Protein AF-A0A1A2ZHR4-F1 (afdb_monomer)

Structure (mmCIF, N/CA/C/O backbone):
data_AF-A0A1A2ZHR4-F1
#
_entry.id   AF-A0A1A2ZHR4-F1
#
loop_
_atom_site.group_PDB
_atom_site.id
_atom_site.type_symbol
_atom_site.label_atom_id
_atom_site.label_alt_id
_atom_site.label_comp_id
_atom_site.label_asym_id
_atom_site.label_entity_id
_atom_site.label_seq_id
_atom_site.pdbx_PDB_ins_code
_atom_site.Cartn_x
_atom_site.Cartn_y
_atom_site.Cartn_z
_atom_site.occupancy
_atom_site.B_iso_or_equiv
_atom_site.auth_seq_id
_atom_site.auth_comp_id
_atom_site.auth_asym_id
_atom_site.auth_atom_id
_atom_site.pdbx_PDB_model_num
ATOM 1 N N . ALA A 1 1 ? -45.886 -8.497 32.987 1.00 51.03 1 ALA A N 1
ATOM 2 C CA . ALA A 1 1 ? -45.415 -9.723 32.314 1.00 51.03 1 ALA A CA 1
ATOM 3 C C . ALA A 1 1 ? -44.394 -10.382 33.232 1.00 51.03 1 ALA A C 1
ATOM 5 O O . ALA A 1 1 ? -43.423 -9.729 33.582 1.00 51.03 1 ALA A O 1
ATOM 6 N N . GLY A 1 2 ? -44.680 -11.577 33.756 1.00 52.97 2 GLY A N 1
ATOM 7 C CA . GLY A 1 2 ? -43.832 -12.210 34.775 1.00 52.97 2 GLY A CA 1
ATOM 8 C C . GLY A 1 2 ? -42.495 -12.708 34.219 1.00 52.97 2 GLY A C 1
ATOM 9 O O . GLY A 1 2 ? -42.359 -12.887 33.011 1.00 52.97 2 GLY A O 1
ATOM 10 N N . LEU A 1 3 ? -41.551 -13.001 35.120 1.00 52.34 3 LEU A N 1
ATOM 11 C CA . LEU A 1 3 ? -40.267 -13.675 34.855 1.00 52.34 3 LEU A CA 1
ATOM 12 C C . LEU A 1 3 ? -40.332 -14.825 33.814 1.00 52.34 3 LEU A C 1
ATOM 14 O O . LEU A 1 3 ? -39.430 -14.905 32.980 1.00 52.34 3 LEU A O 1
ATOM 18 N N . PRO A 1 4 ? -41.397 -15.658 33.754 1.00 62.72 4 PRO A N 1
ATOM 19 C CA . PRO A 1 4 ? -41.533 -16.686 32.714 1.00 62.72 4 PRO A CA 1
ATOM 20 C C . PRO A 1 4 ? -41.684 -16.133 31.285 1.00 62.72 4 PRO A C 1
ATOM 22 O O . PRO A 1 4 ? -41.201 -16.737 30.333 1.00 62.72 4 PRO A O 1
ATOM 25 N N . GLY A 1 5 ? -42.321 -14.970 31.121 1.00 58.22 5 GLY A N 1
ATOM 26 C CA . GLY A 1 5 ? -42.483 -14.312 29.820 1.00 58.22 5 GLY A CA 1
ATOM 27 C C . GLY A 1 5 ? -41.188 -13.681 29.306 1.00 58.22 5 GLY A C 1
ATOM 28 O O . GLY A 1 5 ? -40.940 -13.691 28.104 1.00 58.22 5 GLY A O 1
ATOM 29 N N . LEU A 1 6 ? -40.332 -13.198 30.213 1.00 58.31 6 LEU A N 1
ATOM 30 C CA . LEU A 1 6 ? -39.003 -12.687 29.870 1.00 58.31 6 LEU A CA 1
ATOM 31 C C . LEU A 1 6 ? -38.062 -13.823 29.440 1.00 58.31 6 LEU A C 1
ATOM 33 O O . LEU A 1 6 ? -37.361 -13.692 28.442 1.00 58.31 6 LEU A O 1
ATOM 37 N N . SER A 1 7 ? -38.105 -14.963 30.138 1.00 63.78 7 SER A N 1
ATOM 38 C CA . SER A 1 7 ? -37.353 -16.168 29.762 1.00 63.78 7 SER A CA 1
ATOM 39 C C . SER A 1 7 ? -37.792 -16.718 28.398 1.00 63.78 7 SER A C 1
ATOM 41 O O . SER A 1 7 ? -36.943 -17.044 27.572 1.00 63.78 7 SER A O 1
ATOM 43 N N . GLY A 1 8 ? -39.099 -16.739 28.113 1.00 67.56 8 GLY A N 1
ATOM 44 C CA . GLY A 1 8 ? -39.620 -17.134 26.801 1.00 67.56 8 GLY A CA 1
ATOM 45 C C . GLY A 1 8 ? -39.186 -16.197 25.668 1.00 67.56 8 GLY A C 1
ATOM 46 O O . GLY A 1 8 ? -38.801 -16.671 24.602 1.00 67.56 8 GLY A O 1
ATOM 47 N N . ALA A 1 9 ? -39.186 -14.882 25.907 1.00 60.09 9 ALA A N 1
ATOM 48 C CA . ALA A 1 9 ? -38.747 -13.889 24.925 1.00 60.09 9 ALA A CA 1
ATOM 49 C C . ALA A 1 9 ? -37.233 -13.955 24.655 1.00 60.09 9 ALA A C 1
ATOM 51 O O . ALA A 1 9 ? -36.822 -13.920 23.497 1.00 60.09 9 ALA A O 1
ATOM 52 N N . LEU A 1 10 ? -36.410 -14.121 25.697 1.00 60.09 10 LEU A N 1
ATOM 53 C CA . LEU A 1 10 ? -34.961 -14.317 25.564 1.00 60.09 10 LEU A CA 1
ATOM 54 C C . LEU A 1 10 ? -34.632 -15.618 24.830 1.00 60.09 10 LEU A C 1
ATOM 56 O O . LEU A 1 10 ? -33.801 -15.616 23.927 1.00 60.09 10 LEU A O 1
ATOM 60 N N . ASN A 1 11 ? -35.314 -16.714 25.165 1.00 63.09 11 ASN A N 1
ATOM 61 C CA . ASN A 1 11 ? -35.088 -18.000 24.515 1.00 63.09 11 ASN A CA 1
ATOM 62 C C . ASN A 1 11 ? -35.524 -17.974 23.042 1.00 63.09 11 ASN A C 1
ATOM 64 O O . ASN A 1 11 ? -34.836 -18.529 22.192 1.00 63.09 11 ASN A O 1
ATOM 68 N N . ALA A 1 12 ? -36.622 -17.287 22.710 1.00 57.44 12 ALA A N 1
ATOM 69 C CA . ALA A 1 12 ? -37.060 -17.089 21.328 1.00 57.44 12 ALA A CA 1
ATOM 70 C C . ALA A 1 12 ? -36.107 -16.180 20.529 1.00 57.44 12 ALA A C 1
ATOM 72 O O . ALA A 1 12 ? -35.835 -16.458 19.364 1.00 57.44 12 ALA A O 1
ATOM 73 N N . ALA A 1 13 ? -35.553 -15.134 21.150 1.00 51.28 13 ALA A N 1
ATOM 74 C CA . ALA A 1 13 ? -34.571 -14.256 20.515 1.00 51.28 13 ALA A CA 1
ATOM 75 C C . ALA A 1 13 ? -33.219 -14.961 20.283 1.00 51.28 13 ALA A C 1
ATOM 77 O O . ALA A 1 13 ? -32.651 -14.846 19.196 1.00 51.28 13 ALA A O 1
ATOM 78 N N . LEU A 1 14 ? -32.733 -15.747 21.252 1.00 56.03 14 LEU A N 1
ATOM 79 C CA . LEU A 1 14 ? -31.505 -16.538 21.100 1.00 56.03 14 LEU A CA 1
ATOM 80 C C . LE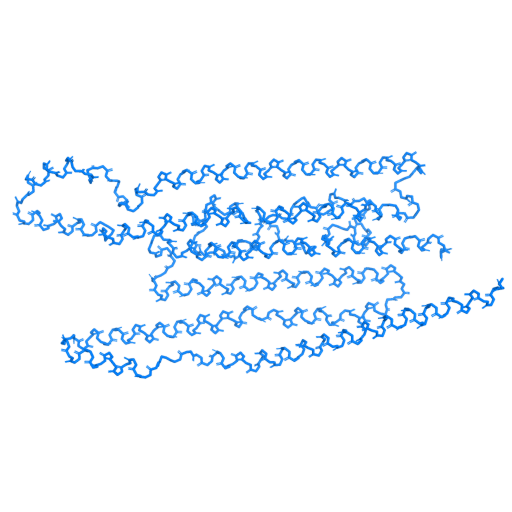U A 1 14 ? -31.678 -17.686 20.096 1.00 56.03 14 LEU A C 1
ATOM 82 O O . LEU A 1 14 ? -30.837 -17.864 19.221 1.00 56.03 14 LEU A O 1
ATOM 86 N N . SER A 1 15 ? -32.760 -18.463 20.190 1.00 52.25 15 SER A N 1
ATOM 87 C CA . SER A 1 15 ? -32.965 -19.623 19.307 1.00 52.25 15 SER A CA 1
ATOM 88 C C . SER A 1 15 ? -33.392 -19.232 17.890 1.00 52.25 15 SER A C 1
ATOM 90 O O . SER A 1 15 ? -32.931 -19.843 16.929 1.00 52.25 15 SER A O 1
ATOM 92 N N . GLY A 1 16 ? -34.230 -18.202 17.744 1.00 46.00 16 GLY A N 1
ATOM 93 C CA . GLY A 1 16 ? -34.733 -17.741 16.449 1.00 46.00 16 GLY A CA 1
ATOM 94 C C . GLY A 1 16 ? -33.801 -16.759 15.741 1.00 46.00 16 GLY A C 1
ATOM 95 O O . GLY A 1 16 ? -33.566 -16.899 14.545 1.00 46.00 16 GLY A O 1
ATOM 96 N N . GLY A 1 17 ? -33.249 -15.781 16.468 1.00 45.06 17 GLY A N 1
ATOM 97 C CA . GLY A 1 17 ? -32.382 -14.743 15.903 1.00 45.06 17 GLY A CA 1
ATOM 98 C C . GLY A 1 17 ? -30.925 -15.184 15.793 1.00 45.06 17 GLY A C 1
ATOM 99 O O . GLY A 1 17 ? -30.352 -15.161 14.706 1.00 45.06 17 GLY A O 1
ATOM 100 N N . LEU A 1 18 ? -30.332 -15.635 16.903 1.00 49.84 18 LEU A N 1
ATOM 101 C CA . LEU A 1 18 ? -28.922 -16.040 16.930 1.00 49.84 18 LEU A CA 1
ATOM 102 C C . LEU A 1 18 ? -28.718 -17.418 16.282 1.00 49.84 18 LEU A C 1
ATOM 104 O O . LEU A 1 18 ? -27.831 -17.573 15.451 1.00 49.84 18 LEU A O 1
ATOM 108 N N . GLY A 1 19 ? -29.574 -18.396 16.597 1.00 49.47 19 GLY A N 1
ATOM 109 C CA . GLY A 1 19 ? -29.523 -19.741 16.008 1.00 49.47 19 GLY A CA 1
ATOM 110 C C . GLY A 1 19 ? -29.791 -19.756 14.499 1.00 49.47 19 GLY A C 1
ATOM 111 O O . GLY A 1 19 ? -29.091 -20.442 13.755 1.00 49.47 19 GLY A O 1
ATOM 112 N N . GLY A 1 20 ? -30.748 -18.948 14.029 1.00 47.16 20 GLY A N 1
ATOM 113 C CA . GLY A 1 20 ? -31.016 -18.765 12.600 1.00 47.16 20 GLY A CA 1
ATOM 114 C C . GLY A 1 20 ? -29.872 -18.059 11.867 1.00 47.16 20 GLY A C 1
ATOM 115 O O . GLY A 1 20 ? -29.487 -18.487 10.781 1.00 47.16 20 GLY A O 1
ATOM 116 N N . SER A 1 21 ? -29.278 -17.033 12.483 1.00 44.34 21 SER A N 1
ATOM 117 C CA . SER A 1 21 ? -28.132 -16.309 11.919 1.00 44.34 21 SER A CA 1
ATOM 118 C C . SER A 1 21 ? -26.859 -17.166 11.885 1.00 44.34 21 SER A C 1
ATOM 120 O O . SER A 1 21 ? -26.191 -17.214 10.856 1.00 44.34 21 SER A O 1
ATOM 122 N N . LEU A 1 22 ? -26.566 -17.945 12.937 1.00 50.75 22 LEU A N 1
ATOM 123 C CA . LEU A 1 22 ? -25.453 -18.908 12.944 1.00 50.75 22 LEU A CA 1
ATOM 124 C C . LEU A 1 22 ? -25.662 -20.043 11.938 1.00 50.75 22 LEU A C 1
ATOM 126 O O . LEU A 1 22 ? -24.710 -20.461 11.287 1.00 50.75 22 LEU A O 1
ATOM 130 N N . SER A 1 23 ? -26.894 -20.538 11.788 1.00 48.22 23 SER A N 1
ATOM 131 C CA . SER A 1 23 ? -27.220 -21.526 10.755 1.00 48.22 23 SER A CA 1
ATOM 132 C C . SER A 1 23 ? -27.025 -20.943 9.355 1.00 48.22 23 SER A C 1
ATOM 134 O O . SER A 1 23 ? -26.468 -21.620 8.494 1.00 48.22 23 SER A O 1
ATOM 136 N N . GLY A 1 24 ? -27.455 -19.697 9.135 1.00 46.66 24 GLY A N 1
ATOM 137 C CA . GLY A 1 24 ? -27.255 -18.960 7.887 1.00 46.66 24 GLY A CA 1
ATOM 138 C C . GLY A 1 24 ? -25.774 -18.750 7.574 1.00 46.66 24 GLY A C 1
ATOM 139 O O . GLY A 1 24 ? -25.335 -19.031 6.458 1.00 46.66 24 GLY A O 1
ATOM 140 N N . LEU A 1 25 ? -24.990 -18.360 8.580 1.00 47.78 25 LEU A N 1
ATOM 141 C CA . LEU A 1 25 ? -23.540 -18.226 8.492 1.00 47.78 25 LEU A CA 1
ATOM 142 C C . LEU A 1 25 ? -22.876 -19.574 8.195 1.00 47.78 25 LEU A C 1
ATOM 144 O O . LEU A 1 25 ? -22.047 -19.651 7.300 1.00 47.78 25 LEU A O 1
ATOM 148 N N . GLY A 1 26 ? -23.294 -20.658 8.853 1.00 48.34 26 GLY A N 1
ATOM 149 C CA . GLY A 1 26 ? -22.793 -22.010 8.592 1.00 48.34 26 GLY A CA 1
ATOM 150 C C . GLY A 1 26 ? -23.075 -22.490 7.166 1.00 48.34 26 GLY A C 1
ATOM 151 O O . GLY A 1 26 ? -22.200 -23.080 6.527 1.00 48.34 26 GLY A O 1
ATOM 152 N N . THR A 1 27 ? -24.259 -22.194 6.622 1.00 47.44 27 THR A N 1
ATOM 153 C CA . THR A 1 27 ? -24.587 -22.484 5.216 1.00 47.44 27 THR A CA 1
ATOM 154 C C . THR A 1 27 ? -23.820 -21.605 4.233 1.00 47.44 27 THR A C 1
ATOM 156 O O . THR A 1 27 ? -23.334 -22.118 3.226 1.00 47.44 27 THR A O 1
ATOM 159 N N . ALA A 1 28 ? -23.655 -20.313 4.526 1.00 44.62 28 ALA A N 1
ATOM 160 C CA . ALA A 1 28 ? -22.888 -19.390 3.693 1.00 44.62 28 ALA A CA 1
ATOM 161 C C . ALA A 1 28 ? -21.400 -19.766 3.671 1.00 44.62 28 ALA A C 1
ATOM 163 O O . ALA A 1 28 ? -20.794 -19.820 2.605 1.00 44.62 28 ALA A O 1
ATOM 164 N N . LEU A 1 29 ? -20.842 -20.124 4.828 1.00 49.88 29 LEU A N 1
ATOM 165 C CA . LEU A 1 29 ? -19.456 -20.549 4.983 1.00 49.88 29 LEU A CA 1
ATOM 166 C C . LEU A 1 29 ? -19.209 -21.902 4.307 1.00 49.88 29 LEU A C 1
ATOM 168 O O . LEU A 1 29 ? -18.232 -22.051 3.585 1.00 49.88 29 LEU A O 1
ATOM 172 N N . SER A 1 30 ? -20.128 -22.864 4.444 1.00 49.16 30 SER A N 1
ATOM 173 C CA . SER A 1 30 ? -20.054 -24.144 3.720 1.00 49.16 30 SER A CA 1
ATOM 174 C C . SER A 1 30 ? -20.153 -23.954 2.203 1.00 49.16 30 SER A C 1
ATOM 176 O O . SER A 1 30 ? -19.457 -24.631 1.447 1.00 49.16 30 SER A O 1
ATOM 178 N N . GLY A 1 31 ? -20.986 -23.013 1.749 1.00 49.53 31 GLY A N 1
ATOM 179 C CA . GLY A 1 31 ? -21.092 -22.621 0.344 1.00 49.53 31 GLY A CA 1
ATOM 180 C C . GLY A 1 31 ? -19.823 -21.945 -0.176 1.00 49.53 31 GLY A C 1
ATOM 181 O O . GLY A 1 31 ? -19.356 -22.283 -1.262 1.00 49.53 31 GLY A O 1
ATOM 182 N N . ALA A 1 32 ? -19.214 -21.056 0.611 1.00 44.62 32 ALA A N 1
ATOM 183 C CA . ALA A 1 32 ? -17.929 -20.436 0.298 1.00 44.62 32 ALA A CA 1
ATOM 184 C C . ALA A 1 32 ? -16.800 -21.478 0.245 1.00 44.62 32 ALA A C 1
ATOM 186 O O . ALA A 1 32 ? -15.989 -21.452 -0.676 1.00 44.62 32 ALA A O 1
ATOM 187 N N . LEU A 1 33 ? -16.803 -22.456 1.155 1.00 51.84 33 LEU A N 1
ATOM 188 C CA . LEU A 1 33 ? -15.836 -23.553 1.184 1.00 51.84 33 LEU A CA 1
ATOM 189 C C . LEU A 1 33 ? -15.977 -24.491 -0.022 1.00 51.84 33 LEU A C 1
ATOM 191 O O . LEU A 1 33 ? -14.979 -24.881 -0.623 1.00 51.84 33 LEU A O 1
ATOM 195 N N . GLN A 1 34 ? -17.210 -24.826 -0.415 1.00 52.31 34 GLN A N 1
ATOM 196 C CA . GLN A 1 34 ? -17.479 -25.608 -1.627 1.00 52.31 34 GLN A CA 1
ATOM 197 C C . GLN A 1 34 ? -17.127 -24.836 -2.899 1.00 52.31 34 GLN A C 1
ATOM 199 O O . GLN A 1 34 ? -16.558 -25.413 -3.824 1.00 52.31 34 GLN A O 1
ATOM 204 N N . THR A 1 35 ? -17.419 -23.536 -2.941 1.00 51.81 35 THR A N 1
ATOM 205 C CA . THR A 1 35 ? -17.059 -22.668 -4.070 1.00 51.81 35 THR A CA 1
ATOM 206 C C . THR A 1 35 ? -15.542 -22.537 -4.181 1.00 51.81 35 THR A C 1
ATOM 208 O O . THR A 1 35 ? -15.005 -22.689 -5.274 1.00 51.81 35 THR A O 1
ATOM 211 N N . GLY A 1 36 ? -14.838 -22.370 -3.058 1.00 45.16 36 GLY A N 1
ATOM 212 C CA . GLY A 1 36 ? -13.378 -22.394 -2.985 1.00 45.16 36 GLY A CA 1
ATOM 213 C C . GLY A 1 36 ? -12.798 -23.737 -3.429 1.00 45.16 36 GLY A C 1
ATOM 214 O O . GLY A 1 36 ? -11.916 -23.768 -4.279 1.00 45.16 36 GLY A O 1
ATOM 215 N N . GLY A 1 37 ? -13.348 -24.860 -2.958 1.00 50.00 37 GLY A N 1
ATOM 216 C CA . GLY A 1 37 ? -12.949 -26.202 -3.397 1.00 50.00 37 GLY A CA 1
ATOM 217 C C . GLY A 1 37 ? -13.182 -26.446 -4.893 1.00 50.00 37 GLY A C 1
ATOM 218 O O . GLY A 1 37 ? -12.333 -27.026 -5.567 1.00 50.00 37 GLY A O 1
ATOM 219 N N . SER A 1 38 ? -14.292 -25.947 -5.443 1.00 51.50 38 SER A N 1
ATOM 220 C CA . SER A 1 38 ? -14.586 -26.020 -6.878 1.00 51.50 38 SER A CA 1
ATOM 221 C C . SER A 1 38 ? -13.707 -25.079 -7.703 1.00 51.50 38 SER A C 1
ATOM 223 O O . SER A 1 38 ? -13.347 -25.428 -8.824 1.00 51.50 38 SER A O 1
ATOM 225 N N . LEU A 1 39 ? -13.340 -23.911 -7.172 1.00 54.12 39 LEU A N 1
ATOM 226 C CA . LEU A 1 39 ? -12.400 -22.985 -7.801 1.00 54.12 39 LEU A CA 1
ATOM 227 C C . LEU A 1 39 ? -10.988 -23.576 -7.816 1.00 54.12 39 LEU A C 1
ATOM 229 O O . LEU A 1 39 ? -10.344 -23.553 -8.858 1.00 54.12 39 LEU A O 1
ATOM 233 N N . ILE A 1 40 ? -10.543 -24.191 -6.716 1.00 53.47 40 ILE A N 1
ATOM 234 C CA . ILE A 1 40 ? -9.283 -24.945 -6.639 1.00 53.47 40 ILE A CA 1
ATOM 235 C C . ILE A 1 40 ? -9.303 -26.101 -7.641 1.00 53.47 40 ILE A C 1
ATOM 237 O O . ILE A 1 40 ? -8.341 -26.277 -8.384 1.00 53.47 40 ILE A O 1
ATOM 241 N N . GLY A 1 41 ? -10.399 -26.860 -7.717 1.00 50.00 41 GLY A N 1
ATOM 242 C CA . GLY A 1 41 ? -10.577 -27.933 -8.699 1.00 50.00 41 GLY A CA 1
ATOM 243 C C . GLY A 1 41 ? -10.519 -27.434 -10.147 1.00 50.00 41 GLY A C 1
ATOM 244 O O . GLY A 1 41 ? -9.832 -28.020 -10.978 1.00 50.00 41 GLY A O 1
ATOM 245 N N . ASN A 1 42 ? -11.172 -26.312 -10.448 1.00 51.97 42 ASN A N 1
ATOM 246 C CA . ASN A 1 42 ? -11.176 -25.723 -11.788 1.00 51.97 42 ASN A CA 1
ATOM 247 C C . ASN A 1 42 ? -9.832 -25.084 -12.162 1.00 51.97 42 ASN A C 1
ATOM 249 O O . ASN A 1 42 ? -9.393 -25.231 -13.299 1.00 51.97 42 ASN A O 1
ATOM 253 N N . LEU A 1 43 ? -9.148 -24.420 -11.227 1.00 51.12 43 LEU A N 1
ATOM 254 C CA . LEU A 1 43 ? -7.806 -23.873 -11.440 1.00 51.12 43 LEU A CA 1
ATOM 255 C C . LEU A 1 43 ? -6.788 -25.003 -11.607 1.00 51.12 43 LEU A C 1
ATOM 257 O O . LEU A 1 43 ? -6.031 -24.993 -12.567 1.00 51.12 43 LEU A O 1
ATOM 261 N N . SER A 1 44 ? -6.814 -26.030 -10.757 1.00 52.44 44 SER A N 1
ATOM 262 C CA . SER A 1 44 ? -5.917 -27.189 -10.883 1.00 52.44 44 SER A CA 1
ATOM 263 C C . SER A 1 44 ? -6.157 -28.017 -12.152 1.00 52.44 44 SER A C 1
ATOM 265 O O . SER A 1 44 ? -5.207 -28.592 -12.679 1.00 52.44 44 SER A O 1
ATOM 267 N N . ALA A 1 45 ? -7.384 -28.046 -12.685 1.00 52.25 45 ALA A N 1
ATOM 268 C CA . ALA A 1 45 ? -7.706 -28.706 -13.953 1.00 52.25 45 ALA A CA 1
ATOM 269 C C . ALA A 1 45 ? -7.452 -27.828 -15.197 1.00 52.25 45 ALA A C 1
ATOM 271 O O . ALA A 1 45 ? -7.081 -28.351 -16.248 1.00 52.25 45 ALA A O 1
ATOM 272 N N . GLY A 1 46 ? -7.644 -26.509 -15.103 1.00 45.69 46 GLY A N 1
ATOM 273 C CA . GLY A 1 46 ? -7.484 -25.562 -16.214 1.00 45.69 46 GLY A CA 1
ATOM 274 C C . GLY A 1 46 ? -6.054 -25.049 -16.405 1.00 45.69 46 GLY A C 1
ATOM 275 O O . GLY A 1 46 ? -5.631 -24.810 -17.535 1.00 45.69 46 GLY A O 1
ATOM 276 N N . LEU A 1 47 ? -5.278 -24.930 -15.325 1.00 49.47 47 LEU A N 1
ATOM 277 C CA . LEU A 1 47 ? -3.897 -24.442 -15.352 1.00 49.47 47 LEU A CA 1
ATOM 278 C C . LEU A 1 47 ? -2.963 -25.333 -16.199 1.00 49.47 47 LEU A C 1
ATOM 280 O O . LEU A 1 47 ? -2.232 -24.780 -17.020 1.00 49.47 47 LEU A O 1
ATOM 284 N N . PRO A 1 48 ? -3.043 -26.681 -16.152 1.00 50.94 48 PRO A N 1
ATOM 285 C CA . PRO A 1 48 ? -2.267 -27.549 -17.043 1.00 50.94 48 PRO A CA 1
ATOM 286 C C . PRO A 1 48 ? -2.555 -27.329 -18.537 1.00 50.94 48 PRO A C 1
ATOM 288 O O . PRO A 1 48 ? -1.659 -27.496 -19.362 1.00 50.94 48 PRO A O 1
ATOM 291 N N . ALA A 1 49 ? -3.781 -26.930 -18.899 1.00 49.91 49 ALA A N 1
ATOM 292 C CA . ALA A 1 49 ? -4.151 -26.641 -20.286 1.00 49.91 49 ALA A CA 1
ATOM 293 C C . ALA A 1 49 ? -3.557 -25.311 -20.788 1.00 49.91 49 ALA A C 1
ATOM 295 O O . ALA A 1 49 ? -3.244 -25.191 -21.970 1.00 49.91 49 ALA A O 1
ATOM 296 N N . LEU A 1 50 ? -3.338 -24.343 -19.891 1.00 46.38 50 LEU A N 1
ATOM 297 C CA . LEU A 1 50 ? -2.632 -23.090 -20.184 1.00 46.38 50 LEU A CA 1
ATOM 298 C C . LEU A 1 50 ? -1.100 -23.274 -20.178 1.00 46.38 50 LEU A C 1
ATOM 300 O O . LEU A 1 50 ? -0.392 -22.651 -20.964 1.00 46.38 50 LEU A O 1
ATOM 304 N N . MET A 1 51 ? -0.593 -24.187 -19.341 1.00 44.34 51 MET A N 1
ATOM 305 C CA . MET A 1 51 ? 0.823 -24.579 -19.251 1.00 44.34 51 MET A CA 1
ATOM 306 C C . MET A 1 51 ? 1.308 -25.460 -20.417 1.00 44.34 51 MET A C 1
ATOM 308 O O . MET A 1 51 ? 2.512 -25.644 -20.586 1.00 44.34 51 MET A O 1
ATOM 312 N N . GLY A 1 52 ? 0.395 -26.000 -21.235 1.00 49.31 52 GLY A N 1
ATOM 313 C CA . GLY A 1 52 ? 0.721 -26.769 -22.446 1.00 49.31 52 GLY A CA 1
ATOM 314 C C . GLY A 1 52 ? 1.367 -25.941 -23.568 1.00 49.31 52 GLY A C 1
ATOM 315 O O . GLY A 1 52 ? 1.890 -26.510 -24.526 1.00 49.31 52 GLY A O 1
ATOM 316 N N . GLY A 1 53 ? 1.376 -24.614 -23.422 1.00 46.88 53 GLY A N 1
ATOM 317 C CA . GLY A 1 53 ? 2.089 -23.669 -24.271 1.00 46.88 53 GLY A CA 1
ATOM 318 C C . GLY A 1 53 ? 1.345 -23.208 -25.519 1.00 46.88 53 GLY A C 1
ATOM 319 O O . GLY A 1 53 ? 0.581 -23.937 -26.149 1.00 46.88 53 GLY A O 1
ATOM 320 N N . ILE A 1 54 ? 1.610 -21.956 -25.899 1.00 48.34 54 ILE A N 1
ATOM 321 C CA . ILE A 1 54 ? 1.163 -21.373 -27.166 1.00 48.34 54 ILE A CA 1
ATOM 322 C C . ILE A 1 54 ? 2.096 -21.895 -28.262 1.00 48.34 54 ILE A C 1
ATOM 324 O O . ILE A 1 54 ? 3.243 -21.468 -28.383 1.00 48.34 54 ILE A O 1
ATOM 328 N N . THR A 1 55 ? 1.614 -22.834 -29.070 1.00 45.72 55 THR A N 1
ATOM 329 C CA . THR A 1 55 ? 2.321 -23.264 -30.280 1.00 45.72 55 THR A CA 1
ATOM 330 C C . THR A 1 55 ? 2.038 -22.268 -31.403 1.00 45.72 55 THR A C 1
ATOM 332 O O . THR A 1 55 ? 0.881 -21.988 -31.715 1.00 45.72 55 THR A O 1
ATOM 335 N N . LEU A 1 56 ? 3.086 -21.699 -32.018 1.00 48.31 56 LEU A N 1
ATOM 336 C CA . LEU A 1 56 ? 2.889 -20.853 -33.197 1.00 48.31 56 LEU A CA 1
ATOM 337 C C . LEU A 1 56 ? 2.241 -21.680 -34.325 1.00 48.31 56 LEU A C 1
ATOM 339 O O . LEU A 1 56 ? 2.644 -22.827 -34.545 1.00 48.31 56 LEU A O 1
ATOM 343 N N . PRO A 1 57 ? 1.279 -21.116 -35.080 1.00 50.41 57 PRO A N 1
ATOM 344 C CA . PRO A 1 57 ? 0.623 -21.833 -36.166 1.00 50.41 57 PRO A CA 1
ATOM 345 C C . PRO A 1 57 ? 1.645 -22.308 -37.209 1.00 50.41 57 PRO A C 1
ATOM 347 O O . PRO A 1 57 ? 2.438 -21.509 -37.712 1.00 50.41 57 PRO A O 1
ATOM 350 N N . ALA A 1 58 ? 1.600 -23.588 -37.595 1.00 51.59 58 ALA A N 1
ATOM 351 C CA . ALA A 1 58 ? 2.489 -24.183 -38.607 1.00 51.59 58 ALA A CA 1
ATOM 352 C C . ALA A 1 58 ? 2.489 -23.418 -39.954 1.00 51.59 58 ALA A C 1
ATOM 354 O O . ALA A 1 58 ? 3.458 -23.429 -40.714 1.00 51.59 58 ALA A O 1
ATOM 355 N N . ASN A 1 59 ? 1.403 -22.696 -40.211 1.00 52.44 59 ASN A N 1
ATOM 356 C CA . ASN A 1 59 ? 1.156 -21.805 -41.335 1.00 52.44 59 ASN A CA 1
ATOM 357 C C . ASN A 1 59 ? 2.122 -20.601 -41.391 1.00 52.44 59 ASN A C 1
ATOM 359 O O . ASN A 1 59 ? 2.396 -20.118 -42.488 1.00 52.44 59 ASN A O 1
ATOM 363 N N . LEU A 1 60 ? 2.689 -20.147 -40.265 1.00 56.38 60 LEU A N 1
ATOM 364 C CA . LEU A 1 60 ? 3.666 -19.048 -40.243 1.00 56.38 60 LEU A CA 1
ATOM 365 C C . LEU A 1 60 ? 5.042 -19.487 -40.778 1.00 56.38 60 LEU A C 1
ATOM 367 O O . LEU A 1 60 ? 5.650 -18.771 -41.570 1.00 56.38 60 LEU A O 1
ATOM 371 N N . ASN A 1 61 ? 5.493 -20.697 -40.423 1.00 54.34 61 ASN A N 1
ATOM 372 C CA . ASN A 1 61 ? 6.736 -21.279 -40.951 1.00 54.34 61 ASN A CA 1
ATOM 373 C C . ASN A 1 61 ? 6.655 -21.515 -42.464 1.00 54.34 61 ASN A C 1
ATOM 375 O O . ASN A 1 61 ? 7.605 -21.232 -43.193 1.00 54.34 61 ASN A O 1
ATOM 379 N N . ALA A 1 62 ? 5.503 -21.988 -42.948 1.00 56.62 62 ALA A N 1
ATOM 380 C CA . ALA A 1 62 ? 5.264 -22.173 -44.376 1.00 56.62 62 ALA A CA 1
ATOM 381 C C . ALA A 1 62 ? 5.230 -20.835 -45.140 1.00 56.62 62 ALA A C 1
ATOM 383 O O . ALA A 1 62 ? 5.801 -20.731 -46.225 1.00 56.62 62 ALA A O 1
ATOM 384 N N . ALA A 1 63 ? 4.615 -19.796 -44.563 1.00 55.50 63 ALA A N 1
ATOM 385 C CA . ALA A 1 63 ? 4.554 -18.463 -45.161 1.00 55.50 63 ALA A CA 1
ATOM 386 C C . ALA A 1 63 ? 5.932 -17.782 -45.231 1.00 55.50 63 ALA A C 1
ATOM 388 O O . ALA A 1 63 ? 6.258 -17.169 -46.245 1.00 55.50 63 ALA A O 1
ATOM 389 N N . LEU A 1 64 ? 6.769 -17.929 -44.200 1.00 57.69 64 LEU A N 1
ATOM 390 C CA . LEU A 1 64 ? 8.113 -17.348 -44.166 1.00 57.69 64 LEU A CA 1
ATOM 391 C C . LEU A 1 64 ? 9.081 -18.060 -45.127 1.00 57.69 64 LEU A C 1
ATOM 393 O O . LEU A 1 64 ? 9.869 -17.404 -45.808 1.00 57.69 64 LEU A O 1
ATOM 397 N N . ALA A 1 65 ? 8.972 -19.388 -45.245 1.00 56.16 65 ALA A N 1
ATOM 398 C CA . ALA A 1 65 ? 9.704 -20.168 -46.243 1.00 56.16 65 ALA A CA 1
ATOM 399 C C . ALA A 1 65 ? 9.299 -19.788 -47.681 1.00 56.16 65 ALA A C 1
ATOM 401 O O . ALA A 1 65 ? 10.160 -19.654 -48.553 1.00 56.16 65 ALA A O 1
ATOM 402 N N . ALA A 1 66 ? 8.006 -19.543 -47.921 1.00 58.53 66 ALA A N 1
ATOM 403 C CA . ALA A 1 66 ? 7.505 -19.060 -49.207 1.00 58.53 66 ALA A CA 1
ATOM 404 C C . ALA A 1 66 ? 7.982 -17.627 -49.518 1.00 58.53 66 ALA A C 1
ATOM 406 O O . ALA A 1 66 ? 8.388 -17.348 -50.644 1.00 58.53 66 ALA A O 1
ATOM 407 N N . LEU A 1 67 ? 8.013 -16.734 -48.523 1.00 54.31 67 LEU A N 1
ATOM 408 C CA . LEU A 1 67 ? 8.514 -15.362 -48.671 1.00 54.31 67 LEU A CA 1
ATOM 409 C C . LEU A 1 67 ? 10.029 -15.329 -48.956 1.00 54.31 67 LEU A C 1
ATOM 411 O O . LEU A 1 67 ? 10.482 -14.560 -49.805 1.00 54.31 67 LEU A O 1
ATOM 415 N N . GLY A 1 68 ? 10.804 -16.208 -48.308 1.00 55.00 68 GLY A N 1
ATOM 416 C CA . GLY A 1 68 ? 12.232 -16.415 -48.578 1.00 55.00 68 GLY A CA 1
ATOM 417 C C . GLY A 1 68 ? 12.514 -16.898 -50.002 1.00 55.00 68 GLY A C 1
ATOM 418 O O . GLY A 1 68 ? 13.454 -16.421 -50.636 1.00 55.00 68 GLY A O 1
ATOM 419 N N . GLY A 1 69 ? 11.655 -17.776 -50.532 1.00 54.81 69 GLY A N 1
ATOM 420 C CA . GLY A 1 69 ? 11.722 -18.248 -51.917 1.00 54.81 69 GLY A CA 1
ATOM 421 C C . GLY A 1 69 ? 11.350 -17.195 -52.968 1.00 54.81 69 GLY A C 1
ATOM 422 O O . GLY A 1 69 ? 11.895 -17.228 -54.067 1.00 54.81 69 GLY A O 1
ATOM 423 N N . VAL A 1 70 ? 10.461 -16.248 -52.644 1.00 54.06 70 VAL A N 1
ATOM 424 C CA . VAL A 1 70 ? 9.984 -15.205 -53.579 1.00 54.06 70 VAL A CA 1
ATOM 425 C C . VAL A 1 70 ? 10.914 -13.986 -53.635 1.00 54.06 70 VAL A C 1
ATOM 427 O O . VAL A 1 70 ? 11.093 -13.415 -54.708 1.00 54.06 70 VAL A O 1
ATOM 430 N N . PHE A 1 71 ? 11.530 -13.593 -52.516 1.00 56.03 71 PHE A N 1
ATOM 431 C CA . PHE A 1 71 ? 12.356 -12.376 -52.429 1.00 56.03 71 PHE A CA 1
ATOM 432 C C . PHE A 1 71 ? 13.872 -12.629 -52.373 1.00 56.03 71 PHE A C 1
ATOM 434 O O . PHE A 1 71 ? 14.645 -11.678 -52.275 1.00 56.03 71 PHE A O 1
ATOM 441 N N . GLY A 1 72 ? 14.321 -13.887 -52.457 1.00 49.59 72 GLY A N 1
ATOM 442 C CA . GLY A 1 72 ? 15.748 -14.225 -52.521 1.00 49.59 72 GLY A CA 1
ATOM 443 C C . GLY A 1 72 ? 16.518 -13.954 -51.225 1.00 49.59 72 GLY A C 1
ATOM 444 O O . GLY A 1 72 ? 17.735 -13.770 -51.260 1.00 49.59 72 GLY A O 1
ATOM 445 N N . PHE A 1 73 ? 15.832 -13.922 -50.079 1.00 56.31 73 PHE A N 1
ATOM 446 C CA . PHE A 1 73 ? 16.500 -13.868 -48.781 1.00 56.31 73 PHE A CA 1
ATOM 447 C C . PHE A 1 73 ? 17.408 -15.092 -48.623 1.00 56.31 73 PHE A C 1
ATOM 449 O O . PHE A 1 73 ? 17.034 -16.206 -48.994 1.00 56.31 73 PHE A O 1
ATOM 456 N N . SER A 1 74 ? 18.613 -14.905 -48.076 1.00 57.28 74 SER A N 1
ATOM 457 C CA . SER A 1 74 ? 19.514 -16.033 -47.856 1.00 57.28 74 SER A CA 1
ATOM 458 C C . SER A 1 74 ? 18.831 -17.071 -46.948 1.00 57.28 74 SER A C 1
ATOM 460 O O . SER A 1 74 ? 18.157 -16.693 -45.984 1.00 57.28 74 SER A O 1
ATOM 462 N N . PRO A 1 75 ? 19.026 -18.381 -47.186 1.00 55.78 75 PRO A N 1
ATOM 463 C CA . PRO A 1 75 ? 18.509 -19.433 -46.306 1.00 55.78 75 PRO A CA 1
ATOM 464 C C . PRO A 1 75 ? 18.886 -19.226 -44.830 1.00 55.78 75 PRO A C 1
ATOM 466 O O . PRO A 1 75 ? 18.143 -19.618 -43.934 1.00 55.78 75 PRO A O 1
ATOM 469 N N . SER A 1 76 ? 20.011 -18.547 -44.578 1.00 53.22 76 SER A N 1
ATOM 470 C CA . SER A 1 76 ? 20.456 -18.148 -43.245 1.00 53.22 76 SER A CA 1
ATOM 471 C C . SER A 1 76 ? 19.544 -17.121 -42.568 1.00 53.22 76 SER A C 1
ATOM 473 O O . SER A 1 76 ? 19.340 -17.226 -41.366 1.00 53.22 76 SER A O 1
ATOM 475 N N . LEU A 1 77 ? 18.950 -16.170 -43.295 1.00 52.91 77 LEU A N 1
ATOM 476 C CA . LEU A 1 77 ? 18.031 -15.189 -42.711 1.00 52.91 77 LEU A CA 1
ATOM 477 C C . LEU A 1 77 ? 16.701 -15.844 -42.318 1.00 52.91 77 LEU A C 1
ATOM 479 O O . LEU A 1 77 ? 16.211 -15.621 -41.215 1.00 52.91 77 LEU A O 1
ATOM 483 N N . GLY A 1 78 ? 16.153 -16.708 -43.179 1.00 54.47 78 GLY A N 1
ATOM 484 C CA . GLY A 1 78 ? 14.946 -17.482 -42.865 1.00 54.47 78 GLY A CA 1
ATOM 485 C C . GLY A 1 78 ? 15.145 -18.426 -41.673 1.00 54.47 78 GLY A C 1
ATOM 486 O O . GLY A 1 78 ? 14.277 -18.516 -40.803 1.00 54.47 78 GLY A O 1
ATOM 487 N N . ALA A 1 79 ? 16.315 -19.068 -41.585 1.00 55.06 79 ALA A N 1
ATOM 488 C CA . ALA A 1 79 ? 16.696 -19.890 -40.439 1.00 55.06 79 ALA A CA 1
ATOM 489 C C . ALA A 1 79 ? 16.849 -19.062 -39.153 1.00 55.06 79 ALA A C 1
ATOM 491 O O . ALA A 1 79 ? 16.326 -19.467 -38.119 1.00 55.06 79 ALA A O 1
ATOM 492 N N . SER A 1 80 ? 17.486 -17.886 -39.213 1.00 56.12 80 SER A N 1
ATOM 493 C CA . SER A 1 80 ? 17.633 -16.984 -38.062 1.00 56.12 80 SER A CA 1
ATOM 494 C C . SER A 1 80 ? 16.295 -16.445 -37.559 1.00 56.12 80 SER A C 1
ATOM 496 O O . SER A 1 80 ? 16.076 -16.403 -36.354 1.00 56.12 80 SER A O 1
ATOM 498 N N . ILE A 1 81 ? 15.375 -16.081 -38.458 1.00 60.91 81 ILE A N 1
ATOM 499 C CA . ILE A 1 81 ? 14.031 -15.621 -38.077 1.00 60.91 81 ILE A CA 1
ATOM 500 C C . ILE A 1 81 ? 13.233 -16.774 -37.456 1.00 60.91 81 ILE A C 1
ATOM 502 O O . ILE A 1 81 ? 12.621 -16.596 -36.409 1.00 60.91 81 ILE A O 1
ATOM 506 N N . THR A 1 82 ? 13.279 -17.973 -38.043 1.00 62.06 82 THR A N 1
ATOM 507 C CA . THR A 1 82 ? 12.568 -19.149 -37.507 1.00 62.06 82 THR A CA 1
ATOM 508 C C . THR A 1 82 ? 13.120 -19.573 -36.143 1.00 62.06 82 THR A C 1
ATOM 510 O O . THR A 1 82 ? 12.352 -19.852 -35.225 1.00 62.06 82 THR A O 1
ATOM 513 N N . ALA A 1 83 ? 14.446 -19.579 -35.981 1.00 58.72 83 ALA A N 1
ATOM 514 C CA . ALA A 1 83 ? 15.102 -19.857 -34.707 1.00 58.72 83 ALA A CA 1
ATOM 515 C C . ALA A 1 83 ? 14.792 -18.775 -33.662 1.00 58.72 83 ALA A C 1
ATOM 517 O O . ALA A 1 83 ? 14.504 -19.109 -32.516 1.00 58.72 83 ALA A O 1
ATOM 518 N N . GLY A 1 84 ? 14.773 -17.500 -34.066 1.00 58.81 84 GLY A N 1
ATOM 519 C CA . GLY A 1 84 ? 14.372 -16.377 -33.219 1.00 58.81 84 GLY A CA 1
ATOM 520 C C . GLY A 1 84 ? 12.920 -16.483 -32.751 1.00 58.81 84 GLY A C 1
ATOM 521 O O . GLY A 1 84 ? 12.662 -16.381 -31.558 1.00 58.81 84 GLY A O 1
ATOM 522 N N . LEU A 1 85 ? 11.972 -16.779 -33.649 1.00 61.88 85 LEU A N 1
ATOM 523 C CA . LEU A 1 85 ? 10.557 -16.970 -33.298 1.00 61.88 85 LEU A CA 1
ATOM 524 C C . LEU A 1 85 ? 10.330 -18.219 -32.437 1.00 61.88 85 LEU A C 1
ATOM 526 O O . LEU A 1 85 ? 9.504 -18.192 -31.529 1.00 61.88 85 LEU A O 1
ATOM 530 N N . SER A 1 86 ? 11.055 -19.310 -32.697 1.00 60.62 86 SER A N 1
ATOM 531 C CA . SER A 1 86 ? 10.997 -20.514 -31.860 1.00 60.62 86 SER A CA 1
ATOM 532 C C . SER A 1 86 ? 11.581 -20.263 -30.468 1.00 60.62 86 SER A C 1
ATOM 534 O O . SER A 1 86 ? 11.039 -20.768 -29.486 1.00 60.62 86 SER A O 1
ATOM 536 N N . GLY A 1 87 ? 12.666 -19.488 -30.376 1.00 63.31 87 GLY A N 1
ATOM 537 C CA . GLY A 1 87 ? 13.255 -19.043 -29.114 1.00 63.31 87 GLY A CA 1
ATOM 538 C C . GLY A 1 87 ? 12.303 -18.139 -28.337 1.00 63.31 87 GLY A C 1
ATOM 539 O O . GLY A 1 87 ? 12.054 -18.394 -27.163 1.00 63.31 87 GLY A O 1
ATOM 540 N N . LEU A 1 88 ? 11.680 -17.173 -29.016 1.00 61.34 88 LEU A N 1
ATOM 541 C CA . LEU A 1 88 ? 10.646 -16.306 -28.453 1.00 61.34 88 LEU A CA 1
ATOM 542 C C . LEU A 1 88 ? 9.441 -17.115 -27.955 1.00 61.34 88 LEU A C 1
ATOM 544 O O . LEU A 1 88 ? 8.970 -16.885 -26.848 1.00 61.34 88 LEU A O 1
ATOM 548 N N . GLY A 1 89 ? 8.968 -18.099 -28.725 1.00 61.16 89 GLY A N 1
ATOM 549 C CA . GLY A 1 89 ? 7.877 -18.987 -28.314 1.00 61.16 89 GLY A CA 1
ATOM 550 C C . GLY A 1 89 ? 8.219 -19.814 -27.070 1.00 61.16 89 GLY A C 1
ATOM 551 O O . GLY A 1 89 ? 7.396 -19.936 -26.166 1.00 61.16 89 GLY A O 1
ATOM 552 N N . ALA A 1 90 ? 9.448 -20.331 -26.979 1.00 60.69 90 ALA A N 1
ATOM 553 C CA . ALA A 1 90 ? 9.921 -21.052 -25.798 1.00 60.69 90 ALA A CA 1
ATOM 554 C C . ALA A 1 90 ? 10.066 -20.135 -24.570 1.00 60.69 90 ALA A C 1
ATOM 556 O O . ALA A 1 90 ? 9.665 -20.519 -23.472 1.00 60.69 90 ALA A O 1
ATOM 5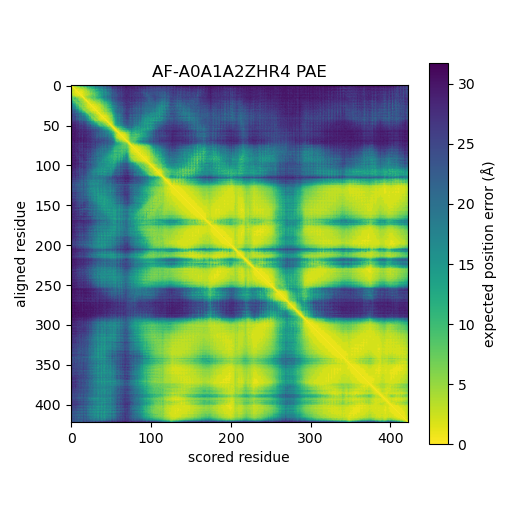57 N N . GLN A 1 91 ? 10.593 -18.922 -24.754 1.00 59.62 91 GLN A N 1
ATOM 558 C CA . GLN A 1 91 ? 10.752 -17.928 -23.689 1.00 59.62 91 GLN A CA 1
ATOM 559 C C . GLN A 1 91 ? 9.406 -17.402 -23.186 1.00 59.62 91 GLN A C 1
ATOM 561 O O . GLN A 1 91 ? 9.197 -17.350 -21.978 1.00 59.62 91 GLN A O 1
ATOM 566 N N . LEU A 1 92 ? 8.465 -17.102 -24.085 1.00 62.31 92 LEU A N 1
ATOM 567 C CA . LEU A 1 92 ? 7.094 -16.732 -23.728 1.00 62.31 92 LEU A CA 1
ATOM 568 C C . LEU A 1 92 ? 6.403 -17.855 -22.956 1.00 62.31 92 LEU A C 1
ATOM 570 O O . LEU A 1 92 ? 5.767 -17.594 -21.940 1.00 62.31 92 LEU A O 1
ATOM 574 N N . ASN A 1 93 ? 6.554 -19.105 -23.399 1.00 61.00 93 ASN A N 1
ATOM 575 C CA . ASN A 1 93 ? 5.946 -20.240 -22.716 1.00 61.00 93 ASN A CA 1
ATOM 576 C C . ASN A 1 93 ? 6.523 -20.441 -21.305 1.00 61.00 93 ASN A C 1
ATOM 578 O O . ASN A 1 93 ? 5.770 -20.658 -20.360 1.00 61.00 93 ASN A O 1
ATOM 582 N N . LEU A 1 94 ? 7.843 -20.314 -21.138 1.00 60.31 94 LEU A N 1
ATOM 583 C CA . LEU A 1 94 ? 8.494 -20.359 -19.824 1.00 60.31 94 LEU A CA 1
ATOM 584 C C . LEU A 1 94 ? 8.048 -19.205 -18.918 1.00 60.31 94 LEU A C 1
ATOM 586 O O . LEU A 1 94 ? 7.755 -19.438 -17.747 1.00 60.31 94 LEU A O 1
ATOM 590 N N . ALA A 1 95 ? 7.945 -17.990 -19.458 1.00 55.62 95 ALA A N 1
ATOM 591 C CA . ALA A 1 95 ? 7.502 -16.815 -18.713 1.00 55.62 95 ALA A CA 1
ATOM 592 C C . ALA A 1 95 ? 6.037 -16.944 -18.252 1.00 55.62 95 ALA A C 1
ATOM 594 O O . ALA A 1 95 ? 5.731 -16.700 -17.089 1.00 55.62 95 ALA A O 1
ATOM 595 N N . LEU A 1 96 ? 5.137 -17.392 -19.136 1.00 59.84 96 LEU A N 1
ATOM 596 C CA . LEU A 1 96 ? 3.708 -17.570 -18.846 1.00 59.84 96 LEU A CA 1
ATOM 597 C C . LEU A 1 96 ? 3.432 -18.738 -17.888 1.00 59.84 96 LEU A C 1
ATOM 599 O O . LEU A 1 96 ? 2.659 -18.588 -16.945 1.00 59.84 96 LEU A O 1
ATOM 603 N N . SER A 1 97 ? 4.054 -19.900 -18.110 1.00 56.78 97 SER A N 1
ATOM 604 C CA . SER A 1 97 ? 3.816 -21.095 -17.285 1.00 56.78 97 SER A CA 1
ATOM 605 C C . SER A 1 97 ? 4.513 -21.029 -15.922 1.00 56.78 97 SER A C 1
ATOM 607 O O . SER A 1 97 ? 3.934 -21.450 -14.921 1.00 56.78 97 SER A O 1
ATOM 609 N N . GLY A 1 98 ? 5.723 -20.463 -15.863 1.00 58.12 98 GLY A N 1
ATOM 610 C CA . GLY A 1 98 ? 6.467 -20.267 -14.619 1.00 58.12 98 GLY A CA 1
ATOM 611 C C . GLY A 1 98 ? 5.861 -19.174 -13.739 1.00 58.12 98 GLY A C 1
ATOM 612 O O . GLY A 1 98 ? 5.643 -19.405 -12.551 1.00 58.12 98 GLY A O 1
ATOM 613 N N . GLY A 1 99 ? 5.529 -18.017 -14.325 1.00 55.97 99 GLY A N 1
ATOM 614 C CA . GLY A 1 99 ? 4.948 -16.883 -13.600 1.00 55.97 99 GLY A CA 1
ATOM 615 C C . GLY A 1 99 ? 3.581 -17.208 -12.998 1.00 55.97 99 GLY A C 1
ATOM 616 O O . GLY A 1 99 ? 3.369 -17.035 -11.801 1.00 55.97 99 GLY A O 1
ATOM 617 N N . LEU A 1 100 ? 2.667 -17.790 -13.781 1.00 58.72 100 LEU A N 1
ATOM 618 C CA . LEU A 1 100 ? 1.320 -18.099 -13.293 1.00 58.72 100 LEU A CA 1
ATOM 619 C C . LEU A 1 100 ? 1.317 -19.192 -12.207 1.00 58.72 100 LEU A C 1
ATOM 621 O O . LEU A 1 100 ? 0.544 -19.118 -11.254 1.00 58.72 100 LEU A O 1
ATOM 625 N N . SER A 1 101 ? 2.205 -20.188 -12.303 1.00 59.53 101 SER A N 1
ATOM 626 C CA . SER A 1 101 ? 2.342 -21.215 -11.262 1.00 59.53 101 SER A CA 1
ATOM 627 C C . SER A 1 101 ? 2.874 -20.650 -9.944 1.00 59.53 101 SER A C 1
ATOM 629 O O . SER A 1 101 ? 2.485 -21.147 -8.888 1.00 59.53 101 SER A O 1
ATOM 631 N N . LEU A 1 102 ? 3.766 -19.657 -9.990 1.00 57.84 102 LEU A N 1
ATOM 632 C CA . LEU A 1 102 ? 4.305 -18.999 -8.798 1.00 57.84 102 LEU A CA 1
ATOM 633 C C . LEU A 1 102 ? 3.281 -18.040 -8.180 1.00 57.84 102 LEU A C 1
ATOM 635 O O . LEU A 1 102 ? 3.074 -18.088 -6.970 1.00 57.84 102 LEU A O 1
ATOM 639 N N . GLY A 1 103 ? 2.576 -17.256 -9.002 1.00 54.47 103 GLY A N 1
ATOM 640 C CA . GLY A 1 103 ? 1.567 -16.300 -8.534 1.00 54.47 103 GLY A CA 1
ATOM 641 C C . GLY A 1 103 ? 0.339 -16.950 -7.883 1.00 54.47 103 GLY A C 1
ATOM 642 O O . GLY A 1 103 ? -0.257 -16.371 -6.982 1.00 54.47 103 GLY A O 1
ATOM 643 N N . LEU A 1 104 ? -0.032 -18.176 -8.278 1.00 63.81 104 LEU A N 1
ATOM 644 C CA . LEU A 1 104 ? -1.177 -18.897 -7.694 1.00 63.81 104 LEU A CA 1
ATOM 645 C C . LEU A 1 104 ? -0.795 -19.874 -6.568 1.00 63.81 104 LEU A C 1
ATOM 647 O O . LEU A 1 104 ? -1.688 -20.441 -5.932 1.00 63.81 104 LEU A O 1
ATOM 651 N N . ALA A 1 105 ? 0.496 -20.081 -6.289 1.00 64.62 105 ALA A N 1
ATOM 652 C CA . ALA A 1 105 ? 0.960 -21.063 -5.301 1.00 64.62 105 ALA A CA 1
ATOM 653 C C . ALA A 1 105 ? 0.494 -20.758 -3.864 1.00 64.62 105 ALA A C 1
ATOM 655 O O . ALA A 1 105 ? 0.394 -21.666 -3.038 1.00 64.62 105 ALA A O 1
ATOM 656 N N . GLY A 1 106 ? 0.189 -19.491 -3.576 1.00 60.94 106 GLY A N 1
ATOM 657 C CA . GLY A 1 106 ? -0.246 -19.013 -2.266 1.00 60.94 106 GLY A CA 1
ATOM 658 C C . GLY A 1 106 ? -1.749 -19.144 -1.974 1.00 60.94 106 GLY A C 1
ATOM 659 O O . GLY A 1 106 ? -2.156 -19.220 -0.811 1.00 60.94 106 GLY A O 1
ATOM 660 N N . LEU A 1 107 ? -2.588 -19.253 -3.014 1.00 65.75 107 LEU A N 1
ATOM 661 C CA . LEU A 1 107 ? -4.051 -19.340 -2.878 1.00 65.75 107 LEU A CA 1
ATOM 662 C C . LEU A 1 107 ? -4.520 -20.523 -2.012 1.00 65.75 107 LEU A C 1
ATOM 664 O O . LEU A 1 107 ? -5.384 -20.316 -1.159 1.00 65.75 107 LEU A O 1
ATOM 668 N N . PRO A 1 108 ? -3.972 -21.750 -2.147 1.00 65.81 108 PRO A N 1
ATOM 669 C CA . PRO A 1 108 ? -4.346 -22.860 -1.272 1.00 65.81 108 PRO A CA 1
ATOM 670 C C . PRO A 1 108 ? -4.099 -22.566 0.214 1.00 65.81 108 PRO A C 1
ATOM 672 O O . PRO A 1 108 ? -4.922 -22.934 1.050 1.00 65.81 108 PRO A O 1
ATOM 675 N N . THR A 1 109 ? -3.009 -21.867 0.543 1.00 63.97 109 THR A N 1
ATOM 676 C CA . THR A 1 109 ? -2.680 -21.460 1.917 1.00 63.97 109 THR A CA 1
ATOM 677 C C . THR A 1 109 ? -3.646 -20.389 2.426 1.00 63.97 109 THR A C 1
ATOM 679 O O . THR A 1 109 ? -4.105 -20.482 3.563 1.00 63.97 109 THR A O 1
ATOM 682 N N . LEU A 1 110 ? -4.034 -19.428 1.576 1.00 65.19 110 LEU A N 1
ATOM 683 C CA . LEU A 1 110 ? -5.066 -18.432 1.901 1.00 65.19 110 LEU A CA 1
ATOM 684 C C . LEU A 1 110 ? -6.393 -19.102 2.261 1.00 65.19 110 LEU A C 1
ATOM 686 O O . LEU A 1 110 ? -6.983 -18.824 3.303 1.00 65.19 110 LEU A O 1
ATOM 690 N N . PHE A 1 111 ? -6.842 -20.033 1.416 1.00 63.66 111 PHE A N 1
ATOM 691 C CA . PHE A 1 111 ? -8.101 -20.741 1.625 1.00 63.66 111 PHE A CA 1
ATOM 692 C C . PHE A 1 111 ? -8.044 -21.694 2.823 1.00 63.66 111 PHE A C 1
ATOM 694 O O . PHE A 1 111 ? -9.044 -21.847 3.521 1.00 63.66 111 PHE A O 1
ATOM 701 N N . ALA A 1 112 ? -6.888 -22.297 3.114 1.00 62.06 112 ALA A N 1
ATOM 702 C CA . ALA A 1 112 ? -6.696 -23.090 4.326 1.00 62.06 112 ALA A CA 1
ATOM 703 C C . ALA A 1 112 ? -6.810 -22.229 5.597 1.00 62.06 112 ALA A C 1
ATOM 705 O O . ALA A 1 112 ? -7.479 -22.642 6.546 1.00 62.06 112 ALA A O 1
ATOM 706 N N . ASN A 1 113 ? -6.248 -21.016 5.591 1.00 59.84 113 ASN A N 1
ATOM 707 C CA . ASN A 1 113 ? -6.389 -20.055 6.691 1.00 59.84 113 ASN A CA 1
ATOM 708 C C . ASN A 1 113 ? -7.819 -19.515 6.827 1.00 59.84 113 ASN A C 1
ATOM 710 O O . ASN A 1 113 ? -8.246 -19.215 7.936 1.00 59.84 113 ASN A O 1
ATOM 714 N N . LEU A 1 114 ? -8.592 -19.469 5.738 1.00 60.59 114 LEU A N 1
ATOM 715 C CA . LEU A 1 114 ? -10.018 -19.133 5.781 1.00 60.59 114 LEU A C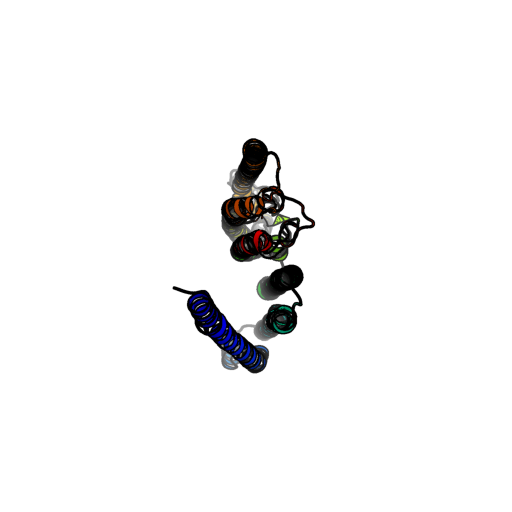A 1
ATOM 716 C C . LEU A 1 114 ? -10.880 -20.268 6.372 1.00 60.59 114 LEU A C 1
ATOM 718 O O . LEU A 1 114 ? -11.945 -20.011 6.922 1.00 60.59 114 LEU A O 1
ATOM 722 N N . ALA A 1 115 ? -10.446 -21.526 6.242 1.00 54.97 115 ALA A N 1
ATOM 723 C CA . ALA A 1 115 ? -11.223 -22.722 6.581 1.00 54.97 115 ALA A CA 1
ATOM 724 C C . ALA A 1 115 ? -10.935 -23.291 7.981 1.00 54.97 115 ALA A C 1
ATOM 726 O O . ALA A 1 115 ? -11.847 -23.715 8.690 1.00 54.97 115 ALA A O 1
ATOM 727 N N . ALA A 1 116 ? -9.659 -23.344 8.363 1.00 52.94 116 ALA A N 1
ATOM 728 C CA . ALA A 1 116 ? -9.171 -24.038 9.554 1.00 52.94 116 ALA A CA 1
ATOM 729 C C . ALA A 1 116 ? -9.552 -23.413 10.922 1.00 52.94 116 ALA A C 1
ATOM 731 O O . ALA A 1 116 ? -9.730 -24.185 11.868 1.00 52.94 116 ALA A O 1
ATOM 732 N N . PRO A 1 117 ?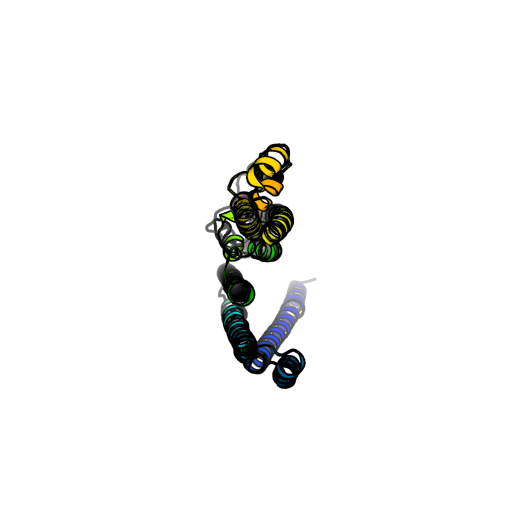 -9.710 -22.083 11.096 1.00 61.34 117 PRO A N 1
ATOM 733 C CA . PRO A 1 117 ? -9.838 -21.508 12.444 1.00 61.34 117 PRO A CA 1
ATOM 734 C C . PRO A 1 117 ? -11.269 -21.444 12.996 1.00 61.34 117 PRO A C 1
ATOM 736 O O . PRO A 1 117 ? -11.445 -21.293 14.204 1.00 61.34 117 PRO A O 1
ATOM 739 N N . TRP A 1 118 ? -12.308 -21.624 12.173 1.00 66.44 118 TRP A N 1
ATOM 740 C CA . TRP A 1 118 ? -13.702 -21.505 12.632 1.00 66.44 118 TRP A CA 1
ATOM 741 C C . TRP A 1 118 ? -14.093 -22.554 13.675 1.00 66.44 118 TRP A C 1
ATOM 743 O O . TRP A 1 118 ? -14.865 -22.270 14.587 1.00 66.44 118 TRP A O 1
ATOM 753 N N . GLN A 1 119 ? -13.536 -23.764 13.585 1.00 65.00 119 GLN A N 1
ATOM 754 C CA . GLN A 1 119 ? -13.793 -24.818 14.568 1.00 65.00 119 GLN A CA 1
ATOM 755 C C . GLN A 1 119 ? -13.172 -24.491 15.936 1.00 65.00 119 GLN A C 1
ATOM 757 O O . GLN A 1 119 ? -13.741 -24.832 16.973 1.00 65.00 119 GLN A O 1
ATOM 762 N N . VAL A 1 120 ? -12.031 -23.799 15.942 1.00 69.88 120 VAL A N 1
ATOM 763 C CA . VAL A 1 120 ? -11.379 -23.313 17.165 1.00 69.88 120 VAL A CA 1
ATOM 764 C C . VAL A 1 120 ? -12.199 -22.166 17.758 1.00 69.88 120 VAL A C 1
ATOM 766 O O . VAL A 1 120 ? -12.558 -22.225 18.930 1.00 69.88 120 VAL A O 1
ATOM 769 N N . LEU A 1 121 ? -12.609 -21.213 16.916 1.00 77.38 121 LEU A N 1
ATOM 770 C CA . LEU A 1 121 ? -13.409 -20.043 17.289 1.00 77.38 121 LEU A CA 1
ATOM 771 C C . LEU A 1 121 ? -14.745 -20.443 17.951 1.00 77.38 121 LEU A C 1
ATOM 773 O O . LEU A 1 121 ? -15.118 -19.935 19.006 1.00 77.38 121 LEU A O 1
ATOM 777 N N . LEU A 1 122 ? -15.449 -21.424 17.373 1.00 76.75 122 LEU A N 1
ATOM 778 C CA . LEU A 1 122 ? -16.741 -21.920 17.873 1.00 76.75 122 LEU A CA 1
ATOM 779 C C . LEU A 1 122 ? -16.633 -22.801 19.129 1.00 76.75 122 LEU A C 1
ATOM 781 O O . LEU A 1 122 ? -17.656 -23.131 19.729 1.00 76.75 122 LEU A O 1
ATOM 785 N N . THR A 1 123 ? -15.422 -23.197 19.527 1.00 82.69 123 THR A N 1
ATOM 786 C CA . THR A 1 123 ? -15.171 -23.992 20.742 1.00 82.69 123 THR A CA 1
ATOM 787 C C . THR A 1 123 ? -14.506 -23.181 21.856 1.00 82.69 123 THR A C 1
ATOM 789 O O . THR A 1 123 ? -14.120 -23.744 22.883 1.00 82.69 123 THR A O 1
ATOM 792 N N . ALA A 1 124 ? -14.408 -21.858 21.691 1.00 86.19 124 ALA A N 1
ATOM 793 C CA . ALA A 1 124 ? -13.873 -20.959 22.701 1.00 86.19 124 ALA A CA 1
ATOM 794 C C . ALA A 1 124 ? -14.634 -21.085 24.042 1.00 86.19 124 ALA A C 1
ATOM 796 O O . ALA A 1 124 ? -15.864 -21.001 24.069 1.00 86.19 124 ALA A O 1
ATOM 797 N N . PRO A 1 125 ? -13.932 -21.250 25.180 1.00 88.50 125 PRO A N 1
ATOM 798 C CA . PRO A 1 125 ? -14.571 -21.517 26.471 1.00 88.50 125 PRO A CA 1
ATOM 799 C C . PRO A 1 125 ? -15.250 -20.292 27.103 1.00 88.50 125 PRO A C 1
ATOM 801 O O . PRO A 1 125 ? -16.020 -20.440 28.050 1.00 88.50 125 PRO A O 1
ATOM 804 N N . ASN A 1 126 ? -14.931 -19.080 26.644 1.00 89.00 126 ASN A N 1
ATOM 805 C CA . ASN A 1 126 ? -15.482 -17.817 27.134 1.00 89.00 126 ASN A CA 1
ATOM 806 C C . ASN A 1 126 ? -15.250 -16.691 26.111 1.00 89.00 126 ASN A C 1
ATOM 808 O O . ASN A 1 126 ? -14.503 -16.864 25.148 1.00 89.00 126 ASN A O 1
ATOM 812 N N . VAL A 1 127 ? -15.881 -15.533 26.335 1.00 88.94 127 VAL A N 1
ATOM 813 C CA . VAL A 1 127 ? -15.803 -14.376 25.426 1.00 88.94 127 VAL A CA 1
ATOM 814 C C . VAL A 1 127 ? -14.364 -13.860 25.240 1.00 88.94 127 VAL A C 1
ATOM 816 O O . VAL A 1 127 ? -13.966 -13.700 24.091 1.00 88.94 127 VAL A O 1
ATOM 819 N N . PRO A 1 128 ? -13.530 -13.666 26.284 1.00 89.56 128 PRO A N 1
ATOM 820 C CA . PRO A 1 128 ? -12.137 -13.253 26.079 1.00 89.56 128 PRO A CA 1
ATOM 821 C C . PRO A 1 128 ? -11.329 -14.220 25.205 1.00 89.56 128 PRO A C 1
ATOM 823 O O . PRO A 1 128 ? -10.584 -13.783 24.332 1.00 89.56 128 PRO A O 1
ATOM 826 N N . ALA A 1 129 ? -11.497 -15.533 25.403 1.00 90.50 129 ALA A N 1
ATOM 827 C CA . ALA A 1 129 ? -10.842 -16.544 24.578 1.00 90.50 129 ALA A CA 1
ATOM 828 C C . ALA A 1 129 ? -11.351 -16.522 23.130 1.00 90.50 129 ALA A C 1
ATOM 830 O O . ALA A 1 129 ? -10.548 -16.667 22.212 1.00 90.50 129 ALA A O 1
ATOM 831 N N . PHE A 1 130 ? -12.653 -16.299 22.929 1.00 91.12 130 PHE A N 1
ATOM 832 C CA . PHE A 1 130 ? -13.249 -16.130 21.604 1.00 91.12 130 PHE A CA 1
ATOM 833 C C . PHE A 1 130 ? -12.619 -14.941 20.872 1.00 91.12 130 PHE A C 1
ATOM 835 O O . PHE A 1 130 ? -12.120 -15.104 19.764 1.00 91.12 130 PHE A O 1
ATOM 842 N N . LEU A 1 131 ? -12.571 -13.765 21.509 1.00 92.44 131 LEU A N 1
ATOM 843 C CA . LEU A 1 131 ? -12.014 -12.558 20.892 1.00 92.44 131 LEU A CA 1
ATOM 844 C C . LEU A 1 131 ? -10.516 -12.723 20.590 1.00 92.44 131 LEU A C 1
ATOM 846 O O . LEU A 1 131 ? -10.062 -12.346 19.518 1.00 92.44 131 LEU A O 1
ATOM 850 N N . ALA A 1 132 ? -9.744 -13.330 21.497 1.00 91.81 132 ALA A N 1
ATOM 851 C CA . ALA A 1 132 ? -8.320 -13.581 21.262 1.00 91.81 132 ALA A CA 1
ATOM 852 C C . ALA A 1 132 ? -8.074 -14.544 20.086 1.00 91.81 132 ALA A C 1
ATOM 854 O O . ALA A 1 132 ? -7.121 -14.375 19.325 1.00 91.81 132 ALA A O 1
ATOM 855 N N . GLN A 1 133 ? -8.929 -15.557 19.925 1.00 89.75 133 GLN A N 1
ATOM 856 C CA . GLN A 1 133 ? -8.868 -16.471 18.784 1.00 89.75 133 GLN A CA 1
ATOM 857 C C . GLN A 1 133 ? -9.287 -15.793 17.479 1.00 89.75 133 GLN A C 1
ATOM 859 O O . GLN A 1 133 ? -8.648 -16.042 16.459 1.00 89.75 133 GLN A O 1
ATOM 864 N N . LEU A 1 134 ? -10.310 -14.933 17.520 1.00 89.81 134 LEU A N 1
ATOM 865 C CA . LEU A 1 134 ? -10.733 -14.114 16.384 1.00 89.81 134 LEU A CA 1
ATOM 866 C C . LEU A 1 134 ? -9.573 -13.231 15.902 1.00 89.81 134 LEU A C 1
ATOM 868 O O . LEU A 1 134 ? -9.142 -13.397 14.766 1.00 89.81 134 LEU A O 1
ATOM 872 N N . GLN A 1 135 ? -8.943 -12.478 16.813 1.00 92.19 135 GLN A N 1
ATOM 873 C CA . GLN A 1 135 ? -7.757 -11.670 16.508 1.00 92.19 135 GLN A CA 1
ATOM 874 C C . GLN A 1 135 ? -6.633 -12.497 15.871 1.00 92.19 135 GLN A C 1
ATOM 876 O O . GLN A 1 135 ? -5.977 -12.065 14.927 1.00 92.19 135 GLN A O 1
ATOM 881 N N . SER A 1 136 ? -6.367 -13.699 16.390 1.00 89.31 136 SER A N 1
ATOM 882 C CA . SER A 1 136 ? -5.327 -14.563 15.823 1.00 89.31 136 SER A CA 1
ATOM 883 C C . SER A 1 136 ? -5.675 -15.062 14.419 1.00 89.31 136 SER A C 1
ATOM 885 O O . SER A 1 136 ? -4.763 -15.254 13.613 1.00 89.31 136 SER A O 1
ATOM 887 N N . MET A 1 137 ? -6.953 -15.327 14.141 1.00 85.06 137 MET A N 1
ATOM 888 C CA . MET A 1 137 ? -7.428 -15.753 12.823 1.00 85.06 137 MET A CA 1
ATOM 889 C C . MET A 1 137 ? -7.276 -14.623 11.807 1.00 85.06 137 MET A C 1
ATOM 891 O O . MET A 1 137 ? -6.725 -14.841 10.733 1.00 85.06 137 MET A O 1
ATOM 895 N N . GLU A 1 138 ? -7.714 -13.430 12.177 1.00 88.38 138 GLU A N 1
ATOM 896 C CA . GLU A 1 138 ? -7.620 -12.189 11.408 1.00 88.38 138 GLU A CA 1
ATOM 897 C C . GLU A 1 138 ? -6.179 -11.823 11.051 1.00 88.38 138 GLU A C 1
ATOM 899 O O . GLU A 1 138 ? -5.835 -11.692 9.877 1.00 88.38 138 GLU A O 1
ATOM 904 N N . LEU A 1 139 ? -5.277 -11.818 12.036 1.00 89.12 139 LEU A N 1
ATOM 905 C CA . LEU A 1 139 ? -3.849 -11.612 11.782 1.00 89.12 139 LEU A CA 1
ATOM 906 C C . LEU A 1 139 ? -3.264 -12.675 10.846 1.00 89.12 139 LEU A C 1
ATOM 908 O O . LEU A 1 139 ? -2.440 -12.357 9.986 1.00 89.12 139 LEU A O 1
ATOM 912 N N . GLY A 1 140 ? -3.679 -13.935 10.998 1.00 85.44 140 GLY A N 1
ATOM 913 C CA . GLY A 1 140 ? -3.260 -15.024 10.118 1.00 85.44 140 GLY A CA 1
ATOM 914 C C . GLY A 1 140 ? -3.765 -14.852 8.684 1.00 85.44 140 GLY A C 1
ATOM 915 O O . GLY A 1 140 ? -3.010 -15.085 7.738 1.00 85.44 140 GLY A O 1
ATOM 916 N N . PHE A 1 141 ? -5.014 -14.413 8.521 1.00 85.31 141 PHE A N 1
ATOM 917 C CA . PHE A 1 141 ? -5.610 -14.097 7.227 1.00 85.31 141 PHE A CA 1
ATOM 918 C C . PHE A 1 141 ? -4.885 -12.929 6.554 1.00 85.31 141 PHE A C 1
ATOM 920 O O . PHE A 1 141 ? -4.381 -13.103 5.446 1.00 85.31 141 PHE A O 1
ATOM 927 N N . ASN A 1 142 ? -4.734 -11.799 7.247 1.00 89.44 142 ASN A N 1
ATOM 928 C CA . ASN A 1 142 ? -4.060 -10.607 6.728 1.00 89.44 142 ASN A CA 1
ATOM 929 C C . ASN A 1 142 ? -2.599 -10.893 6.365 1.00 89.44 142 ASN A C 1
ATOM 931 O O . ASN A 1 142 ? -2.139 -10.528 5.289 1.00 89.44 142 ASN A O 1
ATOM 935 N N . THR A 1 143 ? -1.877 -11.644 7.201 1.00 87.50 143 THR A N 1
ATOM 936 C CA . THR A 1 143 ? -0.499 -12.058 6.884 1.00 87.50 143 THR A CA 1
ATOM 937 C C . THR A 1 143 ? -0.443 -12.908 5.613 1.00 87.50 143 THR A C 1
ATOM 939 O O . THR A 1 143 ? 0.456 -12.740 4.787 1.00 87.50 143 THR A O 1
ATOM 942 N N . ALA A 1 144 ? -1.389 -13.835 5.442 1.00 83.12 144 ALA A N 1
ATOM 943 C CA . ALA A 1 144 ? -1.446 -14.686 4.261 1.00 83.12 144 ALA A CA 1
ATOM 944 C C . ALA A 1 144 ? -1.841 -13.909 3.001 1.00 83.12 144 ALA A C 1
ATOM 946 O O . ALA A 1 144 ? -1.286 -14.192 1.942 1.00 83.12 144 ALA A O 1
ATOM 947 N N . LEU A 1 145 ? -2.752 -12.939 3.114 1.00 86.00 145 LEU A N 1
ATOM 948 C CA . LEU A 1 145 ? -3.131 -12.037 2.027 1.00 86.00 145 LEU A CA 1
ATOM 949 C C . LEU A 1 145 ? -1.897 -11.297 1.495 1.00 86.00 145 LEU A C 1
ATOM 951 O O . LEU A 1 145 ? -1.494 -11.547 0.361 1.00 86.00 145 LEU A O 1
ATOM 955 N N . ILE A 1 146 ? -1.216 -10.545 2.364 1.00 88.44 146 ILE A N 1
ATOM 956 C CA . ILE A 1 146 ? -0.017 -9.765 2.019 1.00 88.44 146 ILE A CA 1
ATOM 957 C C . ILE A 1 146 ? 1.095 -10.658 1.453 1.00 88.44 146 ILE A C 1
ATOM 959 O O . ILE A 1 146 ? 1.768 -10.318 0.482 1.00 88.44 146 ILE A O 1
ATOM 963 N N . THR A 1 147 ? 1.306 -11.841 2.041 1.00 86.00 147 THR A N 1
ATOM 964 C CA . THR A 1 147 ? 2.320 -12.790 1.545 1.00 86.00 147 THR A CA 1
ATOM 965 C C . THR A 1 147 ? 2.011 -13.250 0.120 1.00 86.00 147 THR A C 1
ATOM 967 O O . THR A 1 147 ? 2.925 -13.413 -0.691 1.00 86.00 147 THR A O 1
ATOM 970 N N . ASN A 1 148 ? 0.736 -13.466 -0.195 1.00 81.56 148 ASN A N 1
ATOM 971 C CA . ASN A 1 148 ? 0.321 -13.893 -1.525 1.00 81.56 148 ASN A CA 1
ATOM 972 C C . ASN A 1 148 ? 0.408 -12.766 -2.546 1.00 81.56 148 ASN A C 1
ATOM 974 O O . ASN A 1 148 ? 0.806 -13.038 -3.673 1.00 81.56 148 ASN A O 1
ATOM 978 N N . GLU A 1 149 ? 0.094 -11.531 -2.163 1.00 87.06 149 GLU A N 1
ATOM 979 C CA . GLU A 1 149 ? 0.282 -10.352 -3.015 1.00 87.06 149 GLU A CA 1
ATOM 980 C C . GLU A 1 149 ? 1.757 -10.154 -3.350 1.00 87.06 149 GLU A C 1
ATOM 982 O O . GLU A 1 149 ? 2.119 -10.090 -4.518 1.00 87.06 149 GLU A O 1
ATOM 987 N N . LEU A 1 150 ? 2.651 -10.223 -2.360 1.00 87.75 150 LEU A N 1
ATOM 988 C CA . LEU A 1 150 ? 4.096 -10.179 -2.612 1.00 87.75 150 LEU A CA 1
ATOM 989 C C . LEU A 1 150 ? 4.565 -11.317 -3.536 1.00 87.75 150 LEU A C 1
ATOM 991 O O . LEU A 1 150 ? 5.433 -11.113 -4.386 1.00 87.75 150 LEU A O 1
ATOM 995 N N . GLY A 1 151 ? 3.997 -12.517 -3.388 1.00 81.94 151 GLY A N 1
ATOM 996 C CA . GLY A 1 151 ? 4.272 -13.651 -4.272 1.00 81.94 151 GLY A CA 1
ATOM 997 C C . GLY A 1 151 ? 3.773 -13.432 -5.705 1.00 81.94 151 GLY A C 1
ATOM 998 O O . GLY A 1 151 ? 4.486 -13.753 -6.659 1.00 81.94 151 GLY A O 1
ATOM 999 N N . LEU A 1 152 ? 2.578 -12.858 -5.857 1.00 83.56 152 LEU A N 1
ATOM 1000 C CA . LEU A 1 152 ? 2.000 -12.472 -7.143 1.00 83.56 152 LEU A CA 1
ATOM 1001 C C . LEU A 1 152 ? 2.853 -11.396 -7.821 1.00 83.56 152 LEU A C 1
ATOM 1003 O O . LEU A 1 152 ? 3.212 -11.557 -8.986 1.00 83.56 152 LEU A O 1
ATOM 1007 N N . ASN A 1 153 ? 3.240 -10.362 -7.081 1.00 88.62 153 ASN A N 1
ATOM 1008 C CA . ASN A 1 153 ? 4.056 -9.251 -7.560 1.00 88.62 153 ASN A CA 1
ATOM 1009 C C . ASN A 1 153 ? 5.424 -9.722 -8.044 1.00 88.62 153 ASN A C 1
ATOM 1011 O O . ASN A 1 153 ? 5.836 -9.407 -9.159 1.00 88.62 153 ASN A O 1
ATOM 1015 N N . ALA A 1 154 ? 6.091 -10.574 -7.262 1.00 84.31 154 ALA A N 1
ATOM 1016 C CA . ALA A 1 154 ? 7.359 -11.172 -7.667 1.00 84.31 154 ALA A CA 1
ATOM 1017 C C . ALA A 1 154 ? 7.223 -12.010 -8.951 1.00 84.31 154 ALA A C 1
ATOM 1019 O O . ALA A 1 154 ? 8.110 -11.988 -9.808 1.00 84.31 154 ALA A O 1
ATOM 1020 N N . ALA A 1 155 ? 6.119 -12.746 -9.105 1.00 79.00 155 ALA A N 1
ATOM 1021 C CA . ALA A 1 155 ? 5.853 -13.527 -10.307 1.00 79.00 155 ALA A CA 1
ATOM 1022 C C . ALA A 1 155 ? 5.564 -12.642 -11.532 1.00 79.00 155 ALA A C 1
ATOM 1024 O O . ALA A 1 155 ? 6.047 -12.949 -12.625 1.00 79.00 155 ALA A O 1
ATOM 1025 N N . LEU A 1 156 ? 4.823 -11.547 -11.343 1.00 85.56 156 LEU A N 1
ATOM 1026 C CA . LEU A 1 156 ? 4.535 -10.552 -12.373 1.00 85.56 156 LEU A CA 1
ATOM 1027 C C . LEU A 1 156 ? 5.824 -9.887 -12.866 1.00 85.56 156 LEU A C 1
ATOM 1029 O O . LEU A 1 156 ? 6.144 -9.994 -14.048 1.00 85.56 156 LEU A O 1
ATOM 1033 N N . VAL A 1 157 ? 6.626 -9.319 -11.963 1.00 87.81 157 VAL A N 1
ATOM 1034 C CA . VAL A 1 157 ? 7.901 -8.663 -12.306 1.00 87.81 157 VAL A CA 1
ATOM 1035 C C . VAL A 1 157 ? 8.863 -9.628 -12.997 1.00 87.81 157 VAL A C 1
ATOM 1037 O O . VAL A 1 157 ? 9.529 -9.267 -13.973 1.00 87.81 157 VAL A O 1
ATOM 1040 N N . ALA A 1 158 ? 8.927 -10.885 -12.547 1.00 82.19 158 ALA A N 1
ATOM 1041 C CA . ALA A 1 158 ? 9.731 -11.908 -13.212 1.00 82.19 158 ALA A CA 1
ATOM 1042 C C . ALA A 1 158 ? 9.254 -12.172 -14.650 1.00 82.19 158 ALA A C 1
ATOM 1044 O O . ALA A 1 158 ? 10.079 -12.335 -15.554 1.00 82.19 158 ALA A O 1
ATOM 1045 N N . GLN A 1 159 ? 7.938 -12.195 -14.880 1.00 81.38 159 GLN A N 1
ATOM 1046 C CA . GLN A 1 159 ? 7.358 -12.369 -16.208 1.00 81.38 159 GLN A CA 1
ATOM 1047 C C . GLN A 1 159 ? 7.645 -11.172 -17.119 1.00 81.38 159 GLN A C 1
ATOM 1049 O O . GLN A 1 159 ? 8.008 -11.367 -18.279 1.00 81.38 159 GLN A O 1
ATOM 1054 N N . GLU A 1 160 ? 7.518 -9.955 -16.606 1.00 86.69 160 GLU A N 1
ATOM 1055 C CA . GLU A 1 160 ? 7.793 -8.718 -17.341 1.00 86.69 160 GLU A CA 1
ATOM 1056 C C . GLU A 1 160 ? 9.265 -8.621 -17.733 1.00 86.69 160 GLU A C 1
ATOM 1058 O O . GLU A 1 160 ? 9.578 -8.436 -18.907 1.00 86.69 160 GLU A O 1
ATOM 1063 N N . THR A 1 161 ? 10.168 -8.896 -16.790 1.00 84.25 161 THR A N 1
ATOM 1064 C CA . THR A 1 161 ? 11.618 -8.960 -17.038 1.00 84.25 161 THR A CA 1
ATOM 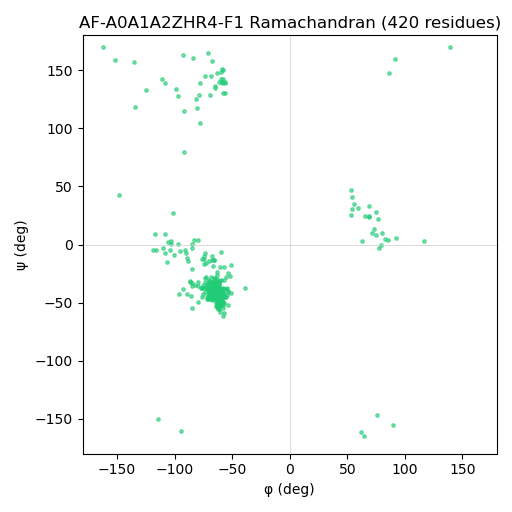1065 C C . THR A 1 161 ? 11.949 -10.013 -18.103 1.00 84.25 161 THR A C 1
ATOM 1067 O O . THR A 1 161 ? 12.770 -9.785 -18.997 1.00 84.25 161 THR A O 1
ATOM 1070 N N . ALA A 1 162 ? 11.314 -11.190 -18.038 1.00 77.81 162 ALA A N 1
ATOM 1071 C CA . ALA A 1 162 ? 11.521 -12.257 -19.014 1.00 77.81 162 ALA A CA 1
ATOM 1072 C C . ALA A 1 162 ? 10.989 -11.877 -20.404 1.00 77.81 162 ALA A C 1
ATOM 1074 O O . ALA A 1 162 ? 11.661 -12.141 -21.403 1.00 77.81 162 ALA A O 1
ATOM 1075 N N . LEU A 1 163 ? 9.817 -11.241 -20.474 1.00 80.31 163 LEU A N 1
ATOM 1076 C CA . LEU A 1 163 ? 9.229 -10.738 -21.714 1.00 80.31 163 LEU A CA 1
ATOM 1077 C C . LEU A 1 163 ? 10.116 -9.662 -22.341 1.00 80.31 163 LEU A C 1
ATOM 1079 O O . LEU A 1 163 ? 10.414 -9.730 -23.534 1.00 80.31 163 LEU A O 1
ATOM 1083 N N . GLU A 1 164 ? 10.583 -8.707 -21.543 1.00 83.88 164 GLU A N 1
ATOM 1084 C CA . GLU A 1 164 ? 11.482 -7.656 -22.005 1.00 83.88 164 GLU A CA 1
ATOM 1085 C C . GLU A 1 164 ? 12.796 -8.241 -22.523 1.00 83.88 164 GLU A C 1
ATOM 1087 O O . GLU A 1 164 ? 13.261 -7.895 -23.610 1.00 83.88 164 GLU A O 1
ATOM 1092 N N . THR A 1 165 ? 13.357 -9.211 -21.801 1.00 78.94 165 THR A N 1
ATOM 1093 C CA . THR A 1 165 ? 14.568 -9.915 -22.230 1.00 78.94 165 THR A CA 1
ATOM 1094 C C . THR A 1 165 ? 14.358 -10.666 -23.542 1.00 78.94 165 THR A C 1
ATOM 1096 O O . THR A 1 165 ? 15.207 -10.598 -24.432 1.00 78.94 165 THR A O 1
ATOM 1099 N N . ALA A 1 166 ? 13.227 -11.354 -23.692 1.00 70.38 166 ALA A N 1
ATOM 1100 C CA . ALA A 1 166 ? 12.915 -12.158 -24.869 1.00 70.38 166 ALA A CA 1
ATOM 1101 C C . ALA A 1 166 ? 12.664 -11.315 -26.127 1.00 70.38 166 ALA A C 1
ATOM 1103 O O . ALA A 1 166 ? 13.085 -11.691 -27.222 1.00 70.38 166 ALA A O 1
ATOM 1104 N N . VAL A 1 167 ? 11.965 -10.187 -25.986 1.00 77.06 167 VAL A N 1
ATOM 1105 C CA . VAL A 1 167 ? 11.538 -9.362 -27.126 1.00 77.06 167 VAL A CA 1
ATOM 1106 C C . VAL A 1 167 ? 12.548 -8.259 -27.438 1.00 77.06 167 VAL A C 1
ATOM 1108 O O . VAL A 1 167 ? 12.798 -7.971 -28.609 1.00 77.06 167 VAL A O 1
ATOM 1111 N N . PHE A 1 168 ? 13.142 -7.650 -26.411 1.00 81.56 168 PHE A N 1
ATOM 1112 C CA . PHE A 1 168 ? 13.933 -6.422 -26.537 1.00 81.56 168 PHE A CA 1
ATOM 1113 C C . PHE A 1 168 ? 15.402 -6.579 -26.123 1.00 81.56 168 PHE A C 1
ATOM 1115 O O . PHE A 1 168 ? 16.194 -5.664 -26.343 1.00 81.56 168 PHE A O 1
ATOM 1122 N N . GLY A 1 169 ? 15.797 -7.750 -25.612 1.00 76.50 169 GLY A N 1
ATOM 1123 C CA . GLY A 1 169 ? 17.195 -8.089 -25.333 1.00 76.50 169 GLY A CA 1
ATOM 1124 C C . GLY A 1 169 ? 17.675 -7.778 -23.913 1.00 76.50 169 GLY A C 1
ATOM 1125 O O . GLY A 1 169 ? 18.857 -7.976 -23.636 1.00 76.50 169 GLY A O 1
ATOM 1126 N N . GLY A 1 170 ? 16.787 -7.338 -23.018 1.00 79.25 170 GLY A N 1
ATOM 1127 C CA . GLY A 1 170 ? 17.045 -7.194 -21.580 1.00 79.25 170 GLY A CA 1
ATOM 1128 C C . GLY A 1 170 ? 16.437 -5.925 -20.989 1.00 79.25 170 GLY A C 1
ATOM 1129 O O . GLY A 1 170 ? 16.011 -5.049 -21.736 1.00 79.25 170 GLY A O 1
ATOM 1130 N N . THR A 1 171 ? 16.455 -5.824 -19.658 1.00 80.12 171 THR A N 1
ATOM 1131 C CA . THR A 1 171 ? 16.081 -4.606 -18.916 1.00 80.12 171 THR A CA 1
ATOM 1132 C C . THR A 1 171 ? 16.914 -3.410 -19.363 1.00 80.12 171 THR A C 1
ATOM 1134 O O . THR A 1 171 ? 18.128 -3.540 -19.570 1.00 80.12 171 THR A O 1
ATOM 1137 N N . GLY A 1 172 ? 16.292 -2.242 -19.476 1.00 76.38 172 GLY A N 1
ATOM 1138 C CA . GLY A 1 172 ? 16.929 -1.022 -19.976 1.00 76.38 172 GLY A CA 1
ATOM 1139 C C . GLY A 1 172 ? 16.968 -0.921 -21.503 1.00 76.38 172 GLY A C 1
ATOM 1140 O O . GLY A 1 172 ? 17.544 0.032 -22.048 1.00 76.38 172 GLY A O 1
ATOM 1141 N N . ALA A 1 173 ? 16.358 -1.867 -22.226 1.00 77.44 173 ALA A N 1
ATOM 1142 C CA . ALA A 1 173 ? 16.228 -1.776 -23.674 1.00 77.44 173 ALA A CA 1
ATOM 1143 C C . ALA A 1 173 ? 15.453 -0.509 -24.077 1.00 77.44 173 ALA A C 1
ATOM 1145 O O . ALA A 1 173 ? 14.590 -0.012 -23.355 1.00 77.44 173 ALA A O 1
ATOM 1146 N N . PHE A 1 174 ? 15.786 0.047 -25.247 1.00 76.44 174 PHE A N 1
ATOM 1147 C CA . PHE A 1 174 ? 15.200 1.301 -25.747 1.00 76.44 174 PHE A CA 1
ATOM 1148 C C . PHE A 1 174 ? 15.317 2.486 -24.772 1.00 76.44 174 PHE A C 1
ATOM 1150 O O . PHE A 1 174 ? 14.479 3.382 -24.780 1.00 76.44 174 PHE A O 1
ATOM 1157 N N . GLY A 1 175 ? 16.379 2.514 -23.960 1.00 74.00 175 GLY A N 1
ATOM 1158 C CA . GLY A 1 175 ? 16.608 3.588 -22.997 1.00 74.00 175 GLY A CA 1
ATOM 1159 C C . GLY A 1 175 ? 15.705 3.504 -21.766 1.00 74.00 175 GLY A C 1
ATOM 1160 O O . GLY A 1 175 ? 15.401 4.544 -21.202 1.00 74.00 175 GLY A O 1
ATOM 1161 N N . GLY A 1 176 ? 15.265 2.300 -21.380 1.00 82.38 176 GLY A N 1
ATOM 1162 C CA . GLY A 1 176 ? 14.409 2.080 -20.206 1.00 82.38 176 GLY A CA 1
ATOM 1163 C C . GLY A 1 176 ? 12.914 2.263 -20.466 1.00 82.38 176 GLY A C 1
ATOM 1164 O O . GLY A 1 176 ? 12.113 2.119 -19.553 1.00 82.38 176 GLY A O 1
ATOM 1165 N N . MET A 1 177 ? 12.504 2.522 -21.713 1.00 86.81 177 MET A N 1
ATOM 1166 C CA . MET A 1 177 ? 11.096 2.743 -22.067 1.00 86.81 177 MET A CA 1
ATOM 1167 C C . MET A 1 177 ? 10.171 1.607 -21.608 1.00 86.81 177 MET A C 1
ATOM 1169 O O . MET A 1 177 ? 9.052 1.873 -21.168 1.00 86.81 177 MET A O 1
ATOM 1173 N N . PHE A 1 178 ? 10.611 0.352 -21.736 1.00 88.12 178 PHE A N 1
ATOM 1174 C CA . PHE A 1 178 ? 9.813 -0.800 -21.319 1.00 88.12 178 PHE A CA 1
ATOM 1175 C C . PHE A 1 178 ? 9.831 -1.004 -19.802 1.00 88.12 178 PHE A C 1
ATOM 1177 O O . PHE A 1 178 ? 8.768 -1.276 -19.249 1.00 88.12 178 PHE A O 1
ATOM 1184 N N . ASP A 1 179 ? 10.964 -0.758 -19.132 1.00 90.12 179 ASP A N 1
ATOM 1185 C CA . ASP A 1 179 ? 11.024 -0.699 -17.665 1.00 90.12 179 ASP A CA 1
ATOM 1186 C C . ASP A 1 179 ? 9.981 0.303 -17.137 1.00 90.12 179 ASP A C 1
ATOM 1188 O O . ASP A 1 179 ? 9.133 -0.047 -16.321 1.00 90.12 179 ASP A O 1
ATOM 1192 N N . SER A 1 180 ? 9.978 1.537 -17.652 1.00 90.38 180 SER A N 1
ATOM 1193 C CA . SER A 1 180 ? 9.052 2.602 -17.239 1.00 90.38 180 SER A CA 1
ATOM 1194 C C . SER A 1 180 ? 7.591 2.289 -17.578 1.00 90.38 180 SER A C 1
ATOM 1196 O O . SER A 1 180 ? 6.690 2.648 -16.819 1.00 90.38 180 SER A O 1
ATOM 1198 N N . PHE A 1 181 ? 7.331 1.581 -18.683 1.00 92.00 181 PHE A N 1
ATOM 1199 C CA . PHE A 1 181 ? 5.990 1.094 -19.024 1.00 92.00 181 PHE A CA 1
ATOM 1200 C C . PHE A 1 181 ? 5.465 0.081 -18.001 1.00 92.00 181 PHE A C 1
ATOM 1202 O O . PHE A 1 181 ? 4.341 0.239 -17.518 1.00 92.00 181 PHE A O 1
ATOM 1209 N N . PHE A 1 182 ? 6.256 -0.946 -17.673 1.00 92.69 182 PHE A N 1
ATOM 1210 C CA . PHE A 1 182 ? 5.860 -1.941 -16.676 1.00 92.69 182 PHE A CA 1
ATOM 1211 C C . PHE A 1 182 ? 5.752 -1.300 -15.296 1.00 92.69 182 PHE A C 1
ATOM 1213 O O . PHE A 1 182 ? 4.713 -1.413 -14.658 1.00 92.69 182 PHE A O 1
ATOM 1220 N N . ASN A 1 183 ? 6.741 -0.496 -14.899 1.00 92.31 183 ASN A N 1
ATOM 1221 C CA . ASN A 1 183 ? 6.727 0.253 -13.644 1.00 92.31 183 ASN A CA 1
ATOM 1222 C C . ASN A 1 183 ? 5.482 1.137 -13.491 1.00 92.31 183 ASN A C 1
ATOM 1224 O O . ASN A 1 183 ? 4.945 1.232 -12.389 1.00 92.31 183 ASN A O 1
ATOM 1228 N N . PHE A 1 184 ? 4.975 1.755 -14.565 1.00 92.88 184 PHE A N 1
ATOM 1229 C CA . PHE A 1 184 ? 3.723 2.514 -14.510 1.00 92.88 184 PHE A CA 1
ATOM 1230 C C . PHE A 1 184 ? 2.539 1.623 -14.115 1.00 92.88 184 PHE A C 1
ATOM 1232 O O . PHE A 1 184 ? 1.851 1.913 -13.134 1.00 92.88 184 PHE A O 1
ATOM 1239 N N . TRP A 1 185 ? 2.302 0.539 -14.857 1.00 93.38 185 TRP A N 1
ATOM 1240 C CA . TRP A 1 185 ? 1.177 -0.363 -14.593 1.00 93.38 185 TRP A CA 1
ATOM 1241 C C . TRP A 1 185 ? 1.310 -1.082 -13.256 1.00 93.38 185 TRP A C 1
ATOM 1243 O O . TRP A 1 185 ? 0.323 -1.228 -12.539 1.00 93.38 185 TRP A O 1
ATOM 1253 N N . ASN A 1 186 ? 2.531 -1.438 -12.887 1.00 92.62 186 ASN A N 1
ATOM 1254 C CA . ASN A 1 186 ? 2.855 -2.040 -11.608 1.00 92.62 186 ASN A CA 1
ATOM 1255 C C . ASN A 1 186 ? 2.619 -1.074 -10.454 1.00 92.62 186 ASN A C 1
ATOM 1257 O O . ASN A 1 186 ? 2.024 -1.456 -9.457 1.00 92.62 186 ASN A O 1
ATOM 1261 N N . THR A 1 187 ? 2.972 0.204 -10.595 1.00 91.25 187 THR A N 1
ATOM 1262 C CA . THR A 1 187 ? 2.649 1.199 -9.564 1.00 91.25 187 THR A CA 1
ATOM 1263 C C . THR A 1 187 ? 1.137 1.393 -9.449 1.00 91.25 187 THR A C 1
ATOM 1265 O O . THR A 1 187 ? 0.627 1.507 -8.338 1.00 91.25 187 THR A O 1
ATOM 1268 N N . VAL A 1 188 ? 0.388 1.370 -10.559 1.00 92.62 188 VAL A N 1
ATOM 1269 C CA . VAL A 1 188 ? -1.088 1.408 -10.529 1.00 92.62 188 VAL A CA 1
ATOM 1270 C C . VAL A 1 188 ? -1.661 0.191 -9.796 1.00 92.62 188 VAL A C 1
ATOM 1272 O O . VAL A 1 188 ? -2.538 0.361 -8.949 1.00 92.62 188 VAL A O 1
ATOM 1275 N N . LEU A 1 189 ? -1.162 -1.014 -10.086 1.00 91.81 189 LEU A N 1
ATOM 1276 C CA . LEU A 1 189 ? -1.564 -2.246 -9.403 1.00 91.81 189 LEU A CA 1
ATOM 1277 C C . LEU A 1 189 ? -1.246 -2.174 -7.907 1.00 91.81 189 LEU A C 1
ATOM 1279 O O . LEU A 1 189 ? -2.155 -2.287 -7.090 1.00 91.81 189 LEU A O 1
ATOM 1283 N N . GLY A 1 190 ? 0.008 -1.887 -7.563 1.00 91.38 190 GLY A N 1
ATOM 1284 C CA . GLY A 1 190 ? 0.467 -1.789 -6.182 1.00 91.38 190 GLY A CA 1
ATOM 1285 C C . GLY A 1 190 ? -0.246 -0.690 -5.401 1.00 91.38 190 GLY A C 1
ATOM 1286 O O . GLY A 1 190 ? -0.495 -0.862 -4.217 1.00 91.38 190 GLY A O 1
ATOM 1287 N N . THR A 1 191 ? -0.654 0.407 -6.054 1.00 91.62 191 THR A N 1
ATOM 1288 C CA . THR A 1 191 ? -1.536 1.425 -5.454 1.00 91.62 191 THR A CA 1
ATOM 1289 C C . THR A 1 191 ? -2.886 0.828 -5.078 1.00 91.62 191 THR A C 1
ATOM 1291 O O . THR A 1 191 ? -3.409 1.119 -4.004 1.00 91.62 191 THR A O 1
ATOM 1294 N N . GLY A 1 192 ? -3.464 0.007 -5.956 1.00 90.44 192 GLY A N 1
ATOM 1295 C CA . GLY A 1 192 ? -4.703 -0.713 -5.684 1.00 90.44 192 GLY A CA 1
ATOM 1296 C C . GLY A 1 192 ? -4.570 -1.646 -4.483 1.00 90.44 192 GLY A C 1
ATOM 1297 O O . GLY A 1 192 ? -5.416 -1.580 -3.595 1.00 90.44 192 GLY A O 1
ATOM 1298 N N . GLU A 1 193 ? -3.495 -2.436 -4.435 1.00 92.12 193 GLU A N 1
ATOM 1299 C CA . GLU A 1 193 ? -3.175 -3.365 -3.338 1.00 92.12 193 GLU A CA 1
ATOM 1300 C C . GLU A 1 193 ? -3.061 -2.619 -2.004 1.00 92.12 193 GLU A C 1
ATOM 1302 O O . GLU A 1 193 ? -3.925 -2.763 -1.143 1.00 92.12 193 GLU A O 1
ATOM 1307 N N . VAL A 1 194 ? -2.116 -1.678 -1.879 1.00 92.44 194 VAL A N 1
ATOM 1308 C CA . VAL A 1 194 ? -1.889 -0.943 -0.617 1.00 92.44 194 VAL A CA 1
ATOM 1309 C C . VAL A 1 194 ? -3.112 -0.145 -0.148 1.00 92.44 194 VAL A C 1
ATOM 1311 O O . VAL A 1 194 ? -3.323 0.023 1.056 1.00 92.44 194 VAL A O 1
ATOM 1314 N N . THR A 1 195 ? -3.933 0.357 -1.080 1.00 93.19 195 THR A N 1
ATOM 1315 C CA . THR A 1 195 ? -5.182 1.069 -0.755 1.00 93.19 195 THR A CA 1
ATOM 1316 C C . THR A 1 195 ? -6.239 0.105 -0.230 1.00 93.19 195 THR A C 1
ATOM 1318 O O . THR A 1 195 ? -6.909 0.410 0.758 1.00 93.19 195 THR A O 1
ATOM 1321 N N . PHE A 1 196 ? -6.403 -1.046 -0.884 1.00 93.19 196 PHE A N 1
ATOM 1322 C CA . PHE A 1 196 ? -7.35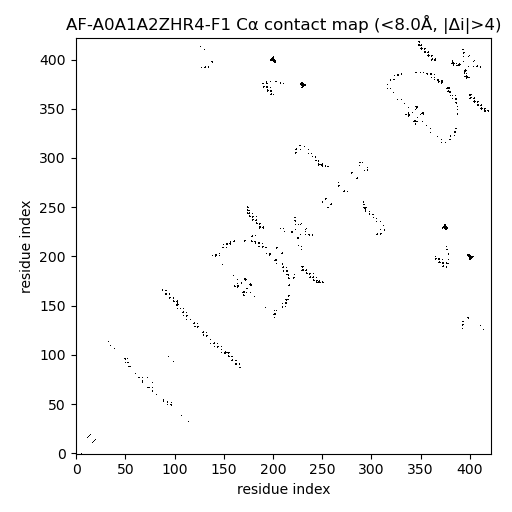6 -2.066 -0.464 1.00 93.19 196 PHE A CA 1
ATOM 1323 C C . PHE A 1 196 ? -6.961 -2.674 0.883 1.00 93.19 196 PHE A C 1
ATOM 1325 O O . PHE A 1 196 ? -7.811 -2.771 1.767 1.00 93.19 196 PHE A O 1
ATOM 1332 N N . ASP A 1 197 ? -5.684 -2.982 1.083 1.00 93.62 197 ASP A N 1
ATOM 1333 C CA . ASP A 1 197 ? -5.151 -3.515 2.338 1.00 93.62 197 ASP A CA 1
ATOM 1334 C C . ASP A 1 197 ? -5.340 -2.550 3.500 1.00 93.62 197 ASP A C 1
ATOM 1336 O O . ASP A 1 197 ? -5.762 -2.949 4.587 1.00 93.62 197 ASP A O 1
ATOM 1340 N N . SER A 1 198 ? -5.101 -1.259 3.260 1.00 93.31 198 SER A N 1
ATOM 1341 C CA . SER A 1 198 ? -5.349 -0.213 4.252 1.00 93.31 198 SER A CA 1
ATOM 1342 C C . SER A 1 198 ? -6.821 -0.089 4.617 1.00 93.31 198 SER A C 1
ATOM 1344 O O . SER A 1 198 ? -7.153 0.074 5.791 1.00 93.31 198 SER A O 1
ATOM 1346 N N . LEU A 1 199 ? -7.711 -0.197 3.628 1.00 94.44 199 LEU A N 1
ATOM 1347 C CA . LEU A 1 199 ? -9.151 -0.181 3.862 1.00 94.44 199 LEU A CA 1
ATOM 1348 C C . LEU A 1 199 ? -9.608 -1.420 4.641 1.00 94.44 199 LEU A C 1
ATOM 1350 O O . LEU A 1 199 ? -10.443 -1.310 5.540 1.00 94.44 199 LEU A O 1
ATOM 1354 N N . LEU A 1 200 ? -9.075 -2.592 4.298 1.00 93.19 200 LEU A N 1
ATOM 1355 C CA . LEU A 1 200 ? -9.379 -3.848 4.971 1.00 93.19 200 LEU A CA 1
ATOM 1356 C C . LEU A 1 200 ? -8.880 -3.825 6.419 1.00 93.19 200 LEU A C 1
ATOM 1358 O O . LEU A 1 200 ? -9.637 -4.168 7.322 1.00 93.19 200 LEU A O 1
ATOM 1362 N N . GLY A 1 201 ? -7.660 -3.331 6.633 1.00 90.56 201 GLY A N 1
ATOM 1363 C CA . GLY A 1 201 ? -6.994 -3.292 7.934 1.00 90.56 201 GLY A CA 1
ATOM 1364 C C . GLY A 1 201 ? -5.723 -4.124 8.029 1.00 90.56 201 GLY A C 1
ATOM 1365 O O . GLY A 1 201 ? -5.109 -4.168 9.104 1.00 90.56 201 GLY A O 1
ATOM 1366 N N . ALA A 1 202 ? -5.314 -4.748 6.923 1.00 91.69 202 ALA A N 1
ATOM 1367 C CA . ALA A 1 202 ? -4.094 -5.527 6.833 1.00 91.69 202 ALA A CA 1
ATOM 1368 C C . ALA A 1 202 ? -2.877 -4.617 7.028 1.00 91.69 202 ALA A C 1
ATOM 1370 O O . ALA A 1 202 ? -2.804 -3.514 6.486 1.00 91.69 202 ALA A O 1
ATOM 1371 N N . GLN A 1 203 ? -1.924 -5.059 7.847 1.00 88.31 203 GLN A N 1
ATOM 1372 C CA . GLN A 1 203 ? -0.714 -4.282 8.102 1.00 88.31 203 GLN A CA 1
ATOM 1373 C C . GLN A 1 203 ? 0.277 -4.478 6.967 1.00 88.31 203 GLN A C 1
ATOM 1375 O O . GLN A 1 203 ? 0.777 -5.586 6.749 1.00 88.31 203 GLN A O 1
ATOM 1380 N N . LEU A 1 204 ? 0.587 -3.384 6.281 1.00 86.94 204 LEU A N 1
ATOM 1381 C CA . LEU A 1 204 ? 1.579 -3.376 5.227 1.00 86.94 204 LEU A CA 1
ATOM 1382 C C . LEU A 1 204 ? 2.985 -3.596 5.805 1.00 86.94 204 LEU A C 1
ATOM 1384 O O . LEU A 1 204 ? 3.310 -3.090 6.887 1.00 86.94 204 LEU A O 1
ATOM 1388 N N . PRO A 1 205 ? 3.870 -4.305 5.084 1.00 79.25 205 PRO A N 1
ATOM 1389 C CA . PRO A 1 205 ? 5.266 -4.402 5.474 1.00 79.25 205 PRO A CA 1
ATOM 1390 C C . PRO A 1 205 ? 5.911 -3.011 5.512 1.00 79.25 205 PRO A C 1
ATOM 1392 O O . PRO A 1 205 ? 5.664 -2.160 4.652 1.00 79.25 205 PRO A O 1
ATOM 1395 N N . THR A 1 206 ? 6.789 -2.782 6.489 1.00 69.06 206 THR A N 1
ATOM 1396 C CA . THR A 1 206 ? 7.542 -1.528 6.589 1.00 69.06 206 THR A CA 1
ATOM 1397 C C . THR A 1 206 ? 8.374 -1.271 5.324 1.00 69.06 206 THR A C 1
ATOM 1399 O O . THR A 1 206 ? 8.833 -2.200 4.664 1.00 69.06 206 THR A O 1
ATOM 1402 N N . ALA A 1 207 ? 8.584 0.011 5.001 1.00 60.91 207 ALA A N 1
ATOM 1403 C CA . ALA A 1 207 ? 9.345 0.481 3.834 1.00 60.91 207 ALA A CA 1
ATOM 1404 C C . ALA A 1 207 ? 8.709 0.225 2.448 1.00 60.91 207 ALA A C 1
ATOM 1406 O O . ALA A 1 207 ? 9.424 0.190 1.450 1.00 60.91 207 ALA A O 1
ATOM 1407 N N . GLY A 1 208 ? 7.379 0.082 2.363 1.00 73.00 208 GLY A N 1
ATOM 1408 C CA . GLY A 1 208 ? 6.674 0.063 1.073 1.00 73.00 208 GLY A CA 1
ATOM 1409 C C . GLY A 1 208 ? 6.957 -1.188 0.239 1.00 73.00 208 GLY A C 1
ATOM 1410 O O . GLY A 1 208 ? 7.005 -1.118 -0.988 1.00 73.00 208 GLY A O 1
ATOM 1411 N N . ALA A 1 209 ? 7.169 -2.336 0.894 1.00 72.00 209 ALA A N 1
ATOM 1412 C CA . ALA A 1 209 ? 7.629 -3.559 0.236 1.00 72.00 209 ALA A CA 1
ATOM 1413 C C . ALA A 1 209 ? 6.715 -4.043 -0.903 1.00 72.00 209 ALA A C 1
ATOM 1415 O O . ALA A 1 209 ? 7.227 -4.613 -1.860 1.00 72.00 209 ALA A O 1
ATOM 1416 N N . ILE A 1 210 ? 5.400 -3.791 -0.837 1.00 81.62 210 ILE A N 1
ATOM 1417 C CA . ILE A 1 210 ? 4.466 -4.108 -1.931 1.00 81.62 210 ILE A CA 1
ATOM 1418 C C . ILE A 1 210 ? 4.854 -3.342 -3.199 1.00 81.62 210 ILE A C 1
ATOM 1420 O O . ILE A 1 210 ? 5.111 -3.944 -4.238 1.00 81.62 210 ILE A O 1
ATOM 1424 N N . LEU A 1 211 ? 5.021 -2.026 -3.102 1.00 83.75 211 LEU A N 1
ATOM 1425 C CA . LEU A 1 211 ? 5.414 -1.194 -4.240 1.00 83.75 211 LEU A CA 1
ATOM 1426 C C . LEU A 1 211 ? 6.832 -1.511 -4.721 1.00 83.75 211 LEU A C 1
ATOM 1428 O O . LEU A 1 211 ? 7.084 -1.567 -5.921 1.00 83.75 211 LEU A O 1
ATOM 1432 N N . ALA A 1 212 ? 7.755 -1.791 -3.798 1.00 84.81 212 ALA A N 1
ATOM 1433 C CA . ALA A 1 212 ? 9.110 -2.202 -4.153 1.00 84.81 212 ALA A CA 1
ATOM 1434 C C . ALA A 1 212 ? 9.150 -3.575 -4.850 1.00 84.81 212 ALA A C 1
ATOM 1436 O O . ALA A 1 212 ? 9.982 -3.787 -5.730 1.00 84.81 212 ALA A O 1
ATOM 1437 N N . SER A 1 213 ? 8.252 -4.501 -4.490 1.00 86.62 213 SER A N 1
ATOM 1438 C CA . SER A 1 213 ? 8.151 -5.835 -5.108 1.00 86.62 213 SER A CA 1
ATOM 1439 C C . SER A 1 213 ? 7.681 -5.802 -6.562 1.00 86.62 213 SER A C 1
ATOM 1441 O O . SER A 1 213 ? 7.815 -6.795 -7.270 1.00 86.62 213 SER A O 1
ATOM 1443 N N . LEU A 1 214 ? 7.162 -4.651 -6.985 1.00 89.75 214 LEU A N 1
ATOM 1444 C CA . LEU A 1 214 ? 6.556 -4.380 -8.280 1.00 89.75 214 LEU A CA 1
ATOM 1445 C C . LEU A 1 214 ? 7.486 -3.595 -9.226 1.00 89.75 214 LEU A C 1
ATOM 1447 O O . LEU A 1 214 ? 7.117 -3.301 -10.361 1.00 89.75 214 LEU A O 1
ATOM 1451 N N . ALA A 1 215 ? 8.705 -3.267 -8.793 1.00 89.69 215 ALA A N 1
ATOM 1452 C CA . ALA A 1 215 ? 9.671 -2.559 -9.625 1.00 89.69 215 ALA A CA 1
ATOM 1453 C C . ALA A 1 215 ? 10.370 -3.497 -10.631 1.00 89.69 215 ALA A C 1
ATOM 1455 O O . ALA A 1 215 ? 10.962 -4.510 -10.254 1.00 89.69 215 ALA A O 1
ATOM 1456 N N . VAL A 1 216 ? 10.367 -3.112 -11.907 1.00 89.19 216 VAL A N 1
ATOM 1457 C CA . VAL A 1 216 ? 11.116 -3.731 -13.008 1.00 89.19 216 VAL A CA 1
ATOM 1458 C C . VAL A 1 216 ? 12.396 -2.939 -13.280 1.00 89.19 216 VAL A C 1
ATOM 1460 O O . VAL A 1 216 ? 12.394 -1.707 -13.383 1.00 89.19 216 VAL A O 1
ATOM 1463 N N . GLY A 1 217 ? 13.505 -3.667 -13.425 1.00 83.31 217 GLY A N 1
ATOM 1464 C CA . GLY A 1 217 ? 14.810 -3.092 -13.734 1.00 83.31 217 GLY A CA 1
ATOM 1465 C C . GLY A 1 217 ? 15.469 -2.399 -12.535 1.00 83.31 217 GLY A C 1
ATOM 1466 O O . GLY A 1 217 ? 15.369 -2.842 -11.391 1.00 83.31 217 GLY A O 1
ATOM 1467 N N . SER A 1 218 ? 16.224 -1.333 -12.801 1.00 74.31 218 SER A N 1
ATOM 1468 C CA . SER A 1 218 ? 16.904 -0.568 -11.752 1.00 74.31 218 SER A CA 1
ATOM 1469 C C . SER A 1 218 ? 15.914 0.361 -11.039 1.00 74.31 218 SER A C 1
ATOM 1471 O O . SER A 1 218 ? 15.173 1.057 -11.725 1.00 74.31 218 SER A O 1
ATOM 1473 N N . PRO A 1 219 ? 15.957 0.515 -9.700 1.00 62.06 219 PRO A N 1
ATOM 1474 C CA . PRO A 1 219 ? 15.170 1.532 -8.989 1.00 62.06 219 PRO A CA 1
ATOM 1475 C C . PRO A 1 219 ? 15.430 2.971 -9.467 1.00 62.06 219 PRO A C 1
ATOM 1477 O O . PRO A 1 219 ? 14.610 3.859 -9.255 1.00 62.06 219 PRO A O 1
ATOM 1480 N N . ALA A 1 220 ? 16.561 3.215 -10.142 1.00 61.25 220 ALA A N 1
ATOM 1481 C CA . ALA A 1 220 ? 16.843 4.489 -10.806 1.00 61.25 220 ALA A CA 1
ATOM 1482 C C . ALA A 1 220 ? 15.904 4.784 -11.997 1.00 61.25 220 ALA A C 1
ATOM 1484 O O . ALA A 1 220 ? 15.863 5.923 -12.457 1.00 61.25 220 ALA A O 1
ATOM 1485 N N . ASN A 1 221 ? 15.152 3.782 -12.465 1.00 67.56 221 ASN A N 1
ATOM 1486 C CA . ASN A 1 221 ? 14.118 3.888 -13.496 1.00 67.56 221 ASN A CA 1
ATOM 1487 C C . ASN A 1 221 ? 12.765 4.363 -12.926 1.00 67.56 221 ASN A C 1
ATOM 1489 O O . ASN A 1 221 ? 11.777 4.414 -13.650 1.00 67.56 221 ASN A O 1
ATOM 1493 N N . LEU A 1 222 ? 12.701 4.695 -11.632 1.00 74.75 222 LEU A N 1
ATOM 1494 C CA . LEU A 1 222 ? 11.546 5.312 -10.984 1.00 74.75 222 LEU A CA 1
ATOM 1495 C C . LEU A 1 222 ? 11.863 6.776 -10.655 1.00 74.75 222 LEU A C 1
ATOM 1497 O O . LEU A 1 222 ? 12.955 7.109 -10.176 1.00 74.75 222 LEU A O 1
ATOM 1501 N N . ILE A 1 223 ? 10.890 7.665 -10.861 1.00 76.94 223 ILE A N 1
ATOM 1502 C CA . ILE A 1 223 ? 10.990 9.057 -10.403 1.00 76.94 223 ILE A CA 1
ATOM 1503 C C . ILE A 1 223 ? 11.182 9.081 -8.875 1.00 76.94 223 ILE A C 1
ATOM 1505 O O . ILE A 1 223 ? 10.622 8.264 -8.145 1.00 76.94 223 ILE A O 1
ATOM 1509 N N . ALA A 1 224 ? 12.046 9.979 -8.390 1.00 68.31 224 ALA A N 1
ATOM 1510 C CA . ALA A 1 224 ? 12.472 10.074 -6.990 1.00 68.31 224 ALA A CA 1
ATOM 1511 C C . ALA A 1 224 ? 13.022 8.761 -6.385 1.00 68.31 224 ALA A C 1
ATOM 1513 O O . ALA A 1 224 ? 12.969 8.561 -5.169 1.00 68.31 224 ALA A O 1
ATOM 1514 N N . GLY A 1 225 ? 13.547 7.853 -7.218 1.00 69.00 225 GLY A N 1
ATOM 1515 C CA . GLY A 1 225 ? 14.117 6.577 -6.776 1.00 69.00 225 GLY A CA 1
ATOM 1516 C C . GLY A 1 225 ? 13.095 5.628 -6.148 1.00 69.00 225 GLY A C 1
ATOM 1517 O O . GLY A 1 225 ? 13.474 4.813 -5.311 1.00 69.00 225 GLY A O 1
ATOM 1518 N N . GLY A 1 226 ? 11.811 5.770 -6.497 1.00 72.50 226 GLY A N 1
ATOM 1519 C CA . GLY A 1 226 ? 10.724 4.956 -5.944 1.00 72.50 226 GLY A CA 1
ATOM 1520 C C . GLY A 1 226 ? 10.234 5.403 -4.565 1.00 72.50 226 GLY A C 1
ATOM 1521 O O . GLY A 1 226 ? 9.460 4.692 -3.936 1.00 72.50 226 GLY A O 1
ATOM 1522 N N . THR A 1 227 ? 10.664 6.578 -4.086 1.00 76.00 227 THR A N 1
ATOM 1523 C CA . THR A 1 227 ? 10.192 7.144 -2.806 1.00 76.00 227 THR A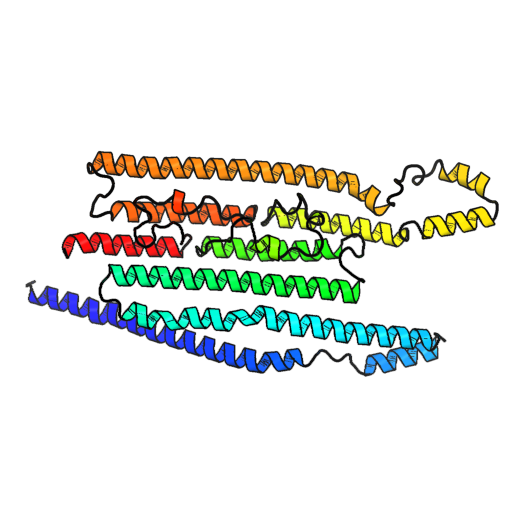 CA 1
ATOM 1524 C C . THR A 1 227 ? 8.700 7.486 -2.850 1.00 76.00 227 THR A C 1
ATOM 1526 O O . THR A 1 227 ? 8.013 7.403 -1.836 1.00 76.00 227 THR A O 1
ATOM 1529 N N . LEU A 1 228 ? 8.198 7.872 -4.026 1.00 81.00 228 LEU A N 1
ATOM 1530 C CA . LEU A 1 228 ? 6.779 8.109 -4.259 1.00 81.00 228 LEU A CA 1
ATOM 1531 C C . LEU A 1 228 ? 6.115 6.833 -4.762 1.00 81.00 228 LEU A C 1
ATOM 1533 O O . LEU A 1 228 ? 6.404 6.366 -5.863 1.00 81.00 228 LEU A O 1
ATOM 1537 N N . GLY A 1 229 ? 5.207 6.308 -3.950 1.00 86.19 229 GLY A N 1
ATOM 1538 C CA . GLY A 1 229 ? 4.267 5.274 -4.341 1.00 86.19 229 GLY A CA 1
ATOM 1539 C C . GLY A 1 229 ? 2.927 5.848 -4.780 1.00 86.19 229 GLY A C 1
ATOM 1540 O O . GLY A 1 229 ? 2.790 7.040 -5.066 1.00 86.19 229 GLY A O 1
ATOM 1541 N N . GLY A 1 230 ? 1.910 4.991 -4.760 1.00 90.06 230 GLY A N 1
ATOM 1542 C CA . GLY A 1 230 ? 0.533 5.418 -4.949 1.00 90.06 230 GLY A CA 1
ATOM 1543 C C . GLY A 1 230 ? 0.259 6.003 -6.338 1.00 90.06 230 GLY A C 1
ATOM 1544 O O . GLY A 1 230 ? 1.036 5.894 -7.290 1.00 90.06 230 GLY A O 1
ATOM 1545 N N . PHE A 1 231 ? -0.872 6.685 -6.440 1.00 92.50 231 PHE A N 1
ATOM 1546 C CA . PHE A 1 231 ? -1.340 7.344 -7.644 1.00 92.50 231 PHE A CA 1
ATOM 1547 C C . PHE A 1 231 ? -0.401 8.468 -8.090 1.00 92.50 231 PHE A C 1
ATOM 1549 O O . PHE A 1 231 ? -0.210 8.648 -9.292 1.00 92.50 231 PHE A O 1
ATOM 1556 N N . LEU A 1 232 ? 0.212 9.205 -7.156 1.00 92.25 232 LEU A N 1
ATOM 1557 C CA . LEU A 1 232 ? 1.180 10.250 -7.502 1.00 92.25 232 LEU A CA 1
ATOM 1558 C C . LEU A 1 232 ? 2.440 9.642 -8.130 1.00 92.25 232 LEU A C 1
ATOM 1560 O O . LEU A 1 232 ? 2.836 10.061 -9.217 1.00 92.25 232 LEU A O 1
ATOM 1564 N N . GLY A 1 233 ? 2.991 8.585 -7.526 1.00 90.19 233 GLY A N 1
ATOM 1565 C CA . GLY A 1 233 ? 4.108 7.831 -8.097 1.00 90.19 233 GLY A CA 1
ATOM 1566 C C . GLY A 1 233 ? 3.772 7.214 -9.457 1.00 90.19 233 GLY A C 1
ATOM 1567 O O . GLY A 1 233 ? 4.594 7.251 -10.375 1.00 90.19 233 GLY A O 1
ATOM 1568 N N . ALA A 1 234 ? 2.545 6.716 -9.642 1.00 91.25 234 ALA A N 1
ATOM 1569 C CA . ALA A 1 234 ? 2.086 6.195 -10.929 1.00 91.25 234 ALA A CA 1
ATOM 1570 C C . ALA A 1 234 ? 2.022 7.295 -12.001 1.00 91.25 234 ALA A C 1
ATOM 1572 O O . ALA A 1 234 ? 2.493 7.091 -13.120 1.00 91.25 234 ALA A O 1
ATOM 1573 N N . LEU A 1 235 ? 1.477 8.473 -11.684 1.00 92.00 235 LEU A N 1
ATOM 1574 C CA . LEU A 1 235 ? 1.443 9.603 -12.617 1.00 92.00 235 LEU A CA 1
ATOM 1575 C C . LEU A 1 235 ? 2.849 10.059 -13.007 1.00 92.00 235 LEU A C 1
ATOM 1577 O O . LEU A 1 235 ? 3.125 10.249 -14.191 1.00 92.00 235 LEU A O 1
ATOM 1581 N N . ASP A 1 236 ? 3.747 10.190 -12.039 1.00 90.94 236 ASP A N 1
ATOM 1582 C CA . ASP A 1 236 ? 5.131 10.576 -12.302 1.00 90.94 236 ASP A CA 1
ATOM 1583 C C . ASP A 1 236 ? 5.836 9.526 -13.177 1.00 90.94 236 ASP A C 1
ATOM 1585 O O . ASP A 1 236 ? 6.485 9.866 -14.169 1.00 90.94 236 ASP A O 1
ATOM 1589 N N . THR A 1 237 ? 5.622 8.238 -12.899 1.00 90.19 237 THR A N 1
ATOM 1590 C CA . THR A 1 237 ? 6.157 7.132 -13.711 1.00 90.19 237 THR A CA 1
ATOM 1591 C C . THR A 1 237 ? 5.561 7.116 -15.120 1.00 90.19 237 THR A C 1
ATOM 1593 O O . THR A 1 237 ? 6.266 6.830 -16.087 1.00 90.19 237 THR A O 1
ATOM 1596 N N . LYS A 1 238 ? 4.293 7.508 -15.291 1.00 92.69 238 LYS A N 1
ATOM 1597 C CA . LYS A 1 238 ? 3.682 7.689 -16.617 1.00 92.69 238 LYS A CA 1
ATOM 1598 C C . LYS A 1 238 ? 4.388 8.774 -17.424 1.00 92.69 238 LYS A C 1
ATOM 1600 O O . LYS A 1 238 ? 4.637 8.576 -18.613 1.00 92.69 238 LYS A O 1
ATOM 1605 N N . PHE A 1 239 ? 4.694 9.915 -16.809 1.00 92.25 239 PHE A N 1
ATOM 1606 C CA . PHE A 1 239 ? 5.437 10.976 -17.490 1.00 92.25 239 PHE A CA 1
ATOM 1607 C C . PHE A 1 239 ? 6.859 10.537 -17.828 1.00 92.25 239 PHE A C 1
ATOM 1609 O O . PHE A 1 239 ? 7.339 10.843 -18.918 1.00 92.25 239 PHE A O 1
ATOM 1616 N N . LEU A 1 240 ? 7.510 9.786 -16.938 1.00 90.50 240 LEU A N 1
ATOM 1617 C CA . LEU A 1 240 ? 8.816 9.202 -17.223 1.00 90.50 240 LEU A CA 1
ATOM 1618 C C . LEU A 1 240 ? 8.749 8.239 -18.412 1.00 90.50 240 LEU A C 1
ATOM 1620 O O . LEU A 1 240 ? 9.550 8.371 -19.327 1.00 90.50 240 LEU A O 1
ATOM 1624 N N . TRP A 1 241 ? 7.738 7.369 -18.477 1.00 91.25 241 TRP A N 1
ATOM 1625 C CA . TRP A 1 241 ? 7.522 6.498 -19.632 1.00 91.25 241 TRP A CA 1
ATOM 1626 C C . TRP A 1 241 ? 7.357 7.289 -20.943 1.00 91.25 241 TRP A C 1
ATOM 1628 O O . TRP A 1 241 ? 7.981 6.938 -21.946 1.00 91.25 241 TRP A O 1
ATOM 1638 N N . ASP A 1 242 ? 6.584 8.381 -20.956 1.00 92.00 242 ASP A N 1
ATOM 1639 C CA . ASP A 1 242 ? 6.452 9.231 -22.152 1.00 92.00 242 ASP A CA 1
ATOM 1640 C C . ASP A 1 242 ? 7.802 9.838 -22.576 1.00 92.00 242 ASP A C 1
ATOM 1642 O O . ASP A 1 242 ? 8.117 9.911 -23.769 1.00 92.00 242 ASP A O 1
ATOM 1646 N N . LEU A 1 243 ? 8.616 10.265 -21.607 1.00 90.25 243 LEU A N 1
ATOM 1647 C CA . LEU A 1 243 ? 9.956 10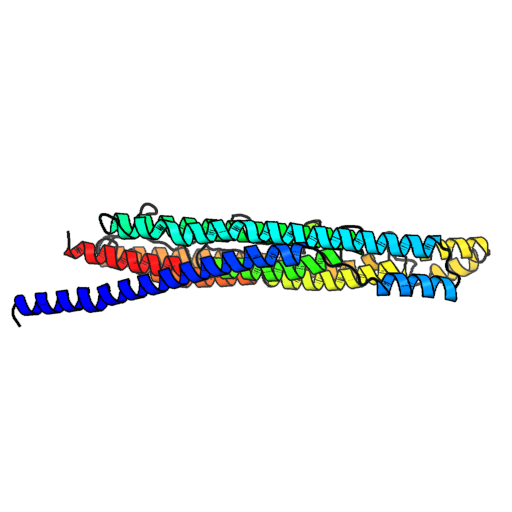.791 -21.859 1.00 90.25 243 LEU A CA 1
ATOM 1648 C C . LEU A 1 243 ? 10.902 9.696 -22.358 1.00 90.25 243 LEU A C 1
ATOM 1650 O O . LEU A 1 243 ? 11.613 9.912 -23.338 1.00 90.25 243 LEU A O 1
ATOM 1654 N N . ASP A 1 244 ? 10.869 8.505 -21.775 1.00 88.88 244 ASP A N 1
ATOM 1655 C CA . ASP A 1 244 ? 11.699 7.383 -22.205 1.00 88.88 244 ASP A CA 1
ATOM 1656 C C . ASP A 1 244 ? 11.300 6.882 -23.592 1.00 88.88 244 ASP A C 1
ATOM 1658 O O . ASP A 1 244 ? 12.168 6.520 -24.382 1.00 88.88 244 ASP A O 1
ATOM 1662 N N . LEU A 1 245 ? 10.019 6.956 -23.962 1.00 89.06 245 LEU A N 1
ATOM 1663 C CA . LEU A 1 245 ? 9.566 6.716 -25.333 1.00 89.06 245 LEU A CA 1
ATOM 1664 C C . LEU A 1 245 ? 10.174 7.737 -26.306 1.00 89.06 245 LEU A C 1
ATOM 1666 O O . LEU A 1 245 ? 10.696 7.355 -27.357 1.00 89.06 245 LEU A O 1
ATOM 1670 N N . ILE A 1 246 ? 10.150 9.030 -25.968 1.00 87.19 246 ILE A N 1
ATOM 1671 C CA . ILE A 1 246 ? 10.780 10.085 -26.783 1.00 87.19 246 ILE A CA 1
ATOM 1672 C C . ILE A 1 246 ? 12.291 9.839 -26.898 1.00 87.19 246 ILE A C 1
ATOM 1674 O O . ILE A 1 246 ? 12.848 9.907 -28.000 1.00 87.19 246 ILE A O 1
ATOM 1678 N N . SER A 1 247 ? 12.946 9.518 -25.782 1.00 84.94 247 SER A N 1
ATOM 1679 C CA . SER A 1 247 ? 14.374 9.207 -25.719 1.00 84.94 247 SER A CA 1
ATOM 1680 C C . SER A 1 247 ? 14.713 7.976 -26.559 1.00 84.94 247 SER A C 1
ATOM 1682 O O . SER A 1 247 ? 15.644 8.018 -27.367 1.00 84.94 247 SER A O 1
ATOM 1684 N N . GLY A 1 248 ? 13.922 6.909 -26.455 1.00 80.88 248 GLY A N 1
ATOM 1685 C CA . GLY A 1 248 ? 14.062 5.669 -27.210 1.00 80.88 248 GLY A CA 1
ATOM 1686 C C . GLY A 1 248 ? 13.888 5.881 -28.712 1.00 80.88 248 GLY A C 1
ATOM 1687 O O . GLY A 1 248 ? 14.741 5.455 -29.495 1.00 80.88 248 GLY A O 1
ATOM 1688 N N . ILE A 1 249 ? 12.856 6.621 -29.138 1.00 82.12 249 ILE A N 1
ATOM 1689 C CA . ILE A 1 249 ? 12.645 6.984 -30.550 1.00 82.12 249 ILE A CA 1
ATOM 1690 C C . ILE A 1 249 ? 13.829 7.807 -31.070 1.00 82.12 249 ILE A C 1
ATOM 1692 O O . ILE A 1 249 ? 14.413 7.456 -32.097 1.00 82.12 249 ILE A O 1
ATOM 1696 N N . ALA A 1 250 ? 14.239 8.859 -30.361 1.00 77.94 250 ALA A N 1
ATOM 1697 C CA . ALA A 1 250 ? 15.365 9.703 -30.765 1.00 77.94 250 ALA A CA 1
ATOM 1698 C C . ALA A 1 250 ? 16.695 8.925 -30.815 1.00 77.94 250 ALA A C 1
ATOM 1700 O O . ALA A 1 250 ? 17.514 9.124 -31.719 1.00 77.94 250 ALA A O 1
ATOM 1701 N N . THR A 1 251 ? 16.897 7.993 -29.884 1.00 74.56 251 THR A N 1
ATOM 1702 C CA . THR A 1 251 ? 18.065 7.104 -29.850 1.00 74.56 251 THR A CA 1
ATOM 1703 C C . THR A 1 251 ? 18.043 6.120 -31.020 1.00 74.56 251 THR A C 1
ATOM 1705 O O . THR A 1 251 ? 19.074 5.928 -31.665 1.00 74.56 251 THR A O 1
ATOM 1708 N N . SER A 1 252 ? 16.878 5.562 -31.370 1.00 71.88 252 SER A N 1
ATOM 1709 C CA . SER A 1 252 ? 16.720 4.662 -32.523 1.00 71.88 252 SER A CA 1
ATOM 1710 C C . SER A 1 252 ? 16.982 5.369 -33.860 1.00 71.88 252 SER A C 1
ATOM 1712 O O . SER A 1 252 ? 17.702 4.839 -34.703 1.00 71.88 252 SER A O 1
ATOM 1714 N N . LEU A 1 253 ? 16.500 6.608 -34.023 1.00 70.31 253 LEU A N 1
ATOM 1715 C CA . LEU A 1 253 ? 16.713 7.424 -35.224 1.00 70.31 253 LEU A CA 1
ATOM 1716 C C . LEU A 1 253 ? 18.181 7.813 -35.417 1.00 70.31 253 LEU A C 1
ATOM 1718 O O . LEU A 1 253 ? 18.658 7.920 -36.544 1.00 70.31 253 LEU A O 1
ATOM 1722 N N . THR A 1 254 ? 18.909 8.023 -34.321 1.00 67.00 254 THR A N 1
ATOM 1723 C CA . THR A 1 254 ? 20.338 8.367 -34.358 1.00 67.00 254 THR A CA 1
ATOM 1724 C C . THR A 1 254 ? 21.247 7.137 -34.304 1.00 67.00 254 THR A C 1
ATOM 1726 O O . THR A 1 254 ? 22.468 7.268 -34.432 1.00 67.00 254 THR A O 1
ATOM 1729 N N . GLY A 1 255 ? 20.671 5.942 -34.132 1.00 63.50 255 GLY A N 1
ATOM 1730 C CA . GLY A 1 255 ? 21.390 4.689 -33.934 1.00 63.50 255 GLY A CA 1
ATOM 1731 C C . GLY A 1 255 ? 22.361 4.752 -32.755 1.00 63.50 255 GLY A C 1
ATOM 1732 O O . GLY A 1 255 ? 23.463 4.220 -32.866 1.00 63.50 255 GLY A O 1
ATOM 1733 N N . ASN A 1 256 ? 22.021 5.473 -31.683 1.00 63.19 256 ASN A N 1
ATOM 1734 C CA . ASN A 1 256 ? 22.946 5.780 -30.584 1.00 63.19 256 ASN A CA 1
ATOM 1735 C C . ASN A 1 256 ? 24.253 6.450 -31.067 1.00 63.19 256 ASN A C 1
ATOM 1737 O O . ASN A 1 256 ? 25.361 6.072 -30.693 1.00 63.19 256 ASN A O 1
ATOM 1741 N N . GLY A 1 257 ? 24.135 7.378 -32.018 1.00 59.41 257 GLY A N 1
ATOM 1742 C CA . GLY A 1 257 ? 25.279 8.016 -32.667 1.00 59.41 257 GLY A CA 1
ATOM 1743 C C . GLY A 1 257 ? 25.971 7.157 -33.731 1.00 59.41 257 GLY A C 1
ATOM 1744 O O . GLY A 1 257 ? 26.866 7.663 -34.399 1.00 59.41 257 GLY A O 1
ATOM 1745 N N . SER A 1 258 ? 25.563 5.903 -33.973 1.00 61.41 258 SER A N 1
ATOM 1746 C CA . SER A 1 258 ? 26.143 5.068 -35.042 1.00 61.41 258 SER A CA 1
ATOM 1747 C C . SER A 1 258 ? 25.809 5.581 -36.440 1.00 61.41 258 SER A C 1
ATOM 1749 O O . SER A 1 258 ? 26.668 5.541 -37.315 1.00 61.41 258 SER A O 1
ATOM 1751 N N . LEU A 1 259 ? 24.611 6.141 -36.649 1.00 65.31 259 LEU A N 1
ATOM 1752 C CA . LEU A 1 259 ? 24.260 6.792 -37.911 1.00 65.31 259 LEU A CA 1
ATOM 1753 C C . LEU A 1 259 ? 25.092 8.063 -38.100 1.00 65.31 259 LEU A C 1
ATOM 1755 O O . LEU A 1 259 ? 25.625 8.298 -39.181 1.00 65.31 259 LEU A O 1
ATOM 1759 N N . GLN A 1 260 ? 25.266 8.848 -37.032 1.00 63.25 260 GLN A N 1
ATOM 1760 C CA . GLN A 1 260 ? 26.139 10.021 -37.034 1.00 63.25 260 GLN A CA 1
ATOM 1761 C C . GLN A 1 260 ? 27.594 9.627 -37.317 1.00 63.25 260 GLN A C 1
ATOM 1763 O O . GLN A 1 260 ? 28.245 10.268 -38.138 1.00 63.25 260 GLN A O 1
ATOM 1768 N N . ALA A 1 261 ? 28.098 8.562 -36.695 1.00 62.41 261 ALA A N 1
ATOM 1769 C CA . ALA A 1 261 ? 29.447 8.047 -36.894 1.00 62.41 261 ALA A CA 1
ATOM 1770 C C . ALA A 1 261 ? 29.642 7.487 -38.309 1.00 62.41 261 ALA A C 1
ATOM 1772 O O . ALA A 1 261 ? 30.661 7.768 -38.934 1.00 62.41 261 ALA A O 1
ATOM 1773 N N . ALA A 1 262 ? 28.658 6.764 -38.850 1.00 65.50 262 ALA A N 1
ATOM 1774 C CA . ALA A 1 262 ? 28.675 6.231 -40.210 1.00 65.50 262 ALA A CA 1
ATOM 1775 C C . ALA A 1 262 ? 28.612 7.345 -41.263 1.00 65.50 262 ALA A C 1
ATOM 1777 O O . ALA A 1 262 ? 29.396 7.329 -42.213 1.00 65.50 262 ALA A O 1
ATOM 1778 N N . LEU A 1 263 ? 27.750 8.353 -41.074 1.00 67.81 263 LEU A N 1
ATOM 1779 C CA . LEU A 1 263 ? 27.742 9.545 -41.923 1.00 67.81 263 LEU A CA 1
ATOM 1780 C C . LEU A 1 263 ? 29.071 10.287 -41.817 1.00 67.81 263 LEU A C 1
ATOM 1782 O O . LEU A 1 263 ? 29.667 10.591 -42.842 1.00 67.81 263 LEU A O 1
ATOM 1786 N N . THR A 1 264 ? 29.566 10.542 -40.604 1.00 67.00 264 THR A N 1
ATOM 1787 C CA . THR A 1 264 ? 30.845 11.235 -40.377 1.00 67.00 264 THR A CA 1
ATOM 1788 C C . THR A 1 264 ? 31.991 10.497 -41.065 1.00 67.00 264 THR A C 1
ATOM 1790 O O . THR A 1 264 ? 32.787 11.116 -41.766 1.00 67.00 264 THR A O 1
ATOM 1793 N N . ALA A 1 265 ? 32.046 9.169 -40.948 1.00 68.25 265 ALA A N 1
ATOM 1794 C CA . ALA A 1 265 ? 33.027 8.337 -41.634 1.00 68.25 265 ALA A CA 1
ATOM 1795 C C . ALA A 1 265 ? 32.888 8.411 -43.165 1.00 68.25 265 ALA A C 1
ATOM 1797 O O . ALA A 1 265 ? 33.891 8.591 -43.853 1.00 68.25 265 ALA A O 1
ATOM 1798 N N . GLY A 1 266 ? 31.667 8.345 -43.705 1.00 69.19 266 GLY A N 1
ATOM 1799 C CA . GLY A 1 266 ? 31.404 8.478 -45.143 1.00 69.19 266 GLY A CA 1
ATOM 1800 C C . GLY A 1 266 ? 31.746 9.865 -45.703 1.00 69.19 266 GLY A C 1
ATOM 1801 O O . GLY A 1 266 ? 32.331 9.974 -46.778 1.00 69.19 266 GLY A O 1
ATOM 1802 N N . ILE A 1 267 ? 31.455 10.928 -44.952 1.00 67.12 267 ILE A N 1
ATOM 1803 C CA . ILE A 1 267 ? 31.781 12.325 -45.286 1.00 67.12 267 ILE A CA 1
ATOM 1804 C C . ILE A 1 267 ? 33.296 12.544 -45.281 1.00 67.12 267 ILE A C 1
ATOM 1806 O O . ILE A 1 267 ? 33.832 13.173 -46.196 1.00 67.12 267 ILE A O 1
ATOM 1810 N N . ASN A 1 268 ? 33.986 12.005 -44.271 1.00 67.44 268 ASN A N 1
ATOM 1811 C CA . ASN A 1 268 ? 35.444 12.042 -44.181 1.00 67.44 268 ASN A CA 1
ATOM 1812 C C . ASN A 1 268 ? 36.079 11.289 -45.356 1.00 67.44 268 ASN A C 1
ATOM 1814 O O . ASN A 1 268 ? 37.002 11.804 -45.982 1.00 67.44 268 ASN A O 1
ATOM 1818 N N . ALA A 1 269 ? 35.546 10.113 -45.703 1.00 68.88 269 ALA A N 1
ATOM 1819 C CA . ALA A 1 269 ? 36.006 9.322 -46.842 1.00 68.88 269 ALA A CA 1
ATOM 1820 C C . ALA A 1 269 ? 35.777 10.024 -48.194 1.00 68.88 269 ALA A C 1
ATOM 1822 O O . ALA A 1 269 ? 36.570 9.851 -49.115 1.00 68.88 269 ALA A O 1
ATOM 1823 N N . ALA A 1 270 ? 34.733 10.847 -48.311 1.00 74.19 270 ALA A N 1
ATOM 1824 C CA . ALA A 1 270 ? 34.431 11.619 -49.515 1.00 74.19 270 ALA A CA 1
ATOM 1825 C C . ALA A 1 270 ? 35.184 12.969 -49.602 1.00 74.19 270 ALA A C 1
ATOM 1827 O O . ALA A 1 270 ? 35.033 13.689 -50.588 1.00 74.19 270 ALA A O 1
ATOM 1828 N N . GLY A 1 271 ? 35.981 13.346 -48.592 1.00 66.56 271 GLY A N 1
ATOM 1829 C CA . GLY A 1 271 ? 36.762 14.593 -48.590 1.00 66.56 271 GLY A CA 1
ATOM 1830 C C . GLY A 1 271 ? 35.935 15.879 -48.434 1.00 66.56 271 GLY A C 1
ATOM 1831 O O . GLY A 1 271 ? 36.476 16.976 -48.553 1.00 66.56 271 GLY A O 1
ATOM 1832 N N . LEU A 1 272 ? 34.637 15.777 -48.120 1.00 68.50 272 LEU A N 1
ATOM 1833 C CA . LEU A 1 272 ? 33.736 16.925 -47.908 1.00 68.50 272 LEU A CA 1
ATOM 1834 C C . LEU A 1 272 ? 33.876 17.572 -46.516 1.00 68.50 272 LEU A C 1
ATOM 1836 O O . LEU A 1 272 ? 33.147 18.509 -46.184 1.00 68.50 272 LEU A O 1
ATOM 1840 N N . GLN A 1 273 ? 34.824 17.099 -45.706 1.00 67.44 273 GLN A N 1
ATOM 1841 C CA . GLN A 1 273 ? 34.984 17.430 -44.290 1.00 67.44 273 GLN A CA 1
ATOM 1842 C C . GLN A 1 273 ? 35.095 18.941 -44.016 1.00 67.44 273 GLN A C 1
ATOM 1844 O O . GLN A 1 273 ? 34.501 19.427 -43.061 1.00 67.44 273 GLN A O 1
ATOM 1849 N N . ALA A 1 274 ? 35.780 19.710 -44.870 1.00 60.12 274 ALA A N 1
ATOM 1850 C CA . ALA A 1 274 ? 35.918 21.161 -44.696 1.00 60.12 274 ALA A CA 1
ATOM 1851 C C . ALA A 1 274 ? 34.615 21.937 -44.980 1.00 60.12 274 ALA A C 1
ATOM 1853 O O . ALA A 1 274 ? 34.305 22.895 -44.275 1.00 60.12 274 ALA A O 1
ATOM 1854 N N . SER A 1 275 ? 33.828 21.504 -45.974 1.00 62.56 275 SER A N 1
ATOM 1855 C CA . SER A 1 275 ? 32.533 22.124 -46.306 1.00 62.56 275 SER A CA 1
ATOM 1856 C C . SER A 1 275 ? 31.445 21.743 -45.302 1.00 62.56 275 SER A C 1
ATOM 1858 O O . SER A 1 275 ? 30.604 22.572 -44.958 1.00 62.56 275 SER A O 1
ATOM 1860 N N . LEU A 1 276 ? 31.484 20.511 -44.781 1.00 62.72 276 LEU A N 1
ATOM 1861 C CA . LEU A 1 276 ? 30.521 20.051 -43.787 1.00 62.72 276 LEU A CA 1
ATOM 1862 C C . LEU A 1 276 ? 30.861 20.488 -42.362 1.00 62.72 276 LEU A C 1
ATOM 1864 O O . LEU A 1 276 ? 29.934 20.805 -41.636 1.00 62.72 276 LEU A O 1
ATOM 1868 N N . ASN A 1 277 ? 32.131 20.585 -41.954 1.00 60.25 277 ASN A N 1
ATOM 1869 C CA . ASN A 1 277 ? 32.479 21.130 -40.632 1.00 60.25 277 ASN A CA 1
ATOM 1870 C C . ASN A 1 277 ? 32.036 22.588 -40.484 1.00 60.25 277 ASN A C 1
ATOM 1872 O O . ASN A 1 277 ? 31.611 22.978 -39.404 1.00 60.25 277 ASN A O 1
ATOM 1876 N N . ALA A 1 278 ? 32.088 23.388 -41.552 1.00 57.06 278 ALA A N 1
ATOM 1877 C CA . ALA A 1 278 ? 31.568 24.754 -41.536 1.00 57.06 278 ALA A CA 1
ATOM 1878 C C . ALA A 1 278 ? 30.028 24.797 -41.429 1.00 57.06 278 ALA A C 1
ATOM 1880 O O . ALA A 1 278 ? 29.489 25.654 -40.735 1.00 57.06 278 ALA A O 1
ATOM 1881 N N . ALA A 1 279 ? 29.322 23.852 -42.061 1.00 56.78 279 ALA A N 1
ATOM 1882 C CA . ALA A 1 279 ? 27.861 23.753 -42.005 1.00 56.78 279 ALA A CA 1
ATOM 1883 C C . ALA A 1 279 ? 27.337 23.094 -40.710 1.00 56.78 279 ALA A C 1
ATOM 1885 O O . ALA A 1 279 ? 26.302 23.499 -40.187 1.00 56.78 279 ALA A O 1
ATOM 1886 N N . LEU A 1 280 ? 28.051 22.100 -40.170 1.00 55.25 280 LEU A N 1
ATOM 1887 C CA . LEU A 1 280 ? 27.669 21.319 -38.992 1.00 55.25 280 LEU A CA 1
ATOM 1888 C C . LEU A 1 280 ? 28.096 21.972 -37.674 1.00 55.25 280 LEU A C 1
ATOM 1890 O O . LEU A 1 280 ? 27.329 21.868 -36.721 1.00 55.25 280 LEU A O 1
ATOM 1894 N N . ASN A 1 281 ? 29.219 22.705 -37.616 1.00 53.12 281 ASN A N 1
ATOM 1895 C CA . ASN A 1 281 ? 29.569 23.522 -36.437 1.00 53.12 281 ASN A CA 1
ATOM 1896 C C . ASN A 1 281 ? 28.606 24.702 -36.223 1.00 53.12 281 ASN A C 1
ATOM 1898 O O . ASN A 1 281 ? 28.546 25.243 -35.125 1.00 53.12 281 ASN A O 1
ATOM 1902 N N . GLY A 1 282 ? 27.845 25.094 -37.251 1.00 50.84 282 GLY A N 1
ATOM 1903 C CA . GLY A 1 282 ? 26.716 26.023 -37.134 1.00 50.84 282 GLY A CA 1
ATOM 1904 C C . GLY A 1 282 ? 25.350 25.335 -37.023 1.00 50.84 282 GLY A C 1
ATOM 1905 O O . GLY A 1 282 ? 24.331 26.020 -36.972 1.00 50.84 282 GLY A O 1
ATOM 1906 N N . SER A 1 283 ? 25.304 23.997 -37.028 1.00 57.84 283 SER A N 1
ATOM 1907 C CA . SER A 1 283 ? 24.057 23.228 -37.008 1.00 57.84 283 SER A CA 1
ATOM 1908 C C . SER A 1 283 ? 23.620 22.869 -35.591 1.00 57.84 283 SER A C 1
ATOM 1910 O O . SER A 1 283 ? 24.422 22.837 -34.659 1.00 57.84 283 SER A O 1
ATOM 1912 N N . LEU A 1 284 ? 22.344 22.496 -35.467 1.00 54.44 284 LEU A N 1
ATOM 1913 C CA . LEU A 1 284 ? 21.687 22.025 -34.243 1.00 54.44 284 LEU A CA 1
ATOM 1914 C C . LEU A 1 284 ? 22.450 20.892 -33.512 1.00 54.44 284 LEU A C 1
ATOM 1916 O O . LEU A 1 284 ? 22.212 20.656 -32.333 1.00 54.44 284 LEU A O 1
ATOM 1920 N N . PHE A 1 285 ? 23.383 20.209 -34.188 1.00 55.38 285 PHE A N 1
ATOM 1921 C CA . PHE A 1 285 ? 24.171 19.100 -33.645 1.00 55.38 285 PHE A CA 1
ATOM 1922 C C . PHE A 1 285 ? 25.480 19.513 -32.954 1.00 55.38 285 PHE A C 1
ATOM 1924 O O . PHE A 1 285 ? 26.074 18.687 -32.265 1.00 55.38 285 PHE A O 1
ATOM 1931 N N . ALA A 1 286 ? 25.934 20.763 -33.096 1.00 51.66 286 ALA A N 1
ATOM 1932 C CA . ALA A 1 286 ? 27.222 21.222 -32.555 1.00 51.66 286 ALA A CA 1
ATOM 1933 C C . ALA A 1 286 ? 27.259 21.336 -31.015 1.00 51.66 286 ALA A C 1
ATOM 1935 O O . ALA A 1 286 ? 28.336 21.446 -30.436 1.00 51.66 286 ALA A O 1
ATOM 1936 N N . GLY A 1 287 ? 26.096 21.308 -30.355 1.00 53.78 287 GLY A N 1
ATOM 1937 C CA . GLY A 1 287 ? 25.955 21.396 -28.896 1.00 53.78 287 GLY A CA 1
ATOM 1938 C C . GLY A 1 287 ? 25.349 20.155 -28.242 1.00 53.78 287 GLY A C 1
ATOM 1939 O O . GLY A 1 287 ? 25.000 20.209 -27.064 1.00 53.78 287 GLY A O 1
ATOM 1940 N N . LEU A 1 288 ? 25.175 19.056 -28.985 1.00 54.41 288 LEU A N 1
ATOM 1941 C CA . LEU A 1 288 ? 24.636 17.832 -28.403 1.00 54.41 288 LEU A CA 1
ATOM 1942 C C . LEU A 1 288 ? 25.661 17.215 -27.437 1.00 54.41 288 LEU A C 1
ATOM 1944 O O . LEU A 1 288 ? 26.811 17.011 -27.835 1.00 54.41 288 LEU A O 1
ATOM 1948 N N . PRO A 1 289 ? 25.275 16.882 -26.193 1.00 55.34 289 PRO A N 1
ATOM 1949 C CA . PRO A 1 289 ? 26.152 16.149 -25.293 1.00 55.34 289 PRO A CA 1
ATOM 1950 C C . PRO A 1 289 ? 26.539 14.797 -25.911 1.00 55.34 289 PRO A C 1
ATOM 1952 O O . PRO A 1 289 ? 25.780 14.195 -26.674 1.00 55.34 289 PRO A O 1
ATOM 1955 N N . THR A 1 290 ? 27.722 14.291 -25.553 1.00 54.31 290 THR A N 1
ATOM 1956 C CA . THR A 1 290 ? 28.269 13.000 -26.021 1.00 54.31 290 THR A CA 1
ATOM 1957 C C . THR A 1 290 ? 27.392 11.789 -25.673 1.00 54.31 290 THR A C 1
ATOM 1959 O O . THR A 1 290 ? 27.668 10.682 -26.124 1.00 54.31 290 THR A O 1
ATOM 1962 N N . THR A 1 291 ? 26.334 12.000 -24.888 1.00 55.41 291 THR A N 1
ATOM 1963 C CA . THR A 1 291 ? 25.335 11.024 -24.440 1.00 55.41 291 THR A CA 1
ATOM 1964 C C . THR A 1 291 ? 24.183 10.798 -25.432 1.00 55.41 291 THR A C 1
ATOM 1966 O O . THR A 1 291 ? 23.306 9.986 -25.156 1.00 55.41 291 THR A O 1
ATOM 1969 N N . GLY A 1 292 ? 24.183 11.466 -26.593 1.00 64.94 292 GLY A N 1
ATOM 1970 C CA . GLY A 1 292 ? 23.209 11.245 -27.670 1.00 64.94 292 GLY A CA 1
ATOM 1971 C C . GLY A 1 292 ? 21.962 12.141 -27.602 1.00 64.94 292 GLY A C 1
ATOM 1972 O O . GLY A 1 292 ? 21.619 12.706 -26.564 1.00 64.94 292 GLY A O 1
ATOM 1973 N N . LEU A 1 293 ? 21.275 12.290 -28.745 1.00 68.38 293 LEU A N 1
ATOM 1974 C CA . LEU A 1 293 ? 20.139 13.215 -28.919 1.00 68.38 293 LEU A CA 1
ATOM 1975 C C . LEU A 1 293 ? 18.955 12.901 -27.995 1.00 68.38 293 LEU A C 1
ATOM 1977 O O . LEU A 1 293 ? 18.313 13.828 -27.510 1.00 68.38 293 LEU A O 1
ATOM 1981 N N . GLY A 1 294 ? 18.672 11.615 -27.761 1.00 71.19 294 GLY A N 1
ATOM 1982 C CA . GLY A 1 294 ? 17.541 11.181 -26.937 1.00 71.19 294 GLY A CA 1
ATOM 1983 C C . GLY A 1 294 ? 17.665 11.649 -25.494 1.00 71.19 294 GLY A C 1
ATOM 1984 O O . GLY A 1 294 ? 16.793 12.364 -25.008 1.00 71.19 294 GLY A O 1
ATOM 1985 N N . VAL A 1 295 ? 18.806 11.364 -24.860 1.00 72.25 295 VAL A N 1
ATOM 1986 C CA . VAL A 1 295 ? 19.098 11.785 -23.481 1.00 72.25 295 VAL A CA 1
ATOM 1987 C C . VAL A 1 295 ? 19.090 13.312 -23.354 1.00 72.25 295 VAL A C 1
ATOM 1989 O O . VAL A 1 295 ? 18.533 13.854 -22.403 1.00 72.25 295 VAL A O 1
ATOM 1992 N N . ALA A 1 296 ? 19.660 14.026 -24.330 1.00 75.44 296 ALA A N 1
ATOM 1993 C CA . ALA A 1 296 ? 19.700 15.489 -24.323 1.00 75.44 296 ALA A CA 1
ATOM 1994 C C . ALA A 1 296 ? 18.304 16.129 -24.391 1.00 75.44 296 ALA A C 1
ATOM 1996 O O . ALA A 1 296 ? 18.050 17.129 -23.719 1.00 75.44 296 ALA A O 1
ATOM 1997 N N . LEU A 1 297 ? 17.404 15.554 -25.195 1.00 80.69 297 LEU A N 1
ATOM 1998 C CA . LEU A 1 297 ? 16.060 16.084 -25.415 1.00 80.69 297 LEU A CA 1
ATOM 1999 C C . LEU A 1 297 ? 15.183 15.978 -24.162 1.00 80.69 297 LEU A C 1
ATOM 2001 O O . LEU A 1 297 ? 14.354 16.853 -23.916 1.00 80.69 297 LEU A O 1
ATOM 2005 N N . VAL A 1 298 ? 15.381 14.928 -23.364 1.00 86.06 298 VAL A N 1
ATOM 2006 C CA . VAL A 1 298 ? 14.533 14.638 -22.198 1.00 86.06 298 VAL A CA 1
ATOM 2007 C C . VAL A 1 298 ? 15.153 15.059 -20.869 1.00 86.06 298 VAL A C 1
ATOM 2009 O O . VAL A 1 298 ? 14.449 15.080 -19.863 1.00 86.06 298 VAL A O 1
ATOM 2012 N N . ALA A 1 299 ? 16.428 15.461 -20.839 1.00 84.81 299 ALA A N 1
ATOM 2013 C CA . ALA A 1 299 ? 17.136 15.807 -19.604 1.00 84.81 299 ALA A CA 1
ATOM 2014 C C . ALA A 1 299 ? 16.460 16.931 -18.798 1.00 84.81 299 ALA A C 1
ATOM 2016 O O . ALA A 1 299 ? 16.228 16.777 -17.600 1.00 84.81 299 ALA A O 1
ATOM 2017 N N . ALA A 1 300 ? 16.117 18.054 -19.439 1.00 88.00 300 ALA A N 1
ATOM 2018 C CA . ALA A 1 300 ? 15.469 19.174 -18.752 1.00 88.00 300 ALA A CA 1
ATOM 2019 C C . ALA A 1 300 ? 14.033 18.843 -18.289 1.00 88.00 300 ALA A C 1
ATOM 2021 O O . ALA A 1 300 ? 13.728 19.108 -17.124 1.00 88.00 300 ALA A O 1
ATOM 2022 N N . PRO A 1 301 ? 13.169 18.219 -19.120 1.00 89.88 301 PRO A N 1
ATOM 2023 C CA . PRO A 1 301 ? 11.881 17.696 -18.659 1.00 89.88 301 PRO A CA 1
ATOM 2024 C C . PRO A 1 301 ? 11.998 16.722 -17.480 1.00 89.88 301 PRO A C 1
ATOM 2026 O O . PRO A 1 301 ? 11.278 16.874 -16.498 1.00 89.88 301 PRO A O 1
ATOM 2029 N N . THR A 1 302 ? 12.945 15.780 -17.534 1.00 88.31 302 THR A N 1
ATOM 2030 C CA . THR A 1 302 ? 13.175 14.799 -16.460 1.00 88.31 302 THR A CA 1
ATOM 2031 C C . THR A 1 302 ? 13.598 15.494 -15.168 1.00 88.31 302 THR A C 1
ATOM 2033 O O . THR A 1 302 ? 13.068 15.194 -14.105 1.00 88.31 302 THR A O 1
ATOM 2036 N N . ALA A 1 303 ? 14.497 16.482 -15.238 1.00 88.81 303 ALA A N 1
ATOM 2037 C CA . ALA A 1 303 ? 14.885 17.278 -14.072 1.00 88.81 303 ALA A CA 1
ATOM 2038 C C . ALA A 1 303 ? 13.705 18.072 -13.481 1.00 88.81 303 ALA A C 1
ATOM 2040 O O . ALA A 1 303 ? 13.571 18.160 -12.261 1.00 88.81 303 ALA A O 1
ATOM 2041 N N . GLY A 1 304 ? 12.829 18.617 -14.331 1.00 90.69 304 GLY A N 1
ATOM 2042 C CA . GLY A 1 304 ? 11.589 19.261 -13.894 1.00 90.69 304 GLY A CA 1
ATOM 2043 C C . GLY A 1 304 ? 10.652 18.291 -13.171 1.00 90.69 304 GLY A C 1
ATOM 2044 O O . GLY A 1 304 ? 10.128 18.630 -12.111 1.00 90.69 304 GLY A O 1
ATOM 2045 N N . LEU A 1 305 ? 10.503 17.071 -13.696 1.00 90.94 305 LEU A N 1
ATOM 2046 C CA . LEU A 1 305 ? 9.696 16.011 -13.088 1.00 90.94 305 LEU A CA 1
ATOM 2047 C C . LEU A 1 305 ? 10.257 15.572 -11.727 1.00 90.94 305 LEU A C 1
ATOM 2049 O O . LEU A 1 305 ? 9.503 15.463 -10.769 1.00 90.94 305 LEU A O 1
ATOM 2053 N N . GLN A 1 306 ? 11.580 15.447 -11.594 1.00 89.44 306 GLN A N 1
ATOM 2054 C CA . GLN A 1 306 ? 12.226 15.177 -10.299 1.00 89.44 306 GLN A CA 1
ATOM 2055 C C . GLN A 1 306 ? 11.977 16.302 -9.276 1.00 89.44 306 GLN A C 1
ATOM 2057 O O . GLN A 1 306 ? 11.812 16.050 -8.079 1.00 89.44 306 GLN A O 1
ATOM 2062 N N . GLY A 1 307 ? 11.920 17.556 -9.737 1.00 91.12 307 GLY A N 1
ATOM 2063 C CA . GLY A 1 307 ? 11.557 18.703 -8.903 1.00 91.12 307 GLY A CA 1
ATOM 2064 C C . GLY A 1 307 ? 10.102 18.657 -8.432 1.00 91.12 307 GLY A C 1
ATOM 2065 O O . GLY A 1 307 ? 9.832 18.929 -7.261 1.00 91.12 307 GLY A O 1
ATOM 2066 N N . LEU A 1 308 ? 9.176 18.272 -9.315 1.00 92.44 308 LEU A N 1
ATOM 2067 C CA . LEU A 1 308 ? 7.770 18.065 -8.965 1.00 92.44 308 LEU A CA 1
ATOM 2068 C C . LEU A 1 308 ? 7.620 16.941 -7.936 1.00 92.44 308 LEU A C 1
ATOM 2070 O O . LEU A 1 308 ? 6.988 17.156 -6.905 1.00 92.44 308 LEU A O 1
ATOM 2074 N N . ALA A 1 309 ? 8.268 15.803 -8.175 1.00 90.94 309 ALA A N 1
ATOM 2075 C CA . ALA A 1 309 ? 8.284 14.660 -7.272 1.00 90.94 309 ALA A CA 1
ATOM 2076 C C . ALA A 1 309 ? 8.798 15.040 -5.876 1.00 90.94 309 ALA A C 1
ATOM 2078 O O . ALA A 1 309 ? 8.169 14.754 -4.862 1.00 90.94 309 ALA A O 1
ATOM 2079 N N . SER A 1 310 ? 9.889 15.805 -5.803 1.00 91.38 310 SER A N 1
ATOM 2080 C CA . SER A 1 310 ? 10.396 16.334 -4.528 1.00 91.38 310 SER A CA 1
ATOM 2081 C C . SER A 1 310 ? 9.358 17.211 -3.811 1.00 91.38 310 SER A C 1
ATOM 2083 O O . SER A 1 310 ? 9.226 17.167 -2.589 1.00 91.38 310 SER A O 1
ATOM 2085 N N . GLY A 1 311 ? 8.598 18.014 -4.559 1.00 94.00 311 GLY A N 1
ATOM 2086 C CA . GLY A 1 311 ? 7.487 18.805 -4.027 1.00 94.00 311 GLY A CA 1
ATOM 2087 C C . GLY A 1 311 ? 6.330 17.946 -3.511 1.00 94.00 311 GLY A C 1
ATOM 2088 O O . GLY A 1 311 ? 5.783 18.246 -2.451 1.00 94.00 311 GLY A O 1
ATOM 2089 N N . GLN A 1 312 ? 5.987 16.870 -4.221 1.00 93.75 312 GLN A N 1
ATOM 2090 C CA . GLN A 1 312 ? 4.959 15.910 -3.812 1.00 93.75 312 GLN A CA 1
ATOM 2091 C C . GLN A 1 312 ? 5.357 15.157 -2.535 1.00 93.75 312 GLN A C 1
ATOM 2093 O O . GLN A 1 312 ? 4.537 15.055 -1.627 1.00 93.75 312 GLN A O 1
ATOM 2098 N N . VAL A 1 313 ? 6.614 14.709 -2.418 1.00 92.00 313 VAL A N 1
ATOM 2099 C CA . VAL A 1 313 ? 7.141 14.083 -1.187 1.00 92.00 313 VAL A CA 1
ATOM 2100 C C . VAL A 1 313 ? 6.985 15.035 -0.004 1.00 92.00 313 VAL A C 1
ATOM 2102 O O . VAL A 1 313 ? 6.378 14.680 0.999 1.00 92.00 313 VAL A O 1
ATOM 2105 N N . ASN A 1 314 ? 7.426 16.288 -0.154 1.00 94.69 314 ASN A N 1
ATOM 2106 C CA . ASN A 1 314 ? 7.276 17.294 0.900 1.00 94.69 314 ASN A CA 1
ATOM 2107 C C . ASN A 1 314 ? 5.805 17.556 1.260 1.00 94.69 314 ASN A C 1
ATOM 2109 O O . ASN A 1 314 ? 5.486 17.819 2.419 1.00 94.69 314 ASN A O 1
ATOM 2113 N N . PHE A 1 315 ? 4.899 17.546 0.280 1.00 95.06 315 PHE A N 1
ATOM 2114 C CA . PHE A 1 315 ? 3.468 17.681 0.541 1.00 95.06 315 PHE A CA 1
ATOM 2115 C C . PHE A 1 315 ? 2.945 16.515 1.392 1.00 95.06 315 PHE A C 1
ATOM 2117 O O . PHE A 1 315 ? 2.294 16.766 2.406 1.00 95.06 315 PHE A O 1
ATOM 2124 N N . LEU A 1 316 ? 3.269 15.273 1.020 1.00 93.56 316 LEU A N 1
ATOM 2125 C CA . LEU A 1 316 ? 2.863 14.074 1.756 1.00 93.56 316 LEU A CA 1
ATOM 2126 C C . LEU A 1 316 ? 3.438 14.065 3.177 1.00 93.56 316 LEU A C 1
ATOM 2128 O O . LEU A 1 316 ? 2.692 13.847 4.124 1.00 93.56 316 LEU A O 1
ATOM 2132 N N . ASP A 1 317 ? 4.715 14.401 3.357 1.00 94.19 317 ASP A N 1
ATOM 2133 C CA . ASP A 1 317 ? 5.340 14.470 4.685 1.00 94.19 317 ASP A CA 1
ATOM 2134 C C . ASP A 1 317 ? 4.636 15.477 5.608 1.00 94.19 317 ASP A C 1
ATOM 2136 O O . ASP A 1 317 ? 4.400 15.209 6.792 1.00 94.19 317 ASP A O 1
ATOM 2140 N N . ASN A 1 318 ? 4.255 16.640 5.068 1.00 96.44 318 ASN A N 1
ATOM 2141 C CA . ASN A 1 318 ? 3.503 17.645 5.817 1.00 96.44 318 ASN A CA 1
ATOM 2142 C C . ASN A 1 318 ? 2.085 17.168 6.156 1.00 96.44 318 ASN A C 1
ATOM 2144 O O . ASN A 1 318 ? 1.617 17.421 7.268 1.00 96.44 318 ASN A O 1
ATOM 2148 N N . LEU A 1 319 ? 1.414 16.480 5.227 1.00 95.38 319 LEU A N 1
ATOM 2149 C CA . LEU A 1 319 ? 0.090 15.898 5.451 1.00 95.38 319 LEU A CA 1
ATOM 2150 C C . LEU A 1 319 ? 0.137 14.852 6.571 1.00 95.38 319 LEU A C 1
ATOM 2152 O O . LEU A 1 319 ? -0.569 15.000 7.566 1.00 95.38 319 LEU A O 1
ATOM 2156 N N . LEU A 1 320 ? 1.044 13.879 6.470 1.00 94.38 320 LEU A N 1
ATOM 2157 C CA . LEU A 1 320 ? 1.222 12.811 7.459 1.00 94.38 320 LEU A CA 1
ATOM 2158 C C . LEU A 1 320 ? 1.567 13.357 8.850 1.00 94.38 320 LEU A C 1
ATOM 2160 O O . LEU A 1 320 ? 1.093 12.857 9.875 1.00 94.38 320 LEU A O 1
ATOM 2164 N N . THR A 1 321 ? 2.379 14.416 8.901 1.00 96.06 321 THR A N 1
ATOM 2165 C CA . THR A 1 321 ? 2.702 15.113 10.153 1.00 96.06 321 THR A CA 1
ATOM 2166 C C . THR A 1 321 ? 1.462 15.781 10.753 1.00 96.06 321 THR A C 1
ATOM 2168 O O . THR A 1 321 ? 1.244 15.700 11.965 1.00 96.06 321 THR A O 1
ATOM 2171 N N . ALA A 1 322 ? 0.639 16.430 9.925 1.00 96.81 322 ALA A N 1
ATOM 2172 C CA . ALA A 1 322 ? -0.590 17.080 10.368 1.00 96.81 322 ALA A CA 1
ATOM 2173 C C . ALA A 1 322 ? -1.622 16.067 10.888 1.00 96.81 322 ALA A C 1
ATOM 2175 O O . ALA A 1 322 ? -2.194 16.297 11.953 1.00 96.81 322 ALA A O 1
ATOM 2176 N N . GLU A 1 323 ? -1.809 14.942 10.200 1.00 96.50 323 GLU A N 1
ATOM 2177 C CA . GLU A 1 323 ? -2.694 13.843 10.620 1.00 96.50 323 GLU A CA 1
ATOM 2178 C C . GLU A 1 323 ? -2.221 13.214 11.930 1.00 96.50 323 GLU A C 1
ATOM 2180 O O . GLU A 1 323 ? -2.981 13.109 12.888 1.00 96.50 323 GLU A O 1
ATOM 2185 N N . THR A 1 324 ? -0.926 12.905 12.048 1.00 95.69 324 THR A N 1
ATOM 2186 C CA . THR A 1 324 ? -0.356 12.385 13.303 1.00 95.69 324 THR A CA 1
ATOM 2187 C C . THR A 1 324 ? -0.592 13.354 14.468 1.00 95.69 324 THR A C 1
ATOM 2189 O O . THR A 1 324 ? -0.947 12.939 15.578 1.00 95.69 324 THR A O 1
ATOM 2192 N N . GLY A 1 325 ? -0.431 14.659 14.224 1.00 96.56 325 GLY A N 1
ATOM 2193 C CA . GLY A 1 325 ? -0.723 15.705 15.203 1.00 96.56 325 GLY A CA 1
ATOM 2194 C C . GLY A 1 325 ? -2.209 15.793 15.557 1.00 96.56 325 GLY A C 1
ATOM 2195 O O . GLY A 1 325 ? -2.552 15.913 16.735 1.00 96.56 325 GLY A O 1
ATOM 2196 N N . PHE A 1 326 ? -3.095 15.705 14.564 1.00 97.38 326 PHE A N 1
ATOM 2197 C CA . PHE A 1 326 ? -4.542 15.668 14.763 1.00 97.38 326 PHE A CA 1
ATOM 2198 C C . PHE A 1 326 ? -4.953 14.464 15.621 1.00 97.38 326 PHE A C 1
ATOM 2200 O O . PHE A 1 326 ? -5.578 14.649 16.665 1.00 97.38 326 PHE A O 1
ATOM 2207 N N . ASN A 1 327 ? -4.509 13.264 15.253 1.00 97.00 327 ASN A N 1
ATOM 2208 C CA . ASN A 1 327 ? -4.814 12.004 15.934 1.00 97.00 327 ASN A CA 1
ATOM 2209 C C . ASN A 1 327 ? -4.351 11.999 17.386 1.00 97.00 327 ASN A C 1
ATOM 2211 O O . ASN A 1 327 ? -5.102 11.638 18.290 1.00 97.00 327 ASN A O 1
ATOM 2215 N N . THR A 1 328 ? -3.131 12.482 17.627 1.00 96.31 328 THR A N 1
ATOM 2216 C CA . THR A 1 328 ? -2.593 12.613 18.985 1.00 96.31 328 THR A CA 1
ATOM 2217 C C . THR A 1 328 ? -3.465 13.543 19.834 1.00 96.31 328 THR A C 1
ATOM 2219 O O . THR A 1 328 ? -3.761 13.243 20.990 1.00 96.31 328 THR A O 1
ATOM 2222 N N . ASN A 1 329 ? -3.912 14.671 19.274 1.00 97.50 329 ASN A N 1
ATOM 2223 C CA . ASN A 1 329 ? -4.782 15.611 19.984 1.00 97.50 329 ASN A CA 1
ATOM 2224 C C . ASN A 1 329 ? -6.187 15.045 20.226 1.00 97.50 329 ASN A C 1
ATOM 2226 O O . ASN A 1 329 ? -6.756 15.302 21.290 1.00 97.50 329 ASN A O 1
ATOM 2230 N N . LEU A 1 330 ? -6.727 14.280 19.275 1.00 97.50 330 LEU A N 1
ATOM 2231 C CA . LEU A 1 330 ? -8.013 13.598 19.400 1.00 97.50 330 LEU A CA 1
ATOM 2232 C C . LEU A 1 330 ? -7.989 12.612 20.574 1.00 97.50 330 LEU A C 1
ATOM 2234 O O . LEU A 1 330 ? -8.718 12.816 21.544 1.00 97.50 330 LEU A O 1
ATOM 2238 N N . VAL A 1 331 ? -7.068 11.646 20.552 1.00 96.81 331 VAL A N 1
ATOM 2239 C CA . VAL A 1 331 ? -6.909 10.625 21.603 1.00 96.81 331 VAL A CA 1
ATOM 2240 C C . VAL A 1 331 ? -6.677 11.260 22.977 1.00 96.81 331 VAL A C 1
ATOM 2242 O O . VAL A 1 331 ? -7.302 10.878 23.968 1.00 96.81 331 VAL A O 1
ATOM 2245 N N . ASN A 1 332 ? -5.822 12.286 23.055 1.00 97.19 332 ASN A N 1
ATOM 2246 C CA . ASN A 1 332 ? -5.588 13.009 24.308 1.00 97.19 332 ASN A CA 1
ATOM 2247 C C . ASN A 1 332 ? -6.858 13.695 24.830 1.00 97.19 332 ASN A C 1
ATOM 2249 O O . ASN A 1 332 ? -7.097 13.704 26.039 1.00 97.19 332 ASN A O 1
ATOM 2253 N N . SER A 1 333 ? -7.670 14.268 23.939 1.00 97.69 333 SER A N 1
ATOM 2254 C CA . SER A 1 333 ? -8.919 14.941 24.309 1.00 97.69 333 SER A CA 1
ATOM 2255 C C . SER A 1 333 ? -9.971 13.952 24.803 1.00 97.69 333 SER A C 1
ATOM 2257 O O . SER A 1 333 ? -10.652 14.238 25.786 1.00 97.69 333 SER A O 1
ATOM 2259 N N . GLU A 1 334 ? -10.075 12.782 24.178 1.00 97.50 334 GLU A N 1
ATOM 2260 C CA . GLU A 1 334 ? -10.981 11.706 24.594 1.00 97.50 334 GLU A CA 1
ATOM 2261 C C . GLU A 1 334 ? -10.622 11.170 25.980 1.00 97.50 334 GLU A C 1
ATOM 2263 O O . GLU A 1 334 ? -11.477 11.128 26.867 1.00 97.50 334 GLU A O 1
ATOM 2268 N N . ILE A 1 335 ? -9.342 10.854 26.210 1.00 96.38 335 ILE A N 1
ATOM 2269 C CA . ILE A 1 335 ? -8.850 10.381 27.512 1.00 96.38 335 ILE A CA 1
ATOM 2270 C C . ILE A 1 335 ? -9.045 11.456 28.588 1.00 96.38 335 ILE A C 1
ATOM 2272 O O . ILE A 1 335 ? -9.456 11.147 29.711 1.00 96.38 335 ILE A O 1
ATOM 2276 N N . ALA A 1 336 ? -8.766 12.725 28.271 1.00 97.69 336 ALA A N 1
ATOM 2277 C CA . ALA A 1 336 ? -8.963 13.833 29.201 1.00 97.69 336 ALA A CA 1
ATOM 2278 C C . ALA A 1 336 ? -10.446 14.037 29.540 1.00 97.69 336 ALA A C 1
ATOM 2280 O O . ALA A 1 336 ? -10.782 14.245 30.708 1.00 97.69 336 ALA A O 1
ATOM 2281 N N . TRP A 1 337 ? -11.333 13.951 28.547 1.00 97.75 337 TRP A N 1
ATOM 2282 C CA . TRP A 1 337 ? -12.776 14.048 28.752 1.00 97.75 337 TRP A CA 1
ATOM 2283 C C . TRP A 1 337 ? -13.309 12.892 29.600 1.00 97.75 337 TRP A C 1
ATOM 2285 O O . TRP A 1 337 ? -14.060 13.128 30.551 1.00 97.75 337 TRP A O 1
ATOM 2295 N N . GLU A 1 338 ? -12.894 11.660 29.304 1.00 97.25 338 GLU A N 1
ATOM 2296 C CA . GLU A 1 338 ? -13.281 10.471 30.062 1.00 97.25 338 GLU A CA 1
ATOM 2297 C C . GLU A 1 338 ? -12.822 10.586 31.518 1.00 97.25 338 GLU A C 1
ATOM 2299 O O . GLU A 1 338 ? -13.633 10.487 32.441 1.00 97.25 338 GLU A O 1
ATOM 2304 N N . THR A 1 339 ? -11.543 10.909 31.723 1.00 97.06 339 THR A N 1
ATOM 2305 C CA . THR A 1 339 ? -10.956 11.084 33.057 1.00 97.06 339 THR A CA 1
ATOM 2306 C C . THR A 1 339 ? -11.639 12.216 33.820 1.00 97.06 339 THR A C 1
ATOM 2308 O O . THR A 1 339 ? -11.934 12.067 35.005 1.00 97.06 339 THR A O 1
ATOM 2311 N N . GLY A 1 340 ? -11.939 13.335 33.157 1.00 97.94 340 GLY A N 1
ATOM 2312 C CA . GLY A 1 340 ? -12.634 14.470 33.766 1.00 97.94 340 GLY A CA 1
ATOM 2313 C C . GLY A 1 340 ? -14.087 14.169 34.145 1.00 97.94 340 GLY A C 1
ATOM 2314 O O . GLY A 1 340 ? -14.577 14.704 35.137 1.00 97.94 340 GLY A O 1
ATOM 2315 N N . THR A 1 341 ? -14.766 13.303 33.389 1.00 97.69 341 THR A N 1
ATOM 2316 C CA . THR A 1 341 ? -16.189 12.983 33.587 1.00 97.69 341 THR A CA 1
ATOM 2317 C C . THR A 1 341 ? -16.398 11.826 34.566 1.00 97.69 341 THR A C 1
ATOM 2319 O O . THR A 1 341 ? -17.281 11.893 35.420 1.00 97.69 341 THR A O 1
ATOM 2322 N N . PHE A 1 342 ? -15.588 10.769 34.467 1.00 96.88 342 PHE A N 1
ATOM 2323 C CA . PHE A 1 342 ? -15.745 9.523 35.228 1.00 96.88 342 PHE A CA 1
ATOM 2324 C C . PHE A 1 342 ? -14.684 9.328 36.320 1.00 96.88 342 PHE A C 1
ATOM 2326 O O . PHE A 1 342 ? -14.786 8.390 37.110 1.00 96.88 342 PHE A O 1
ATOM 2333 N N . GLY A 1 343 ? -13.665 10.190 36.386 1.00 96.62 343 GLY A N 1
ATOM 2334 C CA . GLY A 1 343 ? -12.558 10.080 37.344 1.00 96.62 343 GLY A CA 1
ATOM 2335 C C . GLY A 1 343 ? -11.543 8.980 37.012 1.00 96.62 343 GLY A C 1
ATOM 2336 O O . GLY A 1 343 ? -10.670 8.686 37.827 1.00 96.62 343 GLY A O 1
ATOM 2337 N N . THR A 1 344 ? -11.655 8.350 35.842 1.00 94.88 344 THR A N 1
ATOM 2338 C CA . THR A 1 344 ? -10.803 7.252 35.368 1.00 94.88 344 THR A CA 1
ATOM 2339 C C . THR A 1 344 ? -10.738 7.261 33.840 1.00 94.88 344 THR A C 1
ATOM 2341 O O . THR A 1 344 ? -11.633 7.806 33.207 1.00 94.88 344 THR A O 1
ATOM 2344 N N . ASN A 1 345 ? -9.713 6.640 33.259 1.00 92.31 345 ASN A N 1
ATOM 2345 C CA . ASN A 1 345 ? -9.516 6.435 31.817 1.00 92.31 345 ASN A CA 1
ATOM 2346 C C . ASN A 1 345 ? -9.893 5.006 31.371 1.00 92.31 345 ASN A C 1
ATOM 2348 O O . ASN A 1 345 ? -9.271 4.431 30.480 1.00 92.31 345 ASN A O 1
ATOM 2352 N N . SER A 1 346 ? -10.802 4.370 32.107 1.00 92.19 346 SER A N 1
ATOM 2353 C CA . SER A 1 346 ? -11.313 3.019 31.841 1.00 92.19 346 SER A CA 1
ATOM 2354 C C . SER A 1 346 ? -12.766 2.911 32.298 1.00 92.19 346 SER A C 1
ATOM 2356 O O . SER A 1 346 ? -13.172 1.956 32.971 1.00 92.19 346 SER A O 1
ATOM 2358 N N . ALA A 1 347 ? -13.556 3.942 32.008 1.00 92.38 347 ALA A N 1
ATOM 2359 C CA . ALA A 1 347 ? -14.939 4.022 32.440 1.00 92.38 347 ALA A CA 1
ATOM 2360 C C . ALA A 1 347 ? -15.761 2.888 31.817 1.00 92.38 347 ALA A C 1
ATOM 2362 O O . ALA A 1 347 ? -15.508 2.434 30.700 1.00 92.38 347 ALA A O 1
ATOM 2363 N N . LEU A 1 348 ? -16.772 2.424 32.559 1.00 92.62 348 LEU A N 1
ATOM 2364 C CA . LEU A 1 348 ? -17.657 1.336 32.127 1.00 92.62 348 LEU A CA 1
ATOM 2365 C C . LEU A 1 348 ? -16.876 0.076 31.710 1.00 92.62 348 LEU A C 1
ATOM 2367 O O . LEU A 1 348 ? -17.132 -0.495 30.652 1.00 92.62 348 LEU A O 1
ATOM 2371 N N . ASN A 1 349 ? -15.904 -0.340 32.530 1.00 90.12 349 ASN A N 1
ATOM 2372 C CA . ASN A 1 349 ? -15.047 -1.499 32.254 1.00 90.12 349 ASN A CA 1
ATOM 2373 C C . ASN A 1 349 ? -14.240 -1.362 30.941 1.00 90.12 349 ASN A C 1
ATOM 2375 O O . ASN A 1 349 ? -14.001 -2.343 30.248 1.00 90.12 349 ASN A O 1
ATOM 2379 N N . GLY A 1 350 ? -13.864 -0.135 30.564 1.00 92.56 350 GLY A N 1
ATOM 2380 C CA . GLY A 1 350 ? -13.147 0.149 29.316 1.00 92.56 350 GLY A CA 1
ATOM 2381 C C . GLY A 1 350 ? -14.028 0.188 28.062 1.00 92.56 350 GLY A C 1
ATOM 2382 O O . GLY A 1 350 ? -13.524 0.484 26.981 1.00 92.56 350 GLY A O 1
ATOM 2383 N N . THR A 1 351 ? -15.344 -0.031 28.180 1.00 95.06 351 THR A N 1
ATOM 2384 C CA . THR A 1 351 ? -16.287 0.067 27.047 1.00 95.06 351 THR A CA 1
ATOM 2385 C C . THR A 1 351 ? -16.170 1.414 26.339 1.00 95.06 351 THR A C 1
ATOM 2387 O O . THR A 1 351 ? -16.222 1.483 25.114 1.00 95.06 351 THR A O 1
ATOM 2390 N N . LEU A 1 352 ? -16.018 2.498 27.104 1.00 96.06 352 LEU A N 1
ATOM 2391 C CA . LEU A 1 352 ? -15.960 3.840 26.539 1.00 96.06 352 LEU A CA 1
ATOM 2392 C C . LEU A 1 352 ? -14.692 4.042 25.691 1.00 96.06 352 LEU A C 1
ATOM 2394 O O . LEU A 1 352 ? -14.792 4.565 24.585 1.00 96.06 352 LEU A O 1
ATOM 2398 N N . ASN A 1 353 ? -13.545 3.518 26.137 1.00 95.62 353 ASN A N 1
ATOM 2399 C CA . ASN A 1 353 ? -12.311 3.458 25.345 1.00 95.62 353 ASN A CA 1
ATOM 2400 C C . ASN A 1 353 ? -12.517 2.707 24.028 1.00 95.62 353 ASN A C 1
ATOM 2402 O O . ASN A 1 353 ? -12.111 3.185 22.974 1.00 95.62 353 ASN A O 1
ATOM 2406 N N . ARG A 1 354 ? -13.211 1.564 24.058 1.00 96.38 354 ARG A N 1
ATOM 2407 C CA . ARG A 1 354 ? -13.522 0.803 22.838 1.00 96.38 354 ARG A CA 1
ATOM 2408 C C . ARG A 1 354 ? -14.389 1.590 21.863 1.00 96.38 354 ARG A C 1
ATOM 2410 O O . ARG A 1 354 ? -14.134 1.560 20.666 1.00 96.38 354 ARG A O 1
ATOM 2417 N N . VAL A 1 355 ? -15.384 2.322 22.360 1.00 96.31 355 VAL A N 1
ATOM 2418 C CA . VAL A 1 355 ? -16.240 3.169 21.515 1.00 96.31 355 VAL A CA 1
ATOM 2419 C C . VAL A 1 355 ? -15.449 4.329 20.902 1.00 96.31 355 VAL A C 1
ATOM 2421 O O . VAL A 1 355 ? -15.639 4.613 19.719 1.00 96.31 355 VAL A O 1
ATOM 2424 N N . PHE A 1 356 ? -14.533 4.955 21.648 1.00 97.69 356 PHE A N 1
ATOM 2425 C CA . PHE A 1 356 ? -13.597 5.928 21.070 1.00 97.69 356 PHE A CA 1
ATOM 2426 C C . PHE A 1 356 ? -12.729 5.294 19.989 1.00 97.69 356 PHE A C 1
ATOM 2428 O O . PHE A 1 356 ? -12.664 5.810 18.877 1.00 97.69 356 PHE A O 1
ATOM 2435 N N . ASN A 1 357 ? -12.171 4.112 20.254 1.00 97.44 357 ASN A N 1
ATOM 2436 C CA . ASN A 1 357 ? -11.362 3.383 19.282 1.00 97.44 357 ASN A CA 1
ATOM 2437 C C . ASN A 1 357 ? -12.127 3.109 17.981 1.00 97.44 357 ASN A C 1
ATOM 2439 O O . ASN A 1 357 ? -11.543 3.244 16.915 1.00 97.44 357 ASN A O 1
ATOM 2443 N N . VAL A 1 358 ? -13.425 2.791 18.028 1.00 97.81 358 VAL A N 1
ATOM 2444 C CA . VAL A 1 358 ? -14.254 2.636 16.816 1.00 97.81 358 VAL A CA 1
ATOM 2445 C C . VAL A 1 358 ? -14.276 3.925 15.987 1.00 97.81 358 VAL A C 1
ATOM 2447 O O . VAL A 1 358 ? -14.027 3.883 14.783 1.00 97.81 358 VAL A O 1
ATOM 2450 N N . GLY A 1 359 ? -14.551 5.073 16.615 1.00 97.00 359 GLY A N 1
ATOM 2451 C CA . GLY A 1 359 ? -14.562 6.372 15.932 1.00 97.00 359 GLY A CA 1
ATOM 2452 C C . GLY A 1 359 ? -13.190 6.752 15.373 1.00 97.00 359 GLY A C 1
ATOM 2453 O O . GLY A 1 359 ? -13.073 7.143 14.210 1.00 97.00 359 GLY A O 1
ATOM 2454 N N . ASN A 1 360 ? -12.148 6.552 16.174 1.00 97.44 360 ASN A N 1
ATOM 2455 C CA . ASN A 1 360 ? -10.762 6.816 15.805 1.00 97.44 360 ASN A CA 1
ATOM 2456 C C . ASN A 1 360 ? -10.292 5.925 14.657 1.00 97.44 360 ASN A C 1
ATOM 2458 O O . ASN A 1 360 ? -9.592 6.395 13.766 1.00 97.44 360 ASN A O 1
ATOM 2462 N N . LEU A 1 361 ? -10.709 4.659 14.626 1.00 96.94 361 LEU A N 1
ATOM 2463 C CA . LEU A 1 361 ? -10.394 3.753 13.527 1.00 96.94 361 LEU A CA 1
ATOM 2464 C C . LEU A 1 361 ? -11.142 4.103 12.244 1.00 96.94 361 LEU A C 1
ATOM 2466 O O . LEU A 1 361 ? -10.558 3.954 11.178 1.00 96.94 361 LEU A O 1
ATOM 2470 N N . ILE A 1 362 ? -12.380 4.607 12.301 1.00 97.12 362 ILE A N 1
ATOM 2471 C CA . ILE A 1 362 ? -13.071 5.122 11.101 1.00 97.12 362 ILE A CA 1
ATOM 2472 C C . ILE A 1 362 ? -12.256 6.251 10.472 1.00 97.12 362 ILE A C 1
ATOM 2474 O O . ILE A 1 362 ? -12.023 6.248 9.262 1.00 97.12 362 ILE A O 1
ATOM 2478 N N . LEU A 1 363 ? -11.794 7.190 11.298 1.00 96.50 363 LEU A N 1
ATOM 2479 C CA . LEU A 1 363 ? -10.942 8.280 10.843 1.00 96.50 363 LEU A CA 1
ATOM 2480 C C . LEU A 1 363 ? -9.607 7.760 10.297 1.00 96.50 363 LEU A C 1
ATOM 2482 O O . LEU A 1 363 ? -9.272 8.049 9.151 1.00 96.50 363 LEU A O 1
ATOM 2486 N N . GLY A 1 364 ? -8.884 6.959 11.081 1.00 95.88 364 GLY A N 1
ATOM 2487 C CA . GLY A 1 364 ? -7.575 6.427 10.702 1.00 95.88 364 GLY A CA 1
ATOM 2488 C C . GLY A 1 364 ? -7.616 5.546 9.462 1.00 95.88 364 GLY A C 1
ATOM 2489 O O . GLY A 1 364 ? -6.699 5.587 8.652 1.00 95.88 364 GLY A O 1
ATOM 2490 N N . THR A 1 365 ? -8.698 4.792 9.263 1.00 96.06 365 THR A N 1
ATOM 2491 C CA . THR A 1 365 ? -8.932 4.035 8.024 1.00 96.06 365 THR A CA 1
ATOM 2492 C C . THR A 1 365 ? -9.046 4.982 6.838 1.00 96.06 365 THR A C 1
ATOM 2494 O O . THR A 1 365 ? -8.462 4.721 5.789 1.00 96.06 365 THR A O 1
ATOM 2497 N N . GLY A 1 366 ? -9.766 6.097 6.994 1.00 96.06 366 GLY A N 1
ATOM 2498 C CA . GLY A 1 366 ? -9.859 7.139 5.974 1.00 96.06 366 GLY A CA 1
ATOM 2499 C C . GLY A 1 366 ? -8.496 7.740 5.629 1.00 96.06 366 GLY A C 1
ATOM 2500 O O . GLY A 1 366 ? -8.137 7.777 4.453 1.00 96.06 366 GLY A O 1
ATOM 2501 N N . GLU A 1 367 ? -7.726 8.146 6.640 1.00 95.75 367 GLU A N 1
ATOM 2502 C CA . GLU A 1 367 ? -6.367 8.685 6.477 1.00 95.75 367 GLU A CA 1
ATOM 2503 C C . GLU A 1 367 ? -5.451 7.676 5.775 1.00 95.75 367 GLU A C 1
ATOM 2505 O O . GLU A 1 367 ? -4.929 7.956 4.699 1.00 95.75 367 GLU A O 1
ATOM 2510 N N . GLN A 1 368 ? -5.341 6.451 6.298 1.00 94.62 368 GLN A N 1
ATOM 2511 C CA . GLN A 1 368 ? -4.508 5.400 5.709 1.00 94.62 368 GLN A CA 1
ATOM 2512 C C . GLN A 1 368 ? -4.917 5.052 4.279 1.00 94.62 368 GLN A C 1
ATOM 2514 O O . GLN A 1 368 ? -4.047 4.835 3.439 1.00 94.62 368 GLN A O 1
ATOM 2519 N N . THR A 1 369 ? -6.218 5.018 3.976 1.00 94.56 369 THR A N 1
ATOM 2520 C CA . THR A 1 369 ? -6.714 4.752 2.617 1.00 94.56 369 THR A CA 1
ATOM 2521 C C . THR A 1 369 ? -6.291 5.866 1.662 1.00 94.56 369 THR A C 1
ATOM 2523 O O . THR A 1 369 ? -5.786 5.584 0.578 1.00 94.56 369 THR A O 1
ATOM 2526 N N . VAL A 1 370 ? -6.457 7.134 2.054 1.00 95.50 370 VAL A N 1
ATOM 2527 C CA . VAL A 1 370 ? -6.058 8.286 1.229 1.00 95.50 370 VAL A CA 1
ATOM 2528 C C . VAL A 1 370 ? -4.541 8.337 1.056 1.00 95.50 370 VAL A C 1
ATOM 2530 O O . VAL A 1 370 ? -4.066 8.532 -0.060 1.00 95.50 370 VAL A O 1
ATOM 2533 N N . ASN A 1 371 ? -3.776 8.110 2.118 1.00 94.50 371 ASN A N 1
ATOM 2534 C CA . ASN A 1 371 ? -2.314 8.133 2.082 1.00 94.50 371 ASN A CA 1
ATOM 2535 C C . ASN A 1 371 ?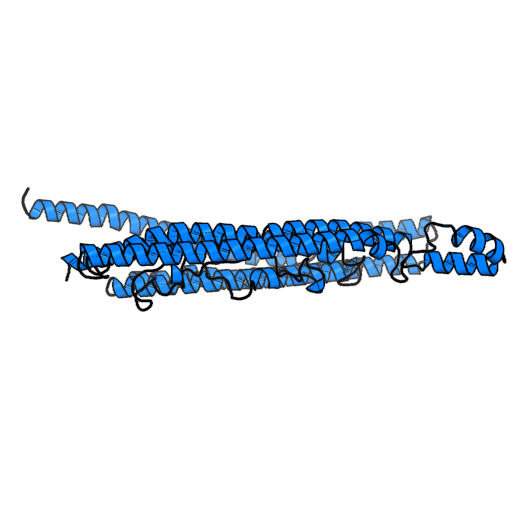 -1.731 6.972 1.278 1.00 94.50 371 ASN A C 1
ATOM 2537 O O . ASN A 1 371 ? -0.776 7.158 0.520 1.00 94.50 371 ASN A O 1
ATOM 2541 N N . SER A 1 372 ? -2.353 5.799 1.361 1.00 93.44 372 SER A N 1
ATOM 2542 C CA . SER A 1 372 ? -2.004 4.643 0.535 1.00 93.44 372 SER A CA 1
ATOM 2543 C C . SER A 1 372 ? -2.332 4.896 -0.925 1.00 93.44 372 SER A C 1
ATOM 2545 O O . SER A 1 372 ? -1.498 4.656 -1.795 1.00 93.44 372 SER A O 1
ATOM 2547 N N . PHE A 1 373 ? -3.495 5.484 -1.198 1.00 94.44 373 PHE A N 1
ATOM 2548 C CA . PHE A 1 373 ? -3.873 5.839 -2.555 1.00 94.44 373 PHE A CA 1
ATOM 2549 C C . PHE A 1 373 ? -2.959 6.908 -3.151 1.00 94.44 373 PHE A C 1
ATOM 2551 O O . PHE A 1 373 ? -2.552 6.777 -4.296 1.00 94.44 373 PHE A O 1
ATOM 2558 N N . LEU A 1 374 ? -2.629 7.972 -2.417 1.00 93.62 374 LEU A N 1
ATOM 2559 C CA . LEU A 1 374 ? -1.845 9.087 -2.952 1.00 93.62 374 LEU A CA 1
ATOM 2560 C C . LEU A 1 374 ? -0.350 8.781 -2.996 1.00 93.62 374 LEU A C 1
ATOM 2562 O O . LEU A 1 374 ? 0.277 9.007 -4.029 1.00 93.62 374 LEU A O 1
ATOM 2566 N N . GLY A 1 375 ? 0.205 8.302 -1.884 1.00 90.25 375 GLY A N 1
ATOM 2567 C CA . GLY A 1 375 ? 1.644 8.153 -1.671 1.00 90.25 375 GLY A CA 1
ATOM 2568 C C . GLY A 1 375 ? 2.117 6.716 -1.493 1.00 90.25 375 GLY A C 1
ATOM 2569 O O . GLY A 1 375 ? 3.321 6.494 -1.399 1.00 90.25 375 GLY A O 1
ATOM 2570 N N . GLY A 1 376 ? 1.208 5.737 -1.455 1.00 89.69 376 GLY A N 1
ATOM 2571 C CA . GLY A 1 376 ? 1.584 4.336 -1.300 1.00 89.69 376 GLY A CA 1
ATOM 2572 C C . GLY A 1 376 ? 1.977 3.938 0.122 1.00 89.69 376 GLY A C 1
ATOM 2573 O O . GLY A 1 376 ? 2.715 2.971 0.300 1.00 89.69 376 GLY A O 1
ATOM 2574 N N . VAL A 1 377 ? 1.542 4.701 1.130 1.00 89.19 377 VAL A N 1
ATOM 2575 C CA . VAL A 1 377 ? 1.940 4.517 2.532 1.00 89.19 377 VAL A CA 1
ATOM 2576 C C . VAL A 1 377 ? 0.737 4.353 3.461 1.00 89.19 377 VAL A C 1
ATOM 2578 O O . VAL A 1 377 ? -0.190 5.158 3.446 1.00 89.19 377 VAL A O 1
ATOM 2581 N N . GLN A 1 378 ? 0.798 3.350 4.339 1.00 90.19 378 GLN A N 1
ATOM 2582 C CA . GLN A 1 378 ? -0.197 3.123 5.391 1.00 90.19 378 GLN A CA 1
ATOM 2583 C C . GLN A 1 378 ? 0.226 3.834 6.680 1.00 90.19 378 GLN A C 1
ATOM 2585 O O . GLN A 1 378 ? 0.789 3.246 7.605 1.00 90.19 378 GLN A O 1
ATOM 2590 N N . LEU A 1 379 ? -0.017 5.138 6.721 1.00 90.69 379 LEU A N 1
ATOM 2591 C CA . LEU A 1 379 ? 0.220 5.993 7.881 1.00 90.69 379 LEU A CA 1
ATOM 2592 C C . LEU A 1 379 ? -0.991 6.916 8.095 1.00 90.69 379 LEU A C 1
ATOM 2594 O O . LEU A 1 379 ? -1.713 7.164 7.129 1.00 90.69 379 LEU A O 1
ATOM 2598 N N . PRO A 1 380 ? -1.205 7.442 9.316 1.00 91.88 380 PRO A N 1
ATOM 2599 C CA . PRO A 1 380 ? -0.490 7.138 10.566 1.00 91.88 380 PRO A CA 1
ATOM 2600 C C . PRO A 1 380 ? -0.740 5.709 11.078 1.00 91.88 380 PRO A C 1
ATOM 2602 O O . PRO A 1 380 ? -1.726 5.073 10.716 1.00 91.88 380 PRO A O 1
ATOM 2605 N N . ALA A 1 381 ? 0.158 5.174 11.910 1.00 91.31 381 ALA A N 1
ATOM 2606 C CA . ALA A 1 381 ? 0.041 3.800 12.406 1.00 91.31 381 ALA A CA 1
ATOM 2607 C C . ALA A 1 381 ? -1.204 3.618 13.293 1.00 91.31 381 ALA A C 1
ATOM 2609 O O . ALA A 1 381 ? -1.449 4.416 14.191 1.00 91.31 381 ALA A O 1
ATOM 2610 N N . VAL A 1 382 ? -1.944 2.520 13.110 1.00 90.94 382 VAL A N 1
ATOM 2611 C CA . VAL A 1 382 ? -3.226 2.263 13.801 1.00 90.94 382 VAL A CA 1
ATOM 2612 C C . VAL A 1 382 ? -3.124 2.435 15.321 1.00 90.94 382 VAL A C 1
ATOM 2614 O O . VAL A 1 382 ? -3.991 3.036 15.949 1.00 90.94 382 VAL A O 1
ATOM 2617 N N . GLY A 1 383 ? -2.033 1.954 15.924 1.00 88.94 383 GLY A N 1
ATOM 2618 C CA . GLY A 1 383 ? -1.819 2.033 17.370 1.00 88.94 383 GLY A CA 1
ATOM 2619 C C . GLY A 1 383 ? -1.784 3.456 17.943 1.00 88.94 383 GLY A C 1
ATOM 2620 O O . GLY A 1 383 ? -2.012 3.614 19.137 1.00 88.94 383 GLY A O 1
ATOM 2621 N N . THR A 1 384 ? -1.547 4.497 17.134 1.00 90.06 384 THR A N 1
ATOM 2622 C CA . THR A 1 384 ? -1.558 5.893 17.614 1.00 90.06 384 THR A CA 1
ATOM 2623 C C . THR A 1 384 ? -2.964 6.445 17.835 1.00 90.06 384 THR A C 1
ATOM 2625 O O . THR A 1 384 ? -3.112 7.511 18.421 1.00 90.06 384 THR A O 1
ATOM 2628 N N . LEU A 1 385 ? -3.985 5.741 17.343 1.00 93.38 385 LEU A N 1
ATOM 2629 C CA . LEU A 1 385 ? -5.398 6.116 17.411 1.00 93.38 385 LEU A CA 1
ATOM 2630 C C . LEU A 1 385 ? -6.177 5.320 18.467 1.00 93.38 385 LEU A C 1
ATOM 2632 O O . LEU A 1 385 ? -7.357 5.580 18.701 1.00 93.38 385 LEU A O 1
ATOM 2636 N N . LEU A 1 386 ? -5.530 4.345 19.106 1.00 95.19 386 LEU A N 1
ATOM 2637 C CA . LEU A 1 386 ? -6.165 3.470 20.081 1.00 95.19 386 LEU A CA 1
ATOM 2638 C C . LEU A 1 386 ? -5.917 3.969 21.507 1.00 95.19 386 LEU A C 1
ATOM 2640 O O . LEU A 1 386 ? -4.786 4.183 21.940 1.00 95.19 386 LEU A O 1
ATOM 2644 N N . THR A 1 387 ? -7.001 4.111 22.256 1.00 93.94 387 THR A N 1
ATOM 2645 C CA . THR A 1 387 ? -7.020 4.304 23.705 1.00 93.94 387 THR A CA 1
ATOM 2646 C C . THR A 1 387 ? -6.928 2.951 24.428 1.00 93.94 387 THR A C 1
ATOM 2648 O O . THR A 1 387 ? -7.206 1.892 23.857 1.00 93.94 387 THR A O 1
ATOM 2651 N N . GLY A 1 388 ? -6.544 2.964 25.708 1.00 89.69 388 GLY A N 1
ATOM 2652 C CA . GLY A 1 388 ? -6.366 1.750 26.514 1.00 89.69 388 GLY A CA 1
ATOM 2653 C C . GLY A 1 388 ? -4.950 1.171 26.434 1.00 89.69 388 GLY A C 1
ATOM 2654 O O . GLY A 1 388 ? -3.982 1.894 26.207 1.00 89.69 388 GLY A O 1
ATOM 2655 N N . THR A 1 389 ? -4.804 -0.133 26.680 1.00 87.69 389 THR A N 1
ATOM 2656 C CA . THR A 1 389 ? -3.499 -0.823 26.686 1.00 87.69 389 THR A CA 1
ATOM 2657 C C . THR A 1 389 ? -3.373 -1.774 25.506 1.00 87.69 389 THR A C 1
ATOM 2659 O O . THR A 1 389 ? -4.331 -2.462 25.167 1.00 87.69 389 THR A O 1
ATOM 2662 N N . SER A 1 390 ? -2.183 -1.882 24.913 1.00 87.44 390 SER A N 1
ATOM 2663 C CA . SER A 1 390 ? -1.914 -2.809 23.805 1.00 87.44 390 SER A CA 1
ATOM 2664 C C . SER A 1 390 ? -2.012 -4.288 24.191 1.00 87.44 390 SER A C 1
ATOM 2666 O O . SER A 1 390 ? -2.079 -5.148 23.319 1.00 87.44 390 SER A O 1
ATOM 2668 N N . ALA A 1 391 ? -2.056 -4.599 25.493 1.00 86.94 391 ALA A N 1
ATOM 2669 C CA . ALA A 1 391 ? -2.296 -5.953 25.992 1.00 86.94 391 ALA A CA 1
ATOM 2670 C C . ALA A 1 391 ? -3.755 -6.416 25.815 1.00 86.94 391 ALA A C 1
ATOM 2672 O O . ALA A 1 391 ? -4.043 -7.606 25.947 1.00 86.94 391 ALA A O 1
ATOM 2673 N N . GLN A 1 392 ? -4.684 -5.492 25.561 1.00 91.00 392 GLN A N 1
ATOM 2674 C CA . GLN A 1 392 ? -6.075 -5.821 25.282 1.00 91.00 392 GLN A CA 1
ATOM 2675 C C . GLN A 1 392 ? -6.226 -6.408 23.874 1.00 91.00 392 GLN A C 1
ATOM 2677 O O . GLN A 1 392 ? -5.581 -5.965 22.924 1.00 91.00 392 GLN A O 1
ATOM 2682 N N . VAL A 1 393 ? -7.147 -7.365 23.732 1.00 92.12 393 VAL A N 1
ATOM 2683 C CA . VAL A 1 393 ? -7.501 -7.938 22.426 1.00 92.12 393 VAL A CA 1
ATOM 2684 C C . VAL A 1 393 ? -7.944 -6.818 21.476 1.00 92.12 393 VAL A C 1
ATOM 2686 O O . VAL A 1 393 ? -8.623 -5.874 21.905 1.00 92.12 393 VAL A O 1
ATOM 2689 N N . PHE A 1 394 ? -7.502 -6.906 20.221 1.00 94.25 394 PHE A N 1
ATOM 2690 C CA . PHE A 1 394 ? -7.678 -5.923 19.141 1.00 94.25 394 PHE A CA 1
ATOM 2691 C C . PHE A 1 394 ? -7.028 -4.557 19.374 1.00 94.25 394 PHE A C 1
ATOM 2693 O O . PHE A 1 394 ? -7.153 -3.664 18.543 1.00 94.25 394 PHE A O 1
ATOM 2700 N N . ASN A 1 395 ? -6.304 -4.374 20.482 1.00 94.19 395 ASN A N 1
ATOM 2701 C CA . ASN A 1 395 ? -5.756 -3.075 20.865 1.00 94.19 395 ASN A CA 1
ATOM 2702 C C . ASN A 1 395 ? -4.251 -2.920 20.601 1.00 94.19 395 ASN A C 1
ATOM 2704 O O . ASN A 1 395 ? -3.661 -1.897 20.934 1.00 94.19 395 ASN A O 1
ATOM 2708 N N . GLY A 1 396 ? -3.617 -3.933 20.004 1.00 90.69 396 GLY A N 1
ATOM 2709 C CA . GLY A 1 396 ? -2.184 -3.925 19.691 1.00 90.69 396 GLY A CA 1
ATOM 2710 C C . GLY A 1 396 ? -1.789 -3.022 18.516 1.00 90.69 396 GLY A C 1
ATOM 2711 O O . GLY A 1 396 ? -0.602 -2.850 18.260 1.00 90.69 396 GLY A O 1
ATOM 2712 N N . GLY A 1 397 ? -2.762 -2.455 17.793 1.00 90.38 397 GLY A N 1
ATOM 2713 C CA . GLY A 1 397 ? -2.517 -1.689 16.565 1.00 90.38 397 GLY A CA 1
ATOM 2714 C C . GLY A 1 397 ? -2.132 -2.557 15.363 1.00 90.38 397 GLY A C 1
ATOM 2715 O O . GLY A 1 397 ? -1.651 -2.034 14.369 1.00 90.38 397 GLY A O 1
ATOM 2716 N N . ASN A 1 398 ? -2.318 -3.878 15.459 1.00 90.06 398 ASN A N 1
ATOM 2717 C CA . ASN A 1 398 ? -1.985 -4.835 14.401 1.00 90.06 398 ASN A CA 1
ATOM 2718 C C . ASN A 1 398 ? -3.142 -5.102 13.426 1.00 90.06 398 ASN A C 1
ATOM 2720 O O . ASN A 1 398 ? -2.942 -5.821 12.456 1.00 90.06 398 ASN A O 1
ATOM 2724 N N . ILE A 1 399 ? -4.335 -4.581 13.710 1.00 91.62 399 ILE A N 1
ATOM 2725 C CA . ILE A 1 399 ? -5.524 -4.687 12.863 1.00 91.62 399 ILE A CA 1
ATOM 2726 C C . ILE A 1 399 ? -6.142 -3.292 12.809 1.00 91.62 399 ILE A C 1
ATOM 2728 O O . ILE A 1 399 ? -6.471 -2.722 13.853 1.00 91.62 399 ILE A O 1
ATOM 2732 N N . GLY A 1 400 ? -6.217 -2.720 11.610 1.00 92.12 400 GLY A N 1
ATOM 2733 C CA . GLY A 1 400 ? -6.836 -1.420 11.339 1.00 92.12 400 GLY A CA 1
ATOM 2734 C C . GLY A 1 400 ? -8.075 -1.569 10.468 1.00 92.12 400 GLY A C 1
ATOM 2735 O O . GLY A 1 400 ? -8.712 -2.614 10.487 1.00 92.12 400 GLY A O 1
ATOM 2736 N N . GLY A 1 401 ? -8.383 -0.556 9.661 1.00 94.50 401 GLY A N 1
ATOM 2737 C CA . GLY A 1 401 ? -9.386 -0.686 8.607 1.00 94.50 401 GLY A CA 1
ATOM 2738 C C . GLY A 1 401 ? -10.797 -1.008 9.101 1.00 94.50 401 GLY A C 1
ATOM 2739 O O . GLY A 1 401 ? -11.150 -0.841 10.272 1.00 94.50 401 GLY A O 1
ATOM 2740 N N . LEU A 1 402 ? -11.616 -1.509 8.178 1.00 94.62 402 LEU A N 1
ATOM 2741 C CA . LEU A 1 402 ? -12.974 -1.980 8.458 1.00 94.62 402 LEU A CA 1
ATOM 2742 C C . LEU A 1 402 ? -13.000 -3.166 9.431 1.00 94.62 402 LEU A C 1
ATOM 2744 O O . LEU A 1 402 ? -13.933 -3.264 10.230 1.00 94.62 402 LEU A O 1
ATOM 2748 N N . GLU A 1 403 ? -11.984 -4.027 9.384 1.00 93.88 403 GLU A N 1
ATOM 2749 C CA . GLU A 1 403 ? -11.813 -5.161 10.296 1.00 93.88 403 GLU A CA 1
ATOM 2750 C C . GLU A 1 403 ? -11.660 -4.680 11.743 1.00 93.88 403 GLU A C 1
ATOM 2752 O O . GLU A 1 403 ? -12.504 -4.957 12.591 1.00 93.88 403 GLU A O 1
ATOM 2757 N N . GLY A 1 404 ? -10.693 -3.802 12.001 1.00 95.31 404 GLY A N 1
ATOM 2758 C CA . GLY A 1 404 ? -10.446 -3.247 13.328 1.00 95.31 404 GLY A CA 1
ATOM 2759 C C . GLY A 1 404 ? -11.632 -2.446 13.874 1.00 95.31 404 GLY A C 1
ATOM 2760 O O . GLY A 1 404 ? -11.895 -2.473 15.077 1.00 95.31 404 GLY A O 1
ATOM 2761 N N . ILE A 1 405 ? -12.388 -1.748 13.015 1.00 96.44 405 ILE A N 1
ATOM 2762 C CA . ILE A 1 405 ? -13.628 -1.050 13.408 1.00 96.44 405 ILE A CA 1
ATOM 2763 C C . ILE A 1 405 ? -14.663 -2.052 13.929 1.00 96.44 405 ILE A C 1
ATOM 2765 O O . ILE A 1 405 ? -15.289 -1.822 14.972 1.00 96.44 405 ILE A O 1
ATOM 2769 N N . PHE A 1 406 ? -14.854 -3.158 13.208 1.00 96.06 406 PHE A N 1
ATOM 2770 C CA . PHE A 1 406 ? -15.749 -4.233 13.622 1.00 96.06 406 PHE A CA 1
ATOM 2771 C C . PHE A 1 406 ? -15.275 -4.866 14.935 1.00 96.06 406 PHE A C 1
ATOM 2773 O O . PHE A 1 406 ? -16.069 -5.007 15.870 1.00 96.06 406 PHE A O 1
ATOM 2780 N N . ASP A 1 407 ? -13.982 -5.137 15.058 1.00 95.62 407 ASP A N 1
ATOM 2781 C CA . ASP A 1 407 ? -13.382 -5.775 16.227 1.00 95.62 407 ASP A CA 1
ATOM 2782 C C . ASP A 1 407 ? -13.482 -4.930 17.492 1.00 95.62 407 ASP A C 1
ATOM 2784 O O . ASP A 1 407 ? -13.870 -5.422 18.556 1.00 95.62 407 ASP A O 1
ATOM 2788 N N . GLN A 1 408 ? -13.188 -3.633 17.393 1.00 96.62 408 GLN A N 1
ATOM 2789 C CA . GLN A 1 408 ? -13.352 -2.706 18.512 1.00 96.62 408 GLN A CA 1
ATOM 2790 C C . GLN A 1 408 ? -14.830 -2.564 18.894 1.00 96.62 408 GLN A C 1
ATOM 2792 O O . GLN A 1 408 ? -15.144 -2.484 20.082 1.00 96.62 408 GLN A O 1
ATOM 2797 N N . SER A 1 409 ? -15.751 -2.614 17.923 1.00 95.06 409 SER A N 1
ATOM 2798 C CA . SER A 1 409 ? -17.198 -2.609 18.193 1.00 95.06 409 SER A CA 1
ATOM 2799 C C . SER A 1 409 ? -17.638 -3.871 18.940 1.00 95.06 409 SER A C 1
ATOM 2801 O O . SER A 1 409 ? -18.420 -3.801 19.893 1.00 95.06 409 SER A O 1
ATOM 2803 N N . LEU A 1 410 ? -17.114 -5.032 18.545 1.00 94.94 410 LEU A N 1
ATOM 2804 C CA . LEU A 1 410 ? -17.385 -6.308 19.197 1.00 94.94 410 LEU A CA 1
ATOM 2805 C C . LEU A 1 410 ? -16.799 -6.348 20.616 1.00 94.94 410 LEU A C 1
ATOM 2807 O O . LEU A 1 410 ? -17.489 -6.751 21.557 1.00 94.94 410 LEU A O 1
ATOM 2811 N N . ALA A 1 411 ? -15.563 -5.874 20.787 1.00 94.88 411 ALA A N 1
ATOM 2812 C CA . ALA A 1 411 ? -14.915 -5.741 22.087 1.00 94.88 411 ALA A CA 1
ATOM 2813 C C . ALA A 1 411 ? -15.670 -4.771 23.006 1.00 94.88 411 ALA A C 1
ATOM 2815 O O . ALA A 1 411 ? -15.865 -5.090 24.174 1.00 94.88 411 ALA A O 1
ATOM 2816 N N . ALA A 1 412 ? -16.182 -3.648 22.486 1.00 94.88 412 ALA A N 1
ATOM 2817 C CA . ALA A 1 412 ? -17.029 -2.728 23.250 1.00 94.88 412 ALA A CA 1
ATOM 2818 C C . ALA A 1 412 ? -18.280 -3.433 23.795 1.00 94.88 412 ALA A C 1
ATOM 2820 O O . ALA A 1 412 ? -18.632 -3.281 24.964 1.00 94.88 412 ALA A O 1
ATOM 2821 N N . GLY A 1 413 ? -18.944 -4.238 22.960 1.00 93.06 413 GLY A N 1
ATOM 2822 C CA . GLY A 1 413 ? -20.106 -5.024 23.375 1.00 93.06 413 GLY A CA 1
ATOM 2823 C C . GLY A 1 413 ? -19.768 -6.053 24.456 1.00 93.06 413 GLY A C 1
ATOM 2824 O O . GLY A 1 413 ? -20.528 -6.211 25.414 1.00 93.06 413 GLY A O 1
ATOM 2825 N N . ALA A 1 414 ? -18.623 -6.726 24.330 1.00 92.81 414 ALA A N 1
ATOM 2826 C CA . ALA A 1 414 ? -18.136 -7.682 25.321 1.00 92.81 414 ALA A CA 1
ATOM 2827 C C . ALA A 1 414 ? -17.785 -7.012 26.660 1.00 92.81 414 ALA A C 1
ATOM 2829 O O . ALA A 1 414 ? -18.221 -7.492 27.709 1.00 92.81 414 ALA A O 1
ATOM 2830 N N . ASP A 1 415 ? -17.062 -5.891 26.625 1.00 92.81 415 ASP A N 1
ATOM 2831 C CA . ASP A 1 415 ? -16.661 -5.122 27.808 1.00 92.81 415 ASP A CA 1
ATOM 2832 C C . ASP A 1 415 ? -17.898 -4.585 28.555 1.00 92.81 415 ASP A C 1
ATOM 2834 O O . ASP A 1 415 ? -17.969 -4.676 29.788 1.00 92.81 415 ASP A O 1
ATOM 2838 N N . LEU A 1 416 ? -18.924 -4.140 27.812 1.00 93.25 416 LEU A N 1
ATOM 2839 C CA . LEU A 1 416 ? -20.200 -3.676 28.362 1.00 93.25 416 LEU A CA 1
ATOM 2840 C C . LEU A 1 416 ? -21.014 -4.815 28.974 1.00 93.25 416 LEU A C 1
ATOM 2842 O O . LEU A 1 416 ? -21.551 -4.672 30.072 1.00 93.25 416 LEU A O 1
ATOM 2846 N N . ALA A 1 417 ? -21.123 -5.949 28.279 1.00 90.12 417 ALA A N 1
ATOM 2847 C CA . ALA A 1 417 ? -21.806 -7.126 28.806 1.00 90.12 417 ALA A CA 1
ATOM 2848 C C . ALA A 1 417 ? -21.126 -7.627 30.090 1.00 90.12 417 ALA A C 1
ATOM 2850 O O . ALA A 1 417 ? -21.812 -8.003 31.043 1.00 90.12 417 ALA A O 1
ATOM 2851 N N . GLY A 1 418 ? -19.793 -7.551 30.151 1.00 89.00 418 GLY A N 1
ATOM 2852 C CA . GLY A 1 418 ? -18.997 -7.873 31.335 1.00 89.00 418 GLY A CA 1
ATOM 2853 C C . GLY A 1 418 ? -19.403 -7.090 32.587 1.00 89.00 418 GLY A C 1
ATOM 2854 O O . GLY A 1 418 ? -19.305 -7.629 33.683 1.00 89.00 418 GLY A O 1
ATOM 2855 N N . LEU A 1 419 ? -19.957 -5.879 32.447 1.00 89.25 419 LEU A N 1
ATOM 2856 C CA . LEU A 1 419 ? -20.465 -5.087 33.575 1.00 89.25 419 LEU A CA 1
ATOM 2857 C C . LEU A 1 419 ? -21.642 -5.763 34.306 1.00 89.25 419 LEU A C 1
ATOM 2859 O O . LEU A 1 419 ? -21.843 -5.530 35.495 1.00 89.25 419 LEU A O 1
ATOM 2863 N N . PHE A 1 420 ? -22.439 -6.568 33.598 1.00 87.06 420 PHE A N 1
ATOM 2864 C CA . PHE A 1 420 ? -23.687 -7.150 34.115 1.00 87.06 420 PHE A CA 1
ATOM 2865 C C . PHE A 1 420 ? -23.592 -8.643 34.429 1.00 87.06 420 PHE A C 1
ATOM 2867 O O . PHE A 1 420 ? -24.491 -9.188 35.068 1.00 87.06 420 PHE A O 1
ATOM 2874 N N . VAL A 1 421 ? -22.550 -9.307 33.928 1.00 78.62 421 VAL A N 1
ATOM 2875 C CA . VAL A 1 421 ? -22.373 -10.765 34.012 1.00 78.62 421 VAL A CA 1
ATOM 2876 C C . VAL A 1 421 ? -21.231 -11.147 34.972 1.00 78.62 421 VAL A C 1
ATOM 2878 O O . VAL A 1 421 ? -21.017 -12.334 35.209 1.00 78.62 421 VAL A O 1
ATOM 2881 N N . ALA A 1 422 ? -20.524 -10.155 35.533 1.00 55.59 422 ALA A N 1
ATOM 2882 C CA . ALA A 1 422 ? -19.480 -10.337 36.544 1.00 55.59 422 ALA A CA 1
ATOM 2883 C C . ALA A 1 422 ? -20.012 -10.804 37.908 1.00 55.59 422 ALA A C 1
ATOM 2885 O O . ALA A 1 422 ? -21.074 -10.301 38.350 1.00 55.59 422 ALA A O 1
#

Secondary structure (DSSP, 8-state):
--HHHHHHHHHHIIIIIIHHHHHHHHHHHHHHHHHHHHHHHHHHHHHHHHHT--PPPHHHHHHHHHHHHHHT--HHHHHHHHHHHHHHHHHHHHHHHHHHHHHTTTHHHHHHHHHSSHHHHTT-SSHHHHHHHHHHHHHHHHHHHHHHHHHHHHHHHHHHHHHHHHHHSSTTGGGGHHHHHHHHHHHHHHHHHHHHHHHHTPPPPTTTHHHHHT--S-GGGSGGGGT--HHHHHHHHHHHHHHHHHHHHHHHHHGGGHHHHHHHHHHHHTT-HHHHHHHHTTSTTTT--TT-HHHHHHHHHHHHHHHHHHHHHHHHHHHHHHHHHHHHHHHHHHHHHHHHHHSSSSGGGGHHHHHHHHHHHHHHHHHHHHHHHHHS---S-GGGG--S-TTSTT-SSS--HHHHHHHHHHHHHHHHHHHHH-

Solvent-accessible surface area (backbone atoms only — not comparable to full-atom values): 21336 Å² total; per-residue (Å²): 132,57,74,71,56,54,52,51,50,52,50,48,46,46,54,56,53,51,45,46,48,51,50,49,48,51,51,50,50,52,49,49,51,51,50,48,53,50,48,51,50,48,47,68,63,48,48,60,68,65,54,68,48,76,75,79,62,73,65,57,61,55,50,48,53,51,50,31,71,74,70,67,52,53,71,66,56,54,48,50,51,50,52,49,51,53,48,38,42,52,47,51,35,50,29,54,40,51,21,54,55,49,34,53,62,42,53,66,57,43,53,45,55,72,60,64,48,58,68,58,43,77,62,41,92,45,69,72,54,26,50,47,44,46,49,54,44,50,51,51,41,39,52,40,51,55,53,29,50,48,39,29,30,45,18,48,34,53,26,50,51,45,49,36,31,59,76,59,73,28,76,51,34,57,68,28,23,60,31,19,48,49,32,19,56,32,29,50,49,34,16,52,49,46,20,49,34,22,40,48,12,39,73,75,62,80,91,42,45,62,54,60,40,29,56,42,70,57,58,81,67,31,60,68,59,54,70,46,29,6,52,53,27,20,53,50,21,45,52,48,20,56,40,20,45,52,22,22,53,42,28,61,76,32,48,71,45,47,49,56,49,51,48,51,51,52,39,54,74,68,66,45,46,73,68,44,50,63,55,41,64,73,33,92,67,60,78,60,57,98,78,33,68,12,55,62,70,36,46,65,61,49,53,51,49,44,52,50,46,54,51,51,51,54,49,51,55,53,49,52,51,51,50,47,52,49,39,48,50,50,49,50,50,52,46,50,50,39,27,72,73,67,75,35,79,48,45,67,72,32,20,57,39,25,53,49,27,26,58,36,28,54,52,47,20,51,45,11,23,51,34,3,33,44,43,37,37,77,39,68,59,48,46,64,41,51,61,80,55,56,89,42,80,77,40,62,33,69,45,27,12,59,51,29,27,51,47,27,48,51,49,20,53,51,30,46,51,47,76,77,73,110

Foldseek 3Di:
DDPVVVVVVVCCCCCVVVVVVVVVVVVVLVVVLVVLVVVVVCCVVVLVVLLVFDDDPPVVLVVLVVVCVVPVPPPVVSVVVVVLVVLLRVLLSCLRSVLVCQLCVLSVVLSCLSPPQVVVLVPQPDDQSNLQSVLVSVLSNLVSLQVSLLSNLLSLLSSLQSNCCSPQNGQCGLNRLSQLVQLLVLLVVLLVVQLVCLQQFRDDDPPLSSSVSNHHDQLVLFQVSSQFGAPQSSVLSVVSSVLSNQLSVQCVVCVQVVVVVVVVVVCVVVVVCVVVCVVPCPDPNVPDPNRGDSCRVCVVVSVVSSVVVVVLSVVLVVVLVVVLVVLLVLQVVQQVVCCVPVVHSCPLQNLSQLVQLLVLLVVLSVVQSVSCNGGVGRDDQSLSNGGDDCVRRLNVSNGGHPNSSVSSVSVSVVSNVVSVPD

Radius of gyration: 31.01 Å; Cα contacts (8 Å, |Δi|>4): 504; chains: 1; bounding box: 82×55×91 Å

Mean predicted aligned error: 13.95 Å

pLDDT: mean 76.59, std 17.14, range [44.34, 97.94]

Sequence (422 aa):
AGLPGLSGALNAALSGGLGGSLSGLGTALSGALQTGGSLIGNLSAGLPALMGGITLPANLNAALAALGGVFGFSPSLGASITAGLSGLGAQLNLALSGGLSLGLAGLPTLFANLAAPWQVLLTAPNVPAFLAQLQSMELGFNTALITNELGLNAALVAQETALETAVFGGTGAFGGMFDSFFNFWNTVLGTGEVTFDSLLGAQLPTAGAILASLAVGSPANLIAGGTLGGFLGALDTKFLWDLDLISGIATSLTGNGSLQAALTAGINAAGLQASLNAALNGSLFAGLPTTGLGVALVAAPTAGLQGLASGQVNFLDNLLTAETGFNTNLVNSEIAWETGTFGTNSALNGTLNRVFNVGNLILGTGEQTVNSFLGGVQLPAVGTLLTGTSAQVFNGGNIGGLEGIFDQSLAAGADLAGLFVA